Protein 3JVD (pdb70)

Radius of gyration: 24.0 Å; Cα contacts (8 Å, |Δi|>4): 1148; chains: 2; bounding box: 51×68×66 Å

CATH classification: 3.40.50.2300 (+1 more: 3.40.50.2300)

Nearest PDB structures (foldseek):
  3jvd-assembly1_A  TM=1.004E+00  e=1.623E-50  Corynebacterium glutamicum
  3jvd-assembly1_B  TM=9.689E-01  e=3.904E-44  Corynebacterium glutamicum
  2iks-assembly1_B  TM=8.699E-01  e=4.509E-18  Escherichia coli K-12
  3jy6-assembly2_D  TM=8.336E-01  e=7.232E-14  Levilactobacillus brevis ATCC 367
  3gyb-assembly1_B  TM=8.156E-01  e=2.955E-13  Corynebacterium glutamicum

B-factor: mean 60.05, std 21.15, range [22.01, 141.57]

Structure (mmCIF, N/CA/C/O backbone):
data_3JVD
#
_entry.id   3JVD
#
_cell.length_a   91.970
_cell.length_b   91.970
_cell.length_c   285.453
_cell.angle_alpha   90.00
_cell.angle_beta   90.00
_cell.angle_gamma   120.00
#
_symmetry.space_group_name_H-M   'P 65 2 2'
#
loop_
_entity.id
_entity.type
_entity.pdbx_description
1 polymer 'Transcriptional regulators'
2 non-polymer 'SULFATE ION'
3 non-polymer GLYCEROL
4 water water
#
loop_
_atom_site.group_PDB
_atom_site.id
_atom_site.type_symbol
_atom_site.label_atom_id
_atom_site.label_alt_id
_atom_site.label_comp_id
_atom_site.label_asym_id
_atom_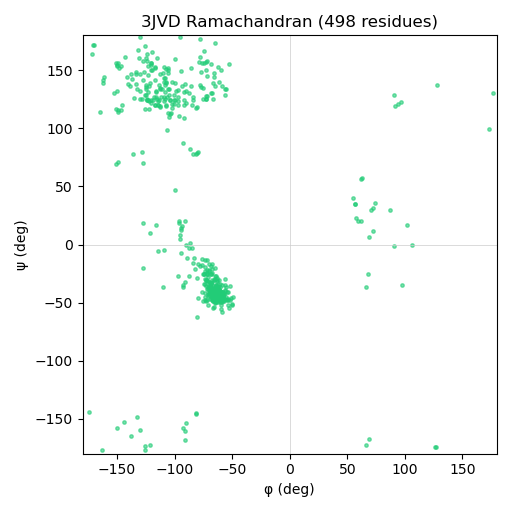site.label_entity_id
_atom_site.label_seq_id
_atom_site.pdbx_PDB_ins_code
_atom_site.Cartn_x
_atom_site.Cartn_y
_atom_site.Cartn_z
_atom_site.occupancy
_atom_site.B_iso_or_equiv
_atom_site.auth_seq_id
_atom_site.auth_comp_id
_atom_site.auth_asym_id
_atom_site.auth_atom_id
_atom_site.pdbx_PDB_model_num
ATOM 1 N N . SER A 1 64 ? 21.695 10.382 143.268 1.00 94.44 64 SER A N 1
ATOM 2 C CA . SER A 1 64 ? 21.221 11.799 143.258 1.00 93.34 64 SER A CA 1
ATOM 3 C C . SER A 1 64 ? 20.725 12.236 141.890 1.00 86.98 64 SER A C 1
ATOM 4 O O . SER A 1 64 ? 21.248 11.809 140.859 1.00 88.75 64 SER A O 1
ATOM 7 N N . ALA A 1 65 ? 19.711 13.096 141.898 1.00 80.57 65 ALA A N 1
ATOM 8 C CA . ALA A 1 65 ? 19.293 13.825 140.711 1.00 70.77 65 ALA A CA 1
ATOM 9 C C . ALA A 1 65 ? 19.900 15.227 140.806 1.00 64.76 65 ALA A C 1
ATOM 10 O O . ALA A 1 65 ? 19.230 16.238 140.594 1.00 66.09 65 ALA A O 1
ATOM 12 N N . LEU A 1 66 ? 21.189 15.266 141.126 1.00 61.44 66 LEU A N 1
ATOM 13 C CA . LEU A 1 66 ? 21.867 16.494 141.499 1.00 62.34 66 LEU A CA 1
ATOM 14 C C . LEU A 1 66 ? 23.140 16.688 140.679 1.00 56.33 66 LEU A C 1
ATOM 15 O O . LEU A 1 66 ? 24.006 15.811 140.635 1.00 42.53 66 LEU A O 1
ATOM 20 N N . VAL A 1 67 ? 23.233 17.842 140.024 1.00 52.47 67 VAL A N 1
ATOM 21 C CA . VAL A 1 67 ? 24.418 18.208 139.256 1.00 45.28 67 VAL A CA 1
ATOM 22 C C . VAL A 1 67 ? 24.987 19.527 139.769 1.00 45.10 67 VAL A C 1
ATOM 23 O O . VAL A 1 67 ? 24.283 20.541 139.817 1.00 44.92 67 VAL A O 1
ATOM 27 N N . GLY A 1 68 ? 26.262 19.500 140.154 1.00 38.58 68 GLY A N 1
ATOM 28 C CA . GLY A 1 68 ? 26.969 20.696 140.586 1.00 42.35 68 GLY A CA 1
ATOM 29 C C . GLY A 1 68 ? 27.573 21.456 139.419 1.00 49.67 68 GLY A C 1
ATOM 30 O O . GLY A 1 68 ? 28.149 20.860 138.511 1.00 51.23 68 GLY A O 1
ATOM 31 N N . VAL A 1 69 ? 27.426 22.776 139.434 1.00 49.06 69 VAL A N 1
ATOM 32 C CA . VAL A 1 69 ? 28.038 23.637 138.426 1.00 41.89 69 VAL A CA 1
ATOM 33 C C . VAL A 1 69 ? 29.035 24.571 139.115 1.00 46.53 69 VAL A C 1
ATOM 34 O O . VAL A 1 69 ? 28.668 25.327 140.006 1.00 45.36 69 VAL A O 1
ATOM 38 N N . ILE A 1 70 ? 30.302 24.487 138.723 1.00 46.84 70 ILE A N 1
ATOM 39 C CA . ILE A 1 70 ? 31.348 25.287 139.352 1.00 39.06 70 ILE A CA 1
ATOM 40 C C . ILE A 1 70 ? 31.821 26.397 138.412 1.00 44.29 70 ILE A C 1
ATOM 41 O O . ILE A 1 70 ? 32.297 26.135 137.302 1.00 43.42 70 ILE A O 1
ATOM 46 N N . VAL A 1 71 ? 31.660 27.635 138.873 1.00 37.31 71 VAL A N 1
ATOM 47 C CA . VAL A 1 71 ? 32.059 28.829 138.130 1.00 41.17 71 VAL A CA 1
ATOM 48 C C . VAL A 1 71 ? 33.094 29.629 138.936 1.00 39.26 71 VAL A C 1
ATOM 49 O O . VAL A 1 71 ? 33.095 29.569 140.162 1.00 40.82 71 VAL A O 1
ATOM 53 N N . PRO A 1 72 ? 34.004 30.354 138.255 1.00 49.65 72 PRO A N 1
ATOM 54 C CA . PRO A 1 72 ? 34.972 31.200 138.974 1.00 50.92 72 PRO A CA 1
ATOM 55 C C . PRO A 1 72 ? 34.351 32.368 139.756 1.00 54.29 72 PRO A C 1
ATOM 56 O O . PRO A 1 72 ? 34.930 32.809 140.751 1.00 53.49 72 PRO A O 1
ATOM 60 N N . ASP A 1 73 ? 33.186 32.844 139.309 1.00 53.39 73 ASP A N 1
ATOM 61 C CA . ASP A 1 73 ? 32.626 34.118 139.761 1.00 57.13 73 ASP A CA 1
ATOM 62 C C . ASP A 1 73 ? 31.142 34.231 139.395 1.00 61.79 73 ASP A C 1
ATOM 63 O O . ASP A 1 73 ? 30.785 34.296 138.217 1.00 63.50 73 ASP A O 1
ATOM 68 N N . LEU A 1 74 ? 30.287 34.264 140.415 1.00 66.90 74 LEU A N 1
ATOM 69 C CA . LEU A 1 74 ? 28.838 34.370 140.222 1.00 69.09 74 LEU A CA 1
ATOM 70 C C . LEU A 1 74 ? 28.385 35.767 139.809 1.00 72.33 74 LEU A C 1
ATOM 71 O O . LEU A 1 74 ? 27.427 35.910 139.045 1.00 72.44 74 LEU A O 1
ATOM 76 N N . SER A 1 75 ? 29.082 36.786 140.314 1.00 76.79 75 SER A N 1
ATOM 77 C CA . SER A 1 75 ? 28.774 38.187 140.012 1.00 78.91 75 SER A CA 1
ATOM 78 C C . SER A 1 75 ? 29.136 38.600 138.580 1.00 78.43 75 SER A C 1
ATOM 79 O O . SER A 1 75 ? 28.596 39.580 138.063 1.00 79.05 75 SER A O 1
ATOM 82 N N . ASN A 1 76 ? 30.045 37.854 137.951 1.00 81.05 76 ASN A N 1
ATOM 83 C CA . ASN A 1 76 ? 30.423 38.090 136.558 1.00 84.79 76 ASN A CA 1
ATOM 84 C C . ASN A 1 76 ? 29.321 37.646 135.602 1.00 89.92 76 ASN A C 1
ATOM 85 O O . ASN A 1 76 ? 28.884 36.491 135.633 1.00 93.40 76 ASN A O 1
ATOM 90 N N . GLU A 1 77 ? 28.899 38.583 134.751 1.00 91.82 77 GLU A N 1
ATOM 91 C CA . GLU A 1 77 ? 27.787 38.409 133.810 1.00 92.27 77 GLU A CA 1
ATOM 92 C C . GLU A 1 77 ? 28.047 37.312 132.769 1.00 87.82 77 GLU A C 1
ATOM 93 O O . GLU A 1 77 ? 27.113 36.637 132.329 1.00 83.57 77 GLU A O 1
ATOM 99 N N . TYR A 1 78 ? 29.321 37.138 132.411 1.00 82.94 78 TYR A N 1
ATOM 100 C CA . TYR A 1 78 ? 29.784 36.098 131.484 1.00 77.18 78 TYR A CA 1
ATOM 101 C C . TYR A 1 78 ? 29.368 34.679 131.895 1.00 73.41 78 TYR A C 1
ATOM 102 O O . TYR A 1 78 ? 28.976 33.873 131.048 1.00 67.97 78 TYR A O 1
ATOM 111 N N . TYR A 1 79 ? 29.454 34.383 133.190 1.00 72.28 79 TYR A N 1
ATOM 112 C CA . TYR A 1 79 ? 29.164 33.042 133.693 1.00 74.86 79 TYR A CA 1
ATOM 113 C C . TYR A 1 79 ? 27.687 32.811 134.012 1.00 74.10 79 TYR A C 1
ATOM 114 O O . TYR A 1 79 ? 27.211 31.678 133.924 1.00 78.46 79 TYR A O 1
ATOM 123 N N . SER A 1 80 ? 26.973 33.886 134.348 1.00 72.47 80 SER A N 1
ATOM 124 C CA A SER A 1 80 ? 25.565 33.802 134.743 0.50 74.55 80 SER A CA 1
ATOM 125 C CA B SER A 1 80 ? 25.564 33.805 134.743 0.50 73.46 80 SER A CA 1
ATOM 126 C C . SER A 1 80 ? 24.611 33.570 133.567 1.00 73.87 80 SER A C 1
ATOM 127 O O . SER A 1 80 ? 23.526 33.005 133.748 1.00 75.26 80 SER A O 1
ATOM 132 N N . GLU A 1 81 ? 25.017 34.008 132.373 1.00 76.01 81 GLU A N 1
ATOM 133 C CA . GLU A 1 81 ? 24.214 33.877 131.139 1.00 78.99 81 GLU A CA 1
ATOM 134 C C . GLU A 1 81 ? 23.896 32.426 130.772 1.00 75.07 81 GLU A C 1
ATOM 135 O O . GLU A 1 81 ? 22.760 32.099 130.418 1.00 75.85 81 GLU A O 1
ATOM 141 N N . SER A 1 82 ? 24.909 31.568 130.862 1.00 67.34 82 SER A N 1
ATOM 142 C CA . SER A 1 82 ? 24.766 30.151 130.544 1.00 66.43 82 SER A CA 1
ATOM 143 C C . SER A 1 82 ? 24.010 29.356 131.615 1.00 66.06 82 SER A C 1
ATOM 144 O O . SER A 1 82 ? 23.406 28.334 131.297 1.00 70.07 82 SER A O 1
ATOM 147 N N . LEU A 1 83 ? 24.031 29.836 132.863 1.00 62.73 83 LEU A N 1
ATOM 148 C CA . LEU A 1 83 ? 23.442 29.121 134.013 1.00 55.47 83 LEU A CA 1
ATOM 149 C C . LEU A 1 83 ? 21.940 28.906 133.917 1.00 60.11 83 LEU A C 1
ATOM 150 O O . LEU A 1 83 ? 21.421 27.888 134.388 1.00 62.86 83 LEU A O 1
ATOM 155 N N . GLN A 1 84 ? 21.255 29.874 133.313 1.00 65.83 84 GLN A N 1
ATOM 156 C CA . GLN A 1 84 ? 19.810 29.825 133.123 1.00 71.65 84 GLN A CA 1
ATOM 157 C C . GLN A 1 84 ? 19.449 28.714 132.144 1.00 71.90 84 GLN A C 1
ATOM 158 O O . GLN A 1 84 ? 18.554 27.910 132.409 1.00 73.74 84 GLN A O 1
ATOM 164 N N . THR A 1 85 ? 20.164 28.672 131.022 1.00 68.13 85 THR A N 1
ATOM 165 C CA . THR A 1 85 ? 19.960 27.638 130.011 1.00 65.09 85 THR A CA 1
ATOM 166 C C . THR A 1 85 ? 20.479 26.266 130.463 1.00 58.79 85 THR A C 1
ATOM 167 O O . THR A 1 85 ? 19.907 25.239 130.092 1.00 66.46 85 THR A O 1
ATOM 171 N N . ILE A 1 86 ? 21.539 26.256 131.275 1.00 55.92 86 ILE A N 1
ATOM 172 C CA . ILE A 1 86 ? 22.046 25.017 131.872 1.00 49.76 86 ILE A CA 1
ATOM 173 C C . ILE A 1 86 ? 20.989 24.393 132.787 1.00 53.07 86 ILE A C 1
ATOM 174 O O . ILE A 1 86 ? 20.699 23.199 132.664 1.00 53.00 86 ILE A O 1
ATOM 179 N N . GLN A 1 87 ? 20.385 25.211 133.655 1.00 54.55 87 GLN A N 1
ATOM 180 C CA . GLN A 1 87 ? 19.374 24.726 134.605 1.00 59.43 87 GLN A CA 1
ATOM 181 C C . GLN A 1 87 ? 18.113 24.174 133.944 1.00 57.51 87 GLN A C 1
ATOM 182 O O . GLN A 1 87 ? 17.629 23.114 134.340 1.00 61.71 87 GLN A O 1
ATOM 188 N N . GLN A 1 88 ? 17.597 24.892 132.947 1.00 62.34 88 GLN A N 1
ATOM 189 C CA . GLN A 1 88 ? 16.438 24.449 132.164 1.00 65.49 88 GLN A CA 1
ATOM 190 C C . GLN A 1 88 ? 16.666 23.074 131.538 1.00 63.69 88 GLN A C 1
ATOM 191 O O . GLN A 1 88 ? 15.812 22.187 131.636 1.00 63.39 88 GLN A O 1
ATOM 197 N N . ASP A 1 89 ? 17.834 22.904 130.918 1.00 63.78 89 ASP A N 1
ATOM 198 C CA . ASP A 1 89 ? 18.193 21.657 130.251 1.00 61.14 89 ASP A CA 1
ATOM 199 C C . ASP A 1 89 ? 18.523 20.537 131.229 1.00 55.83 89 ASP A C 1
ATOM 200 O O . ASP A 1 89 ? 18.315 19.363 130.919 1.00 59.53 89 ASP A O 1
ATOM 205 N N . LEU A 1 90 ? 19.038 20.895 132.402 1.00 57.62 90 LEU A N 1
ATOM 206 C CA . LEU A 1 90 ? 19.238 19.913 133.469 1.00 58.22 90 LEU A CA 1
ATOM 207 C C . LEU A 1 90 ? 17.904 19.444 134.054 1.00 56.57 90 LEU A C 1
ATOM 208 O O . LEU A 1 90 ? 17.744 18.260 134.346 1.00 50.73 90 LEU A O 1
ATOM 213 N N . LYS A 1 91 ? 16.959 20.373 134.208 1.00 61.27 91 LYS A N 1
ATOM 214 C CA . LYS A 1 91 ? 15.619 20.057 134.722 1.00 73.69 91 LYS A CA 1
ATOM 215 C C . LYS A 1 91 ? 14.872 19.092 133.798 1.00 72.41 91 LYS A C 1
ATOM 216 O O . LYS A 1 91 ? 14.281 18.115 134.266 1.00 75.90 91 LYS A O 1
ATOM 222 N N . ALA A 1 92 ? 14.939 19.361 132.493 1.00 70.82 92 ALA A N 1
ATOM 223 C CA . ALA A 1 92 ? 14.324 18.518 131.464 1.00 65.82 92 ALA A CA 1
ATOM 224 C C . ALA A 1 92 ? 14.926 17.109 131.410 1.00 67.92 92 ALA A C 1
ATOM 225 O O . ALA A 1 92 ? 14.246 16.147 131.046 1.00 74.24 92 ALA A O 1
ATOM 227 N N . ALA A 1 93 ? 16.198 16.999 131.788 1.00 64.17 93 ALA A N 1
ATOM 228 C CA . ALA A 1 93 ? 16.895 15.718 131.850 1.00 59.64 93 ALA A CA 1
ATOM 229 C C . ALA A 1 93 ? 16.635 14.966 133.164 1.00 59.91 93 ALA A C 1
ATOM 230 O O . ALA A 1 93 ? 16.969 13.785 133.291 1.00 57.96 93 ALA A O 1
ATOM 232 N N . GLY A 1 94 ? 16.043 15.658 134.136 1.00 62.45 94 GLY A N 1
ATOM 233 C CA . GLY A 1 94 ? 15.690 15.056 135.419 1.00 57.98 94 GLY A CA 1
ATOM 234 C C . GLY A 1 94 ? 16.641 15.397 136.549 1.00 62.22 94 GLY A C 1
ATOM 235 O O . GLY A 1 94 ? 16.637 14.729 137.586 1.00 64.54 94 GLY A O 1
ATOM 236 N N . TYR A 1 95 ? 17.447 16.441 136.359 1.00 58.43 95 TYR A N 1
ATOM 237 C CA . TYR A 1 95 ? 18.477 16.814 137.329 1.00 56.12 95 TYR A CA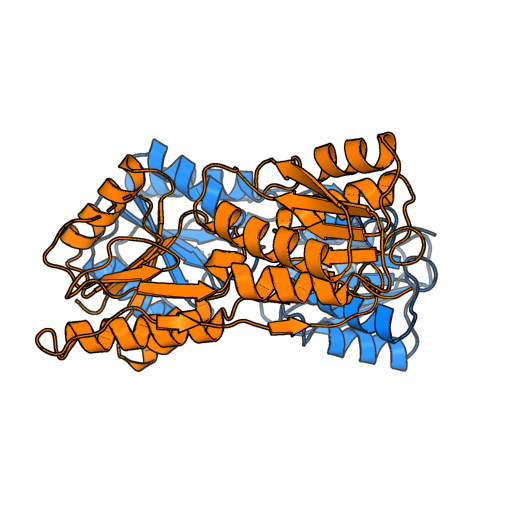 1
ATOM 238 C C . TYR A 1 95 ? 18.245 18.194 137.924 1.00 58.26 95 TYR A C 1
ATOM 239 O O . TYR A 1 95 ? 17.650 19.065 137.286 1.00 56.23 95 TYR A O 1
ATOM 248 N N . GLN A 1 96 ? 18.725 18.382 139.152 1.00 56.35 9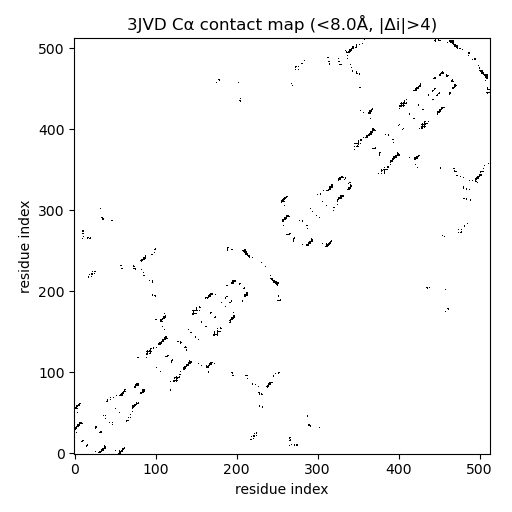6 GLN A N 1
ATOM 249 C CA . GLN A 1 96 ? 18.653 19.669 139.833 1.00 60.14 96 GLN A CA 1
ATOM 250 C C . GLN A 1 96 ? 20.042 20.314 139.902 1.00 56.54 96 GLN A C 1
ATOM 251 O O . GLN A 1 96 ? 21.044 19.633 140.152 1.00 47.92 96 GLN A O 1
ATOM 257 N N . MET A 1 97 ? 20.091 21.624 139.674 1.00 50.09 97 MET A N 1
ATOM 258 C CA . MET A 1 97 ? 21.358 22.348 139.604 1.00 45.99 97 MET A CA 1
ATOM 259 C C . MET A 1 97 ? 21.698 23.096 140.893 1.00 49.24 97 MET A C 1
ATOM 260 O O . MET A 1 97 ? 20.922 23.928 141.377 1.00 49.09 97 MET A O 1
ATOM 265 N N . LEU A 1 98 ? 22.877 22.793 141.427 1.00 45.38 98 LEU A N 1
ATOM 266 C CA . LEU A 1 98 ? 23.460 23.555 142.514 1.00 45.68 98 LEU A CA 1
ATOM 267 C C . LEU A 1 98 ? 24.751 24.199 142.021 1.00 48.14 98 LEU A C 1
ATOM 268 O O . LEU A 1 98 ? 25.591 23.537 141.415 1.00 45.67 98 LEU A O 1
ATOM 273 N N . VAL A 1 99 ? 24.902 25.489 142.287 1.00 41.22 99 VAL A N 1
ATOM 274 C CA . VAL A 1 99 ? 26.047 26.246 141.802 1.00 40.98 99 VAL A CA 1
ATOM 275 C C . VAL A 1 99 ? 27.025 26.519 142.933 1.00 39.21 99 VAL A C 1
ATOM 276 O O . VAL A 1 99 ? 26.636 26.916 144.032 1.00 44.43 99 VAL A O 1
ATOM 280 N N . ALA A 1 100 ? 28.300 26.289 142.666 1.00 36.55 100 ALA A N 1
ATOM 281 C CA . ALA A 1 100 ? 29.337 26.718 143.582 1.00 39.03 100 ALA A CA 1
ATOM 282 C C . ALA A 1 100 ? 30.272 27.676 142.873 1.00 41.58 100 ALA A C 1
ATOM 283 O O . ALA A 1 100 ? 30.374 27.678 141.648 1.00 44.67 100 ALA A O 1
ATOM 285 N N . GLU A 1 101 ? 30.935 28.506 143.662 1.00 43.23 101 GLU A N 1
ATOM 286 C CA . GLU A 1 101 ? 31.873 29.473 143.148 1.00 53.25 101 GLU A CA 1
ATOM 287 C C . GLU A 1 101 ? 33.257 29.109 143.668 1.00 50.99 101 GLU A C 1
ATOM 288 O O . GLU A 1 101 ? 33.452 28.958 144.868 1.00 57.66 101 GLU A O 1
ATOM 294 N N . ALA A 1 102 ? 34.206 28.943 142.752 1.00 56.19 102 ALA A N 1
ATOM 295 C CA . ALA A 1 102 ? 35.574 28.581 143.104 1.00 55.52 102 ALA A CA 1
ATOM 296 C C . ALA A 1 102 ? 36.566 29.216 142.136 1.00 59.19 102 ALA A C 1
ATOM 297 O O . ALA A 1 102 ? 36.566 28.904 140.941 1.00 58.09 102 ALA A O 1
ATOM 299 N N . ASN A 1 103 ? 37.400 30.109 142.664 1.00 62.77 103 ASN A N 1
ATOM 300 C CA A ASN A 1 103 ? 38.401 30.843 141.890 0.50 63.07 103 ASN A CA 1
ATOM 301 C CA B ASN A 1 103 ? 38.397 30.798 141.846 0.50 62.51 103 ASN A CA 1
ATOM 302 C C . ASN A 1 103 ? 39.823 30.383 142.208 1.00 62.72 103 ASN A C 1
ATOM 303 O O . ASN A 1 103 ? 40.784 30.773 141.543 1.00 63.03 103 ASN A O 1
ATOM 312 N N . SER A 1 104 ? 39.950 29.564 143.245 1.00 61.30 104 SER A N 1
ATOM 313 C CA . SER A 1 104 ? 41.256 29.113 143.702 1.00 58.80 104 SER A CA 1
ATOM 314 C C . SER A 1 104 ? 41.269 27.606 143.904 1.00 58.47 104 SER A C 1
ATOM 315 O O . SER A 1 104 ? 40.214 26.966 143.915 1.00 57.75 104 SER A O 1
ATOM 318 N N . VAL A 1 105 ? 42.473 27.057 144.065 1.00 61.11 105 VAL A N 1
ATOM 319 C CA . VAL A 1 105 ? 42.693 25.617 144.227 1.00 64.00 105 VAL A CA 1
ATOM 320 C C . VAL A 1 105 ? 42.036 25.039 145.476 1.00 60.83 105 VAL A C 1
ATOM 321 O O . VAL A 1 105 ? 41.327 24.038 145.378 1.00 61.87 105 VAL A O 1
ATOM 325 N N . GLN A 1 106 ? 42.250 25.680 146.627 1.00 65.03 106 GLN A N 1
ATOM 326 C CA . GLN A 1 106 ? 41.659 25.222 147.891 1.00 65.20 106 GLN A CA 1
ATOM 327 C C . GLN A 1 106 ? 40.134 25.302 147.877 1.00 58.06 106 GLN A C 1
ATOM 328 O O . GLN A 1 106 ? 39.465 24.360 148.305 1.00 58.87 106 GLN A O 1
ATOM 334 N N . ALA A 1 107 ? 39.600 26.409 147.357 1.00 56.67 107 ALA A N 1
ATOM 335 C CA . ALA A 1 107 ? 38.157 26.583 147.195 1.00 53.46 107 ALA A CA 1
ATOM 336 C C . ALA A 1 107 ? 37.567 25.517 146.273 1.00 55.11 107 ALA A C 1
ATOM 337 O O . ALA A 1 107 ? 36.522 24.949 146.584 1.00 58.46 107 ALA A O 1
ATOM 339 N N . GLN A 1 108 ? 38.252 25.219 145.168 1.00 57.92 108 GLN A N 1
ATOM 340 C CA . GLN A 1 108 ? 37.788 24.178 144.245 1.00 55.90 108 GLN A CA 1
ATOM 341 C C . GLN A 1 108 ? 37.898 22.782 144.831 1.00 52.67 108 GLN A C 1
ATOM 342 O O . GLN A 1 108 ? 37.033 21.944 144.578 1.00 52.29 108 GLN A O 1
ATOM 348 N N . ASP A 1 109 ? 38.952 22.541 145.614 1.00 55.65 109 ASP A N 1
ATOM 349 C CA . ASP A 1 109 ? 39.155 21.251 146.285 1.00 58.66 109 ASP A CA 1
ATOM 350 C C . ASP A 1 109 ? 38.058 20.968 147.308 1.00 57.88 109 ASP A C 1
ATOM 351 O O . ASP A 1 109 ? 37.535 19.855 147.361 1.00 59.65 109 ASP A O 1
ATOM 356 N N . VAL A 1 110 ? 37.715 21.984 148.100 1.00 54.43 110 VAL A N 1
ATOM 357 C CA . VAL A 1 110 ? 36.654 21.885 149.109 1.00 56.01 110 VAL A CA 1
ATOM 358 C C . VAL A 1 110 ? 35.281 21.673 148.452 1.00 51.90 110 VAL A C 1
ATOM 359 O O . VAL A 1 110 ? 34.506 20.821 148.890 1.00 56.07 110 VAL A O 1
ATOM 363 N N . VAL A 1 111 ? 35.005 22.422 147.385 1.00 53.08 111 VAL A N 1
ATOM 364 C CA . VAL A 1 111 ? 33.764 22.271 146.607 1.00 48.81 111 VAL A CA 1
ATOM 365 C C . VAL A 1 111 ? 33.631 20.864 146.002 1.00 53.29 111 VAL A C 1
ATOM 366 O O . VAL A 1 111 ? 32.556 20.255 146.053 1.00 57.13 111 VAL A O 1
ATOM 370 N N . MET A 1 112 ? 34.731 20.347 145.461 1.00 49.88 112 MET A N 1
ATOM 371 C CA . MET A 1 112 ? 34.730 19.046 144.794 1.00 58.16 112 MET A CA 1
ATOM 372 C C . MET A 1 112 ? 34.409 17.918 145.766 1.00 59.61 112 MET A C 1
ATOM 373 O O . MET A 1 112 ? 33.553 17.074 145.482 1.00 63.20 112 MET A O 1
ATOM 378 N N . GLU A 1 113 ? 35.073 17.929 146.920 1.00 61.07 113 GLU A N 1
ATOM 379 C CA . GLU A 1 113 ? 34.834 16.922 147.949 1.00 69.53 113 GLU A CA 1
ATOM 380 C C . GLU A 1 113 ? 33.467 17.071 148.628 1.00 65.19 113 GLU A C 1
ATOM 381 O O . GLU A 1 113 ? 32.944 16.097 149.169 1.00 68.11 113 GLU A O 1
ATOM 387 N N . SER A 1 114 ? 32.898 18.280 148.583 1.00 63.29 114 SER A N 1
ATOM 388 C CA . SER A 1 114 ? 31.510 18.512 149.000 1.00 58.55 114 SER A CA 1
ATOM 389 C C . SER A 1 114 ? 30.546 17.807 148.051 1.00 62.31 114 SER A C 1
ATOM 390 O O . SER A 1 114 ? 29.630 17.126 148.498 1.00 61.79 114 SER A O 1
ATOM 393 N N . LEU A 1 115 ? 30.771 17.961 146.745 1.00 63.05 115 LEU A N 1
ATOM 394 C CA . LEU A 1 115 ? 29.914 17.354 145.720 1.00 62.34 115 LEU A CA 1
ATOM 395 C C . LEU A 1 115 ? 30.072 15.831 145.624 1.00 63.53 115 LEU A C 1
ATOM 396 O O . LEU A 1 115 ? 29.136 15.125 145.235 1.00 62.15 115 LEU A O 1
ATOM 401 N N . ILE A 1 116 ? 31.258 15.341 145.978 1.00 67.39 116 ILE A N 1
ATOM 402 C CA . ILE A 1 116 ? 31.520 13.905 146.082 1.00 71.75 116 ILE A CA 1
ATOM 403 C C . ILE A 1 116 ? 30.811 13.302 147.308 1.00 73.96 116 ILE A C 1
ATOM 404 O O . ILE A 1 116 ? 30.279 12.190 147.234 1.00 77.61 116 ILE A O 1
ATOM 409 N N . SER A 1 117 ? 30.781 14.048 148.414 1.00 72.87 117 SER A N 1
ATOM 410 C CA . SER A 1 117 ? 30.120 13.595 149.645 1.00 74.66 117 SER A CA 1
ATOM 411 C C . SER A 1 117 ? 28.594 13.559 149.524 1.00 76.04 117 SER A C 1
ATOM 412 O O . SER A 1 117 ? 27.951 12.675 150.091 1.00 81.20 117 SER A O 1
ATOM 415 N N . ILE A 1 118 ? 28.030 14.512 148.777 1.00 76.45 118 ILE A N 1
ATOM 416 C CA . ILE A 1 118 ? 26.608 14.504 148.392 1.00 73.44 118 ILE A CA 1
ATOM 417 C C . ILE A 1 118 ? 26.335 13.350 147.421 1.00 71.28 118 ILE A C 1
ATOM 418 O O . ILE A 1 118 ? 25.203 12.861 147.325 1.00 73.12 118 ILE A O 1
ATOM 423 N N . GLN A 1 119 ? 27.389 12.918 146.725 1.00 73.76 119 GLN A N 1
ATOM 424 C CA . GLN A 1 119 ? 27.323 11.922 145.648 1.00 77.46 119 GLN A CA 1
ATOM 425 C C . GLN A 1 119 ? 26.469 12.436 144.493 1.00 75.11 119 GLN A C 1
ATOM 426 O O . GLN A 1 119 ? 25.481 11.807 144.106 1.00 71.89 119 GLN A O 1
ATOM 432 N N . ALA A 1 120 ? 26.871 13.594 143.962 1.00 71.25 120 ALA A N 1
ATOM 433 C CA . ALA A 1 120 ? 26.219 14.225 142.812 1.00 64.34 120 ALA A CA 1
ATOM 434 C C . ALA A 1 120 ? 26.314 13.341 141.569 1.00 56.57 120 ALA A C 1
ATOM 435 O O . ALA A 1 120 ? 27.227 12.526 141.444 1.00 60.87 120 ALA A O 1
ATOM 437 N N . ALA A 1 121 ? 25.350 13.487 140.670 1.00 49.86 121 ALA A N 1
ATOM 438 C CA . ALA A 1 121 ? 25.283 12.678 139.457 1.00 48.55 121 ALA A CA 1
ATOM 439 C C . ALA A 1 121 ? 26.356 13.091 138.450 1.00 52.30 121 ALA A C 1
ATOM 440 O O . ALA A 1 121 ? 26.844 12.269 137.673 1.00 54.30 121 ALA A O 1
ATOM 442 N N . GLY A 1 122 ? 26.720 14.369 138.479 1.00 52.55 122 GLY A N 1
ATOM 443 C CA . GLY A 1 122 ? 27.725 14.911 137.580 1.00 52.93 122 GLY A CA 1
ATOM 444 C C . GLY A 1 122 ? 28.140 16.315 137.964 1.00 50.06 122 GLY A C 1
ATOM 445 O O . GLY A 1 122 ? 27.545 16.927 138.853 1.00 51.04 122 GLY A O 1
ATOM 446 N N . ILE A 1 123 ? 29.182 16.810 137.300 1.00 52.65 123 ILE A N 1
ATOM 447 C CA . ILE A 1 123 ? 29.719 18.150 137.528 1.00 43.25 123 ILE A CA 1
ATOM 448 C C . ILE A 1 123 ? 29.996 18.832 136.189 1.00 42.13 123 ILE A C 1
ATOM 449 O O . ILE A 1 123 ? 30.657 18.261 135.339 1.00 48.78 123 ILE A O 1
ATOM 454 N N . ILE A 1 124 ? 29.452 20.031 135.982 1.00 44.18 124 ILE A N 1
ATOM 455 C CA . ILE A 1 124 ? 29.893 20.894 134.884 1.00 37.83 124 ILE A CA 1
ATOM 456 C C . ILE A 1 124 ? 30.755 21.985 135.511 1.00 49.36 124 ILE A C 1
ATOM 457 O O . ILE A 1 124 ? 30.305 22.669 136.423 1.00 50.83 124 ILE A O 1
ATOM 462 N N . HIS A 1 125 ? 31.993 22.147 135.055 1.00 49.53 125 HIS A N 1
ATOM 463 C CA . HIS A 1 125 ? 32.849 23.144 135.688 1.00 54.35 125 HIS A CA 1
ATOM 464 C C . HIS A 1 125 ? 33.786 23.923 134.776 1.00 51.68 125 HIS A C 1
ATOM 465 O O . HIS A 1 125 ? 34.038 23.536 133.638 1.00 46.93 125 HIS A O 1
ATOM 472 N N . VAL A 1 126 ? 34.251 25.058 135.295 1.00 56.93 126 VAL A N 1
ATOM 473 C CA . VAL A 1 126 ? 35.347 25.817 134.711 1.00 49.18 126 VAL A CA 1
ATOM 474 C C . VAL A 1 126 ? 36.567 25.542 135.596 1.00 56.00 126 VAL A C 1
ATOM 475 O O . VAL A 1 126 ? 36.589 25.945 136.764 1.00 61.02 126 VAL A O 1
ATOM 479 N N . PRO A 1 127 ? 37.572 24.828 135.052 1.00 56.47 127 PRO A N 1
ATOM 480 C CA . PRO A 1 127 ? 38.708 24.354 135.845 1.00 59.54 127 PRO A CA 1
ATOM 481 C C . PRO A 1 127 ? 39.666 25.475 136.244 1.00 58.32 127 PRO A C 1
ATOM 482 O O . PRO A 1 127 ? 39.785 26.474 135.530 1.00 58.41 127 PRO A O 1
ATOM 486 N N . VAL A 1 128 ? 40.320 25.313 137.389 1.00 55.69 128 VAL A N 1
ATOM 487 C CA . VAL A 1 128 ? 41.395 26.220 137.796 1.00 63.69 128 VAL A CA 1
ATOM 488 C C . VAL A 1 128 ? 42.721 25.480 137.797 1.00 61.08 128 VAL A C 1
ATOM 489 O O . VAL A 1 128 ? 42.768 24.278 138.081 1.00 49.67 128 VAL A O 1
ATOM 493 N N . VAL A 1 129 ? 43.784 26.213 137.471 1.00 66.79 129 VAL A N 1
ATOM 494 C CA . VAL A 1 129 ? 45.137 25.668 137.356 1.00 80.85 129 VAL A CA 1
ATOM 495 C C . VAL A 1 129 ? 45.654 25.201 138.714 1.00 81.89 129 VAL A C 1
ATOM 496 O O . VAL A 1 129 ? 45.640 25.963 139.680 1.00 85.10 129 VAL A O 1
ATOM 500 N N . GLY A 1 130 ? 46.080 23.939 138.772 1.00 83.12 130 GLY A N 1
ATOM 501 C CA . GLY A 1 130 ? 46.607 23.334 139.991 1.00 85.64 130 GLY A CA 1
ATOM 502 C C . GLY A 1 130 ? 45.653 22.349 140.646 1.00 89.13 130 GLY A C 1
ATOM 503 O O . GLY A 1 130 ? 45.976 21.753 141.678 1.00 89.08 130 GLY A O 1
ATOM 504 N N . SER A 1 131 ? 44.476 22.177 140.046 1.00 91.47 131 SER A N 1
ATOM 505 C CA . SER A 1 131 ? 43.433 21.332 140.619 1.00 95.00 131 SER A CA 1
ATOM 506 C C . SER A 1 131 ? 43.243 20.029 139.851 1.00 98.23 131 SER A C 1
ATOM 507 O O . SER A 1 131 ? 43.245 20.014 138.617 1.00 100.41 131 SER A O 1
ATOM 510 N N . ILE A 1 132 ? 43.086 18.938 140.596 1.00 99.91 132 ILE A N 1
ATOM 511 C CA . ILE A 1 132 ? 42.775 17.625 140.029 1.00 102.54 132 ILE A CA 1
ATOM 512 C C . ILE A 1 132 ? 41.578 17.044 140.792 1.00 102.47 132 ILE A C 1
ATOM 513 O O . ILE A 1 132 ? 41.602 16.958 142.024 1.00 102.85 132 ILE A O 1
ATOM 518 N N . ALA A 1 133 ? 40.528 16.677 140.055 1.00 102.91 133 ALA A N 1
ATOM 519 C CA . ALA A 1 133 ? 39.296 16.145 140.647 1.00 101.13 133 ALA A CA 1
ATOM 520 C C . ALA A 1 133 ? 39.406 14.660 140.981 1.00 98.45 133 ALA A C 1
ATOM 521 O O . ALA A 1 133 ? 39.644 13.828 140.104 1.00 96.62 133 ALA A O 1
ATOM 523 N N . GLU A 1 135 ? 37.278 12.120 140.910 1.00 105.43 135 GLU A N 1
ATOM 524 C CA . GLU A 1 135 ? 37.510 10.759 140.437 1.00 105.81 135 GLU A CA 1
ATOM 525 C C . GLU A 1 135 ? 36.276 9.881 140.653 1.00 104.80 135 GLU A C 1
ATOM 526 O O . GLU A 1 135 ? 35.709 9.849 141.749 1.00 106.81 135 GLU A O 1
ATOM 532 N N . GLY A 1 136 ? 35.872 9.171 139.600 1.00 99.97 136 GLY A N 1
ATOM 533 C CA . GLY A 1 136 ? 34.687 8.316 139.639 1.00 95.29 136 GLY A CA 1
ATOM 534 C C . GLY A 1 136 ? 33.411 9.136 139.605 1.00 91.48 136 GLY A C 1
ATOM 535 O O . GLY A 1 136 ? 32.414 8.786 140.245 1.00 93.69 136 GLY A O 1
ATOM 536 N N . ILE A 1 137 ? 33.455 10.231 138.850 1.00 82.42 137 ILE A N 1
ATOM 537 C CA . ILE A 1 137 ? 32.361 11.197 138.777 1.00 72.20 137 ILE A CA 1
ATOM 538 C C . ILE A 1 137 ? 32.345 11.884 137.402 1.00 64.30 137 ILE A C 1
ATOM 539 O O . ILE A 1 137 ? 33.316 12.560 137.033 1.00 63.04 137 ILE A O 1
ATOM 544 N N . PRO A 1 138 ? 31.254 11.683 136.628 1.00 52.58 138 PRO A N 1
ATOM 545 C CA . PRO A 1 138 ? 31.102 12.273 135.297 1.00 51.11 138 PRO A CA 1
ATOM 546 C C . PRO A 1 138 ? 31.258 13.787 135.348 1.00 53.10 138 PRO A C 1
ATOM 547 O O . PRO A 1 138 ? 30.699 14.442 136.230 1.00 51.90 138 PRO A O 1
ATOM 551 N N . MET A 1 139 ? 32.039 14.329 134.423 1.00 51.81 139 MET A N 1
ATOM 552 C CA . MET A 1 139 ? 32.430 15.725 134.498 1.00 53.69 139 MET A CA 1
ATOM 553 C C . MET A 1 139 ? 32.662 16.314 133.120 1.00 49.19 139 MET A C 1
ATOM 554 O O . MET A 1 139 ? 33.339 15.718 132.285 1.00 51.02 139 MET A O 1
ATOM 559 N N . VAL A 1 140 ? 32.080 17.484 132.888 1.00 43.88 140 VAL A N 1
ATOM 560 C CA . VAL A 1 140 ? 32.281 18.211 131.647 1.00 40.95 140 VAL A CA 1
ATOM 561 C C . VAL A 1 140 ? 32.979 19.534 131.969 1.00 50.06 140 VAL A C 1
ATOM 562 O O . VAL A 1 140 ? 32.587 20.237 132.902 1.00 49.17 140 VAL A O 1
ATOM 566 N N . GLN A 1 141 ? 34.037 19.837 131.218 1.00 45.06 141 GLN A N 1
ATOM 567 C CA . GLN A 1 141 ? 34.790 21.072 131.390 1.00 49.08 141 GLN A CA 1
ATOM 568 C C . GLN A 1 141 ? 34.279 22.150 130.447 1.00 47.34 141 GLN A C 1
ATOM 569 O O . GLN A 1 141 ? 33.984 21.887 129.283 1.00 46.10 141 GLN A O 1
ATOM 575 N N . LEU A 1 142 ? 34.143 23.360 130.976 1.00 58.75 142 LEU A N 1
ATOM 576 C CA . LEU A 1 142 ? 33.699 24.507 130.195 1.00 61.43 142 LEU A CA 1
ATOM 577 C C . LEU A 1 142 ? 34.857 25.461 129.983 1.00 68.78 142 LEU A C 1
ATOM 578 O O . LEU A 1 142 ? 35.694 25.640 130.875 1.00 75.48 142 LEU A O 1
ATOM 583 N N . THR A 1 143 ? 34.895 26.058 128.791 1.00 65.84 143 THR A N 1
ATOM 584 C CA . THR A 1 143 ? 35.880 27.077 128.381 1.00 69.69 143 THR A CA 1
ATOM 585 C C . THR A 1 143 ? 37.344 26.596 128.261 1.00 70.82 143 THR A C 1
ATOM 586 O O . THR A 1 143 ? 38.071 27.051 127.373 1.00 69.60 143 THR A O 1
ATOM 590 N N . ARG A 1 144 ? 37.762 25.693 129.148 1.00 71.70 144 ARG A N 1
ATOM 591 C CA . ARG A 1 144 ? 39.067 25.024 129.069 1.00 76.23 144 ARG A CA 1
ATOM 592 C C . ARG A 1 144 ? 39.086 23.758 129.925 1.00 74.42 144 ARG A C 1
ATOM 593 O O . ARG A 1 144 ? 40.083 23.037 129.964 1.00 74.91 144 ARG A O 1
ATOM 601 N N . PRO A 1 149 ? 42.353 15.895 129.195 1.00 106.39 149 PRO A N 1
ATOM 602 C CA . PRO A 1 149 ? 42.141 14.806 128.239 1.00 104.69 149 PRO A CA 1
ATOM 603 C C . PRO A 1 149 ? 41.143 13.756 128.737 1.00 102.42 149 PRO A C 1
ATOM 604 O O . PRO A 1 149 ? 40.486 13.097 127.927 1.00 102.35 149 PRO A O 1
ATOM 608 N N . GLY A 1 150 ? 41.026 13.614 130.056 1.00 98.46 150 GLY A N 1
ATOM 609 C CA . GLY A 1 150 ? 40.159 12.603 130.657 1.00 93.76 150 GLY A CA 1
ATOM 610 C C . GLY A 1 150 ? 38.671 12.912 130.629 1.00 88.41 150 GLY A C 1
ATOM 611 O O . GLY A 1 150 ? 37.850 12.032 130.905 1.00 89.96 150 GLY A O 1
ATOM 612 N N . PHE A 1 151 ? 38.321 14.157 130.300 1.00 77.42 151 PHE A N 1
ATOM 613 C CA . PHE A 1 151 ? 36.928 14.616 130.325 1.00 66.54 151 PHE A CA 1
ATOM 614 C C . PHE A 1 151 ? 36.567 15.468 129.103 1.00 55.65 151 PHE A C 1
ATOM 615 O O . PHE A 1 151 ? 37.403 16.247 128.630 1.00 56.13 151 PHE A O 1
ATOM 623 N N . PRO A 1 152 ? 35.330 15.310 128.578 1.00 38.64 152 PRO A N 1
ATOM 624 C CA . PRO A 1 152 ? 34.893 16.105 127.426 1.00 38.48 152 PRO A CA 1
ATOM 625 C C . PRO A 1 152 ? 34.789 17.587 127.763 1.00 45.71 152 PRO A C 1
ATOM 626 O O . PRO A 1 152 ? 34.491 17.942 128.905 1.00 40.60 152 PRO A O 1
ATOM 630 N N . ARG A 1 153 ? 35.060 18.431 126.770 1.00 45.31 153 ARG A N 1
ATOM 631 C CA . ARG A 1 153 ? 35.051 19.876 126.948 1.00 44.80 153 ARG A CA 1
ATOM 632 C C . ARG A 1 153 ? 34.089 20.530 125.971 1.00 42.25 153 ARG A C 1
ATOM 633 O O . ARG A 1 153 ? 33.815 19.989 124.904 1.00 44.45 153 ARG A O 1
ATOM 641 N N . VAL A 1 154 ? 33.575 21.699 126.345 1.00 41.68 154 VAL A N 1
ATOM 642 C CA . VAL A 1 154 ? 32.834 22.549 125.417 1.00 39.83 154 VAL A CA 1
ATOM 643 C C . VAL A 1 154 ? 33.571 23.882 125.355 1.00 44.95 154 VAL A C 1
ATOM 644 O O . VAL A 1 154 ? 33.768 24.542 126.376 1.00 49.26 154 VAL A O 1
ATOM 648 N N . LEU A 1 155 ? 33.998 24.261 124.156 1.00 45.89 155 LEU A N 1
ATOM 649 C CA . LEU A 1 155 ? 34.880 25.407 123.992 1.00 43.84 155 LEU A CA 1
ATOM 650 C C . LEU A 1 155 ? 34.286 26.412 123.035 1.00 42.98 155 LEU A C 1
ATOM 651 O O . LEU A 1 155 ? 33.343 26.110 122.297 1.00 44.12 155 LEU A O 1
ATOM 656 N N . CYS A 1 156 ? 34.835 27.619 123.065 1.00 49.30 156 CYS A N 1
ATOM 657 C CA . CYS A 1 156 ? 34.504 28.628 122.076 1.00 50.60 156 CYS A CA 1
ATOM 658 C C . CYS A 1 156 ? 35.684 28.765 121.116 1.00 49.02 156 CYS A C 1
ATOM 659 O O . CYS A 1 156 ? 36.841 28.592 121.510 1.00 43.02 156 CYS A O 1
ATOM 662 N N . ASP A 1 157 ? 35.394 29.067 119.856 1.00 48.98 157 ASP A N 1
ATOM 663 C CA . ASP A 1 157 ? 36.454 29.379 118.903 1.00 51.14 157 ASP A CA 1
ATOM 664 C C . ASP A 1 157 ? 36.891 30.843 119.062 1.00 41.15 157 ASP A C 1
ATOM 665 O O . ASP A 1 157 ? 36.507 31.705 118.268 1.00 43.37 157 ASP A O 1
ATOM 670 N N . ASP A 1 158 ? 37.698 31.094 120.093 1.00 40.28 158 ASP A N 1
ATOM 671 C CA . ASP A 1 158 ? 38.193 32.435 120.437 1.00 44.39 158 ASP A CA 1
ATOM 672 C C . ASP A 1 158 ? 39.173 32.985 119.408 1.00 44.77 158 ASP A C 1
ATOM 673 O O . ASP A 1 158 ? 39.177 34.191 119.138 1.00 45.08 158 ASP A O 1
ATOM 678 N N . GLU A 1 159 ? 40.007 32.103 118.853 1.00 37.23 159 GLU A N 1
ATOM 679 C CA . GLU A 1 159 ? 40.979 32.498 117.845 1.00 44.63 159 GLU A CA 1
ATOM 680 C C . GLU A 1 159 ? 40.275 33.091 116.637 1.00 37.56 159 GLU A C 1
ATOM 681 O O . GLU A 1 159 ? 40.555 34.227 116.267 1.00 34.84 159 GLU A O 1
ATOM 687 N N . ALA A 1 160 ? 39.344 32.334 116.053 1.00 28.77 160 ALA A N 1
ATOM 688 C CA . ALA A 1 160 ? 38.607 32.790 114.878 1.00 29.87 160 ALA A CA 1
ATOM 689 C C . ALA A 1 160 ? 37.805 34.043 115.189 1.00 32.37 160 ALA A C 1
ATOM 690 O O . ALA A 1 160 ? 37.762 34.962 114.373 1.00 40.03 160 ALA A O 1
ATOM 692 N N . GLY A 1 161 ? 37.203 34.089 116.383 1.00 35.73 161 GLY A N 1
ATOM 693 C CA . GLY A 1 161 ? 36.376 35.233 116.790 1.00 34.27 161 GLY A CA 1
ATOM 694 C C . GLY A 1 161 ? 37.136 36.530 116.994 1.00 30.44 161 GLY A C 1
ATOM 695 O O . GLY A 1 161 ? 36.702 37.587 116.538 1.00 31.17 161 GLY A O 1
ATOM 696 N N . PHE A 1 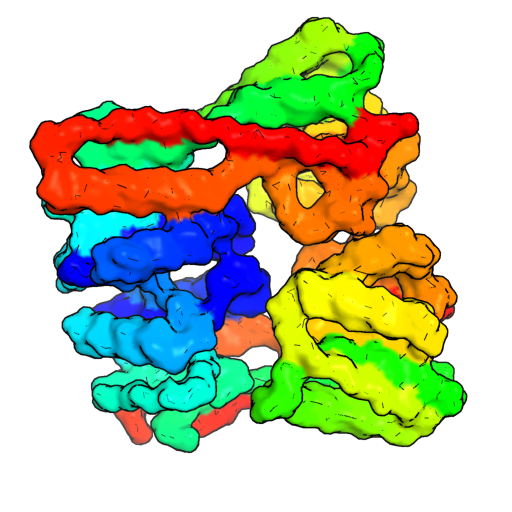162 ? 38.281 36.446 117.665 1.00 31.54 162 PHE A N 1
ATOM 697 C CA . PHE A 1 162 ? 39.153 37.612 117.855 1.00 38.22 162 PHE A CA 1
ATOM 698 C C . PHE A 1 162 ? 39.928 38.006 116.591 1.00 39.67 162 PHE A C 1
ATOM 699 O O . PHE A 1 162 ? 40.303 39.176 116.432 1.00 37.30 162 PHE A O 1
ATOM 707 N N . PHE A 1 163 ? 40.149 37.038 115.698 1.00 32.70 163 PHE A N 1
ATOM 708 C CA . PHE A 1 163 ? 40.630 37.322 114.347 1.00 29.03 163 PHE A CA 1
ATOM 709 C C . PHE A 1 163 ? 39.660 38.253 113.619 1.00 31.66 163 PHE A C 1
ATOM 710 O O . PHE A 1 163 ? 40.045 39.354 113.204 1.00 38.57 163 PHE A O 1
ATOM 718 N N . GLN A 1 164 ? 38.404 37.830 113.487 1.00 30.27 164 GLN A N 1
ATOM 719 C CA . GLN A 1 164 ? 37.377 38.645 112.815 1.00 35.96 164 GLN A CA 1
ATOM 720 C C . GLN A 1 164 ? 37.133 39.988 113.500 1.00 28.88 164 GLN A C 1
ATOM 721 O O . GLN A 1 164 ? 36.960 41.006 112.829 1.00 40.01 164 GLN A O 1
ATOM 727 N N . LEU A 1 165 ? 37.110 39.978 114.832 1.00 31.93 165 LEU A N 1
ATOM 728 C CA . LEU A 1 165 ? 36.907 41.202 115.611 1.00 36.73 165 LEU A CA 1
ATOM 729 C C . LEU A 1 165 ? 37.990 42.243 115.311 1.00 37.22 165 LEU A C 1
ATOM 730 O O . LEU A 1 165 ? 37.679 43.415 115.105 1.00 43.67 165 LEU A O 1
ATOM 735 N N . THR A 1 166 ? 39.248 41.798 115.291 1.00 32.59 166 THR A N 1
ATOM 736 C CA . THR A 1 166 ? 40.409 42.656 115.007 1.00 39.06 166 THR A CA 1
ATOM 737 C C . THR A 1 166 ? 40.383 43.172 113.566 1.00 35.90 166 THR A C 1
ATOM 738 O O . THR A 1 166 ? 40.712 44.329 113.318 1.00 34.03 166 THR A O 1
ATOM 742 N N . GLU A 1 167 ? 39.946 42.326 112.636 1.00 35.22 167 GLU A N 1
ATOM 743 C CA . GLU A 1 167 ? 39.769 42.730 111.236 1.00 41.31 167 GLU A CA 1
ATOM 744 C C . GLU A 1 167 ? 38.753 43.851 111.071 1.00 42.77 167 GLU A C 1
ATOM 745 O O . GLU A 1 167 ? 38.898 44.700 110.188 1.00 49.57 167 GLU A O 1
ATOM 751 N N . SER A 1 168 ? 37.731 43.838 111.925 1.00 42.36 168 SER A N 1
ATOM 752 C CA A SER A 1 168 ? 36.626 44.796 111.853 0.50 41.12 168 SER A CA 1
ATOM 753 C CA B SER A 1 168 ? 36.631 44.794 111.843 0.50 41.62 168 SER A CA 1
ATOM 754 C C . SER A 1 168 ? 37.029 46.195 112.306 1.00 42.97 168 SER A C 1
ATOM 755 O O . SER A 1 168 ? 36.419 47.181 111.898 1.00 47.55 168 SER A O 1
ATOM 760 N N . VAL A 1 169 ? 38.051 46.278 113.159 1.00 45.81 169 VAL A N 1
ATOM 761 C CA . VAL A 1 169 ? 38.537 47.575 113.630 1.00 48.21 169 VAL A CA 1
ATOM 762 C C . VAL A 1 169 ? 39.702 48.085 112.777 1.00 52.70 169 VAL A C 1
ATOM 763 O O . VAL A 1 169 ? 40.143 49.223 112.940 1.00 55.41 169 VAL A O 1
ATOM 767 N N . LEU A 1 170 ? 40.193 47.243 111.870 1.00 60.67 170 LEU A N 1
ATOM 768 C CA . LEU A 1 170 ? 41.314 47.615 111.006 1.00 63.96 170 LEU A CA 1
ATOM 769 C C . LEU A 1 170 ? 40.889 47.959 109.579 1.00 70.88 170 LEU A C 1
ATOM 770 O O . LEU A 1 170 ? 40.241 47.161 108.902 1.00 70.55 170 LEU A O 1
ATOM 775 N N . GLY A 1 171 ? 41.267 49.155 109.140 1.00 81.29 171 GLY A N 1
ATOM 776 C CA . GLY A 1 171 ? 41.034 49.606 107.771 1.00 91.06 171 GLY A CA 1
ATOM 777 C C . GLY A 1 171 ? 42.268 50.295 107.218 1.00 95.84 171 GLY A C 1
ATOM 778 O O . GLY A 1 171 ? 42.328 51.527 107.161 1.00 95.25 171 GLY A O 1
ATOM 779 N N . GLY A 1 172 ? 43.258 49.496 106.824 1.00 99.16 172 GLY A N 1
ATOM 780 C CA . GLY A 1 172 ? 44.515 50.017 106.290 1.00 105.62 172 GLY A CA 1
ATOM 781 C C . GLY A 1 172 ? 45.757 49.489 106.989 1.00 109.49 172 GLY A C 1
ATOM 782 O O . GLY A 1 172 ? 45.673 48.615 107.859 1.00 110.65 172 GLY A O 1
ATOM 783 N N . SER A 1 173 ? 46.913 50.031 106.604 1.00 109.90 173 SER A N 1
ATOM 784 C CA . SER A 1 173 ? 48.206 49.603 107.144 1.00 109.02 173 SER A CA 1
ATOM 785 C C . SER A 1 173 ? 48.953 50.741 107.841 1.00 108.04 173 SER A C 1
ATOM 786 O O . SER A 1 173 ? 48.607 51.916 107.682 1.00 105.97 173 SER A O 1
ATOM 789 N N . GLY A 1 174 ? 49.977 50.378 108.613 1.00 107.66 174 GLY A N 1
ATOM 790 C CA . GLY A 1 174 ? 50.729 51.332 109.428 1.00 105.39 174 GLY A CA 1
ATOM 791 C C . GLY A 1 174 ? 49.923 51.811 110.623 1.00 103.63 174 GLY A C 1
ATOM 792 O O . GLY A 1 174 ? 50.081 52.949 111.074 1.00 104.07 174 GLY A O 1
ATOM 793 N N . MET A 1 175 ? 49.054 50.935 111.128 1.00 97.93 175 MET A N 1
ATOM 794 C CA . MET A 1 175 ? 48.158 51.264 112.233 1.00 92.97 175 MET A CA 1
ATOM 795 C C . MET A 1 175 ? 48.570 50.596 113.539 1.00 81.31 175 MET A C 1
ATOM 796 O O . MET A 1 175 ? 49.169 49.524 113.538 1.00 79.33 175 MET A O 1
ATOM 801 N N . ASN A 1 176 ? 48.246 51.250 114.649 1.00 76.92 176 ASN A N 1
ATOM 802 C CA . ASN A 1 176 ? 48.549 50.730 115.976 1.00 70.55 176 ASN A CA 1
ATOM 803 C C . ASN A 1 176 ? 47.315 50.172 116.667 1.00 63.19 176 ASN A C 1
ATOM 804 O O . ASN A 1 176 ? 46.251 50.800 116.657 1.00 57.91 176 ASN A O 1
ATOM 809 N N . ILE A 1 177 ? 47.463 48.981 117.247 1.00 55.15 177 ILE A N 1
ATOM 810 C CA . ILE A 1 177 ? 46.430 48.399 118.101 1.00 51.21 177 ILE A CA 1
ATOM 811 C C . ILE A 1 177 ? 47.010 48.123 119.474 1.00 43.83 177 ILE A C 1
ATOM 812 O O . ILE A 1 177 ? 48.132 47.640 119.591 1.00 42.40 177 ILE A O 1
ATOM 817 N N . ALA A 1 178 ? 46.248 48.458 120.510 1.00 37.48 178 ALA A N 1
ATOM 818 C CA . ALA A 1 178 ? 46.515 47.972 121.856 1.00 29.71 178 ALA A CA 1
ATOM 819 C C . ALA A 1 178 ? 45.433 46.949 122.185 1.00 38.02 178 ALA A C 1
ATOM 820 O O . ALA A 1 178 ? 44.244 47.195 121.966 1.00 36.37 178 ALA A O 1
ATOM 822 N N . ALA A 1 179 ? 45.853 45.792 122.677 1.00 36.08 179 ALA A N 1
ATOM 823 C CA . ALA A 1 179 ? 44.924 44.745 123.066 1.00 40.11 179 ALA A CA 1
ATOM 824 C C . ALA A 1 179 ? 45.007 44.525 124.572 1.00 40.54 179 ALA A C 1
ATOM 825 O O . ALA A 1 179 ? 46.069 44.194 125.108 1.00 33.63 179 ALA A O 1
ATOM 827 N N . LEU A 1 180 ? 43.879 44.722 125.243 1.00 33.14 180 LEU A N 1
ATOM 828 C CA . LEU A 1 180 ? 43.767 44.477 126.679 1.00 33.81 180 LEU A CA 1
ATOM 829 C C . LEU A 1 180 ? 43.186 43.077 126.917 1.00 33.61 180 LEU A C 1
ATOM 830 O O . LEU A 1 180 ? 42.026 42.809 126.603 1.00 35.90 180 LEU A O 1
ATOM 835 N N . VAL A 1 181 ? 44.023 42.181 127.438 1.00 37.13 181 VAL A N 1
ATOM 836 C CA . VAL A 1 181 ? 43.680 40.770 127.591 1.00 27.41 181 VAL A CA 1
ATOM 837 C C . VAL A 1 181 ? 43.889 40.317 129.047 1.00 35.30 181 VAL A C 1
ATOM 838 O O . VAL A 1 181 ? 44.222 41.130 129.906 1.00 34.02 181 VAL A O 1
ATOM 842 N N . GLY A 1 182 ? 43.672 39.032 129.324 1.00 37.10 182 GLY A N 1
ATOM 843 C CA . GLY A 1 182 ? 43.826 38.498 130.683 1.00 36.68 182 GLY A CA 1
ATOM 844 C C . GLY A 1 182 ? 45.213 37.943 130.946 1.00 45.58 182 GLY A C 1
ATOM 845 O O . GLY A 1 182 ? 46.177 38.316 130.265 1.00 41.38 182 GLY A O 1
ATOM 846 N N . GLU A 1 183 ? 45.305 37.052 131.935 1.00 43.68 183 GLU A N 1
ATOM 847 C CA . GLU A 1 183 ? 46.558 36.390 132.294 1.00 43.29 183 GLU A CA 1
ATOM 848 C C . GLU A 1 183 ? 47.138 35.674 131.091 1.00 43.02 183 GLU A C 1
ATOM 849 O O . GLU A 1 183 ? 46.436 34.899 130.440 1.00 42.65 183 GLU A O 1
ATOM 855 N N . GLU A 1 184 ? 48.414 35.945 130.811 1.00 38.63 184 GLU A N 1
ATOM 856 C CA . GLU A 1 184 ? 49.119 35.418 129.636 1.00 41.97 184 GLU A CA 1
ATOM 857 C C . GLU A 1 184 ? 49.151 33.888 129.571 1.00 45.52 184 GLU A C 1
ATOM 858 O O . GLU A 1 184 ? 49.060 33.311 128.483 1.00 45.39 184 GLU A O 1
ATOM 864 N N . SER A 1 185 ? 49.243 33.241 130.733 1.00 45.72 185 SER A N 1
ATOM 865 C CA . SER A 1 185 ? 49.452 31.785 130.803 1.00 57.32 185 SER A CA 1
ATOM 866 C C . SER A 1 185 ? 48.227 30.932 130.452 1.00 55.09 185 SER A C 1
ATOM 867 O O . SER A 1 185 ? 48.367 29.748 130.137 1.00 56.15 185 SER A O 1
ATOM 870 N N . LEU A 1 186 ? 47.041 31.535 130.506 1.00 52.52 186 LEU A N 1
ATOM 871 C CA . LEU A 1 186 ? 45.797 30.844 130.166 1.00 50.10 186 LEU A CA 1
ATOM 872 C C . LEU A 1 186 ? 45.750 30.487 128.686 1.00 50.97 186 LEU A C 1
ATOM 873 O O . LEU A 1 186 ? 46.148 31.289 127.837 1.00 48.84 186 LEU A O 1
ATOM 878 N N . SER A 1 187 ? 45.263 29.283 128.384 1.00 47.45 187 SER A N 1
ATOM 879 C CA . SER A 1 187 ? 45.151 28.817 127.000 1.00 50.60 187 SER A CA 1
ATOM 880 C C . SER A 1 187 ? 44.163 29.671 126.202 1.00 45.54 187 SER A C 1
ATOM 881 O O . SER A 1 187 ? 44.364 29.913 125.013 1.00 51.49 187 SER A O 1
ATOM 884 N N . THR A 1 188 ? 43.111 30.128 126.879 1.00 42.19 188 THR A N 1
ATOM 885 C CA . THR A 1 188 ? 42.134 31.057 126.316 1.00 46.77 188 THR A CA 1
ATOM 886 C C . THR A 1 188 ? 42.807 32.357 125.847 1.00 40.63 188 THR A C 1
ATOM 887 O O . THR A 1 188 ? 42.525 32.838 124.755 1.00 39.51 188 THR A O 1
ATOM 891 N N . THR A 1 189 ? 43.713 32.895 126.666 1.00 40.38 189 THR A N 1
ATOM 892 C CA . THR A 1 189 ? 44.456 34.107 126.318 1.00 40.67 189 THR A CA 1
ATOM 893 C C . THR A 1 189 ? 45.354 33.867 125.103 1.00 41.63 189 THR A C 1
ATOM 894 O O . THR A 1 189 ? 45.374 34.693 124.191 1.00 40.73 189 THR A O 1
ATOM 898 N N . GLN A 1 190 ? 46.050 32.725 125.085 1.00 35.69 190 GLN A N 1
ATOM 899 C CA . GLN A 1 190 ? 46.906 32.323 123.952 1.00 43.52 190 GLN A CA 1
ATOM 900 C C . GLN A 1 190 ? 46.147 32.220 122.626 1.00 44.71 190 GLN A C 1
ATOM 901 O O . GLN A 1 190 ? 46.646 32.682 121.597 1.00 46.97 190 GLN A O 1
ATOM 907 N N . GLU A 1 191 ? 44.948 31.626 122.671 1.00 46.75 191 GLU A N 1
ATOM 908 C CA . GLU A 1 191 ? 44.040 31.546 121.515 1.00 48.88 191 GLU A CA 1
ATOM 909 C C . GLU A 1 191 ? 43.656 32.932 120.995 1.00 42.42 191 GLU A C 1
ATOM 910 O O . GLU A 1 191 ? 43.723 33.191 119.791 1.00 43.81 191 GLU A O 1
ATOM 916 N N . ARG A 1 192 ? 43.250 33.808 121.913 1.00 40.28 192 ARG A N 1
ATOM 917 C CA . ARG A 1 192 ? 42.807 35.163 121.571 1.00 41.40 192 ARG A CA 1
ATOM 918 C C . ARG A 1 192 ? 43.929 35.967 120.952 1.00 40.22 192 ARG A C 1
ATOM 919 O O . ARG A 1 192 ? 43.739 36.582 119.907 1.00 48.79 192 ARG A O 1
ATOM 927 N N . MET A 1 193 ? 45.097 35.914 121.592 1.00 46.65 193 MET A N 1
ATOM 928 C CA . MET A 1 193 ? 46.326 36.532 121.100 1.00 43.71 193 MET A CA 1
ATOM 929 C C . MET A 1 193 ? 46.682 36.100 119.685 1.00 42.55 193 MET A C 1
ATOM 930 O O . MET A 1 193 ? 46.994 36.946 118.847 1.00 39.90 193 MET A O 1
ATOM 935 N N . ARG A 1 194 ? 46.629 34.791 119.430 1.00 37.95 194 ARG A N 1
ATOM 936 C CA . ARG A 1 194 ? 46.890 34.241 118.097 1.00 43.81 194 ARG A CA 1
ATOM 937 C C . ARG A 1 194 ? 45.965 34.826 117.031 1.00 43.20 194 ARG A C 1
ATOM 938 O O . ARG A 1 194 ? 46.420 35.157 115.940 1.00 47.59 194 ARG A O 1
ATOM 946 N N . GLY A 1 195 ? 44.681 34.971 117.363 1.00 36.83 195 GLY A N 1
ATOM 947 C CA . GLY A 1 195 ? 43.709 35.604 116.470 1.00 34.87 195 GLY A CA 1
ATOM 948 C C . GLY A 1 195 ? 44.000 37.074 116.229 1.00 35.08 195 GLY A C 1
ATOM 949 O O . GLY A 1 195 ? 44.027 37.528 115.081 1.00 36.38 195 GLY A O 1
ATOM 950 N N . ILE A 1 196 ? 44.221 37.812 117.315 1.00 33.92 196 ILE A N 1
ATOM 951 C CA . ILE A 1 196 ? 44.541 39.242 117.254 1.00 35.48 196 ILE A CA 1
ATOM 952 C C . ILE A 1 196 ? 45.828 39.514 116.450 1.00 38.46 196 ILE A C 1
ATOM 953 O O . ILE A 1 196 ? 45.841 40.413 115.599 1.00 36.26 196 ILE A O 1
ATOM 958 N N . SER A 1 197 ? 46.874 38.724 116.718 1.00 29.30 197 SER A N 1
ATOM 959 C CA . SER A 1 197 ? 48.192 38.845 116.061 1.00 39.11 197 SER A CA 1
ATOM 960 C C . SER A 1 197 ? 48.126 38.560 114.573 1.00 35.68 197 SER A C 1
ATOM 961 O O . SER A 1 197 ? 48.717 39.291 113.780 1.00 45.27 197 SER A O 1
ATOM 964 N N . HIS A 1 198 ? 47.408 37.499 114.207 1.00 34.26 198 HIS A N 1
ATOM 965 C CA . HIS A 1 198 ? 47.212 37.123 112.804 1.00 36.68 198 HIS A CA 1
ATOM 966 C C . HIS A 1 198 ? 46.477 38.198 112.001 1.00 36.52 198 HIS A C 1
ATOM 967 O O . HIS A 1 198 ? 46.925 38.568 110.909 1.00 45.14 198 HIS A O 1
ATOM 974 N N . ALA A 1 199 ? 45.377 38.717 112.540 1.00 35.27 199 ALA A N 1
ATOM 975 C CA . ALA A 1 199 ? 44.648 39.796 111.862 1.00 32.41 199 ALA A CA 1
ATOM 976 C C . ALA A 1 199 ? 45.493 41.059 111.746 1.00 38.90 199 ALA A C 1
ATOM 977 O O . ALA A 1 199 ? 45.442 41.746 110.727 1.00 41.22 199 ALA A O 1
ATOM 979 N N . ALA A 1 200 ? 46.264 41.357 112.791 1.00 39.40 200 ALA A N 1
ATOM 980 C CA . ALA A 1 200 ? 47.140 42.529 112.788 1.00 42.01 200 ALA A CA 1
ATOM 981 C C . ALA A 1 200 ? 48.292 42.416 111.789 1.00 41.10 200 ALA A C 1
ATOM 982 O O . ALA A 1 200 ? 48.648 43.407 111.157 1.00 40.82 200 ALA A O 1
ATOM 984 N N A SER A 1 201 ? 48.865 41.217 111.671 0.50 41.10 201 SER A N 1
ATOM 985 N N B SER A 1 201 ? 48.866 41.219 111.661 0.50 42.14 201 SER A N 1
ATOM 986 C CA A SER A 1 201 ? 49.950 40.950 110.725 0.50 42.11 201 SER A CA 1
ATOM 987 C CA B SER A 1 201 ? 49.962 40.987 110.722 0.50 44.14 201 SER A CA 1
ATOM 988 C C A SER A 1 201 ? 49.495 41.142 109.280 0.50 43.70 201 SER A C 1
ATOM 989 C C B SER A 1 201 ? 49.502 41.142 109.269 0.50 44.94 201 SER A C 1
ATOM 990 O O A SER A 1 201 ? 50.056 41.972 108.564 0.50 44.49 201 SER A O 1
ATOM 991 O O B SER A 1 201 ? 50.068 41.953 108.535 0.50 46.09 201 SER A O 1
ATOM 996 N N . ILE A 1 202 ? 48.459 40.403 108.878 1.00 45.12 202 ILE A N 1
ATOM 997 C CA . ILE A 1 202 ? 47.909 40.476 107.504 1.00 43.35 202 ILE A CA 1
ATOM 998 C C . ILE A 1 202 ? 47.449 41.871 107.055 1.00 46.62 202 ILE A C 1
ATOM 999 O O . ILE A 1 202 ? 47.570 42.205 105.881 1.00 56.06 202 ILE A O 1
ATOM 1004 N N . TYR A 1 203 ? 46.982 42.693 107.992 1.00 44.55 203 TYR A N 1
ATOM 1005 C CA . TYR A 1 203 ? 46.613 44.074 107.691 1.00 47.27 203 TYR A CA 1
ATOM 1006 C C . TYR A 1 203 ? 47.785 45.057 107.802 1.00 53.44 203 TYR A C 1
ATOM 1007 O O . TYR A 1 203 ? 47.628 46.251 107.525 1.00 59.81 203 TYR A O 1
ATOM 1016 N N . GLY A 1 204 ? 48.950 44.554 108.209 1.00 51.75 204 GLY A N 1
ATOM 1017 C CA . GLY A 1 204 ? 50.147 45.380 108.379 1.00 53.66 204 GLY A CA 1
ATOM 1018 C C . GLY A 1 204 ? 50.074 46.319 109.567 1.00 54.01 204 GLY A C 1
ATOM 1019 O O . GLY A 1 204 ? 50.654 47.404 109.550 1.00 55.84 204 GLY A O 1
ATOM 1020 N N . ALA A 1 205 ? 49.340 45.906 110.595 1.00 56.58 205 ALA A N 1
ATOM 1021 C CA . ALA A 1 205 ? 49.230 46.673 111.826 1.00 48.43 205 ALA A CA 1
ATOM 1022 C C . ALA A 1 205 ? 50.162 46.087 112.872 1.00 45.80 205 ALA A C 1
ATOM 1023 O O . ALA A 1 205 ? 50.570 44.935 112.774 1.00 44.06 205 ALA A O 1
ATOM 1025 N N . GLU A 1 206 ? 50.504 46.880 113.876 1.00 47.16 206 GLU A N 1
ATOM 1026 C CA . GLU A 1 206 ? 51.265 46.340 114.996 1.00 57.19 206 GLU A CA 1
ATOM 1027 C C . GLU A 1 206 ? 50.451 46.333 116.292 1.00 45.00 206 GLU A C 1
ATOM 1028 O O . GLU A 1 206 ? 49.794 47.319 116.611 1.00 46.92 206 GLU A O 1
ATOM 1034 N N . VAL A 1 207 ? 50.485 45.210 117.011 1.00 46.46 207 VAL A N 1
ATOM 1035 C CA . VAL A 1 207 ? 49.760 45.062 118.282 1.00 42.06 207 VAL A CA 1
ATOM 1036 C C . VAL A 1 207 ? 50.656 45.064 119.489 1.00 39.60 207 VAL A C 1
ATOM 1037 O O . VAL A 1 207 ? 51.709 44.418 119.498 1.00 40.06 207 VAL A O 1
ATOM 1041 N N . THR A 1 208 ? 50.183 45.732 120.534 1.00 32.21 208 THR A N 1
ATOM 1042 C CA . THR A 1 208 ? 50.798 45.652 121.841 1.00 34.05 208 THR A CA 1
ATOM 1043 C C . THR A 1 208 ? 49.769 45.033 122.775 1.00 36.22 208 THR A C 1
ATOM 1044 O O . THR A 1 208 ? 48.671 45.568 122.946 1.00 30.53 208 THR A O 1
ATOM 1048 N N . PHE A 1 209 ? 50.131 43.896 123.359 1.00 34.12 209 PHE A N 1
ATOM 1049 C CA . PHE A 1 209 ? 49.296 43.205 124.316 1.00 26.22 209 PHE A CA 1
ATOM 1050 C C . PHE A 1 209 ? 49.596 43.673 125.732 1.00 37.41 209 PHE A C 1
ATOM 1051 O O . PHE A 1 209 ? 50.760 43.757 126.145 1.00 37.67 209 PHE A O 1
ATOM 1059 N N . HIS A 1 210 ? 48.531 43.976 126.464 1.00 29.87 210 HIS A N 1
ATOM 1060 C CA . HIS A 1 210 ? 48.602 44.289 127.890 1.00 33.35 210 HIS A CA 1
ATOM 1061 C C . HIS A 1 210 ? 47.825 43.225 128.646 1.00 34.34 210 HIS A C 1
ATOM 1062 O O . HIS A 1 210 ? 46.654 42.956 128.332 1.00 36.95 210 HIS A O 1
ATOM 1069 N N . PHE A 1 211 ? 48.486 42.626 129.635 1.00 32.70 211 PHE A N 1
ATOM 1070 C CA . PHE A 1 211 ? 47.951 41.491 130.379 1.00 42.49 211 PHE A CA 1
ATOM 1071 C C . PHE A 1 211 ? 47.503 41.970 131.739 1.00 44.91 211 PHE A C 1
ATOM 1072 O O . PHE A 1 211 ? 48.257 42.637 132.449 1.00 38.45 211 PHE A O 1
ATOM 1080 N N . GLY A 1 212 ? 46.264 41.642 132.085 1.00 47.00 212 GLY A N 1
ATOM 1081 C CA . GLY A 1 212 ? 45.687 42.060 133.354 1.00 49.15 212 GLY A CA 1
ATOM 1082 C C . GLY A 1 212 ? 44.795 40.984 133.914 1.00 50.90 212 GLY A C 1
ATOM 1083 O O . GLY A 1 212 ? 44.993 39.801 133.645 1.00 52.55 212 GLY A O 1
ATOM 1084 N N . HIS A 1 213 ? 43.810 41.404 134.698 1.00 56.51 213 HIS A N 1
ATOM 1085 C CA . HIS A 1 213 ? 42.786 40.505 135.206 1.00 54.20 213 HIS A CA 1
ATOM 1086 C C . HIS A 1 213 ? 41.469 40.952 134.609 1.00 50.00 213 HIS A C 1
ATOM 1087 O O . HIS A 1 213 ? 41.355 42.083 134.159 1.00 53.84 213 HIS A O 1
ATOM 1094 N N . TYR A 1 214 ? 40.475 40.072 134.604 1.00 53.24 214 TYR A N 1
ATOM 1095 C CA . TYR A 1 214 ? 39.148 40.434 134.119 1.00 53.03 214 TYR A CA 1
ATOM 1096 C C . TYR A 1 214 ? 38.401 41.205 135.205 1.00 54.32 214 TYR A C 1
ATOM 1097 O O . TYR A 1 214 ? 37.572 40.642 135.927 1.00 55.91 214 TYR A O 1
ATOM 1106 N N . SER A 1 215 ? 38.724 42.492 135.323 1.00 46.34 215 SER A N 1
ATOM 1107 C CA . SER A 1 215 ? 38.142 43.352 136.345 1.00 50.77 215 SER A CA 1
ATOM 1108 C C . SER A 1 215 ? 38.087 44.807 135.887 1.00 49.07 215 SER A C 1
ATOM 1109 O O . SER A 1 215 ? 38.861 45.230 135.023 1.00 48.88 215 SER A O 1
ATOM 1112 N N . VAL A 1 216 ? 37.169 45.565 136.484 1.00 48.21 216 VAL A N 1
ATOM 1113 C CA . VAL A 1 216 ? 36.960 46.972 136.151 1.00 42.42 216 VAL A CA 1
ATOM 1114 C C . VAL A 1 216 ? 38.184 47.819 136.512 1.00 45.67 216 VAL A C 1
ATOM 1115 O O . VAL A 1 216 ? 38.568 48.713 135.753 1.00 47.98 216 VAL A O 1
ATOM 1119 N N . GLU A 1 217 ? 38.792 47.514 137.661 1.00 47.15 217 GLU A N 1
ATOM 1120 C CA . GLU A 1 217 ? 40.012 48.180 138.140 1.00 52.10 217 GLU A CA 1
ATOM 1121 C C . GLU A 1 217 ? 41.195 48.039 137.164 1.00 47.64 217 GLU A C 1
ATOM 1122 O O . GLU A 1 217 ? 41.807 49.041 136.795 1.00 46.75 217 GLU A O 1
ATOM 1128 N N . SER A 1 218 ? 41.490 46.801 136.755 1.00 47.78 218 SER A N 1
ATOM 1129 C CA A SER A 1 218 ? 42.504 46.527 135.732 0.50 52.81 218 SER A CA 1
ATOM 1130 C CA B SER A 1 218 ? 42.504 46.523 135.735 0.50 50.51 218 SER A CA 1
ATOM 1131 C C . SER A 1 218 ? 42.222 47.295 134.445 1.00 52.93 218 SER A C 1
ATOM 1132 O O . SER A 1 218 ? 43.139 47.850 133.838 1.00 59.39 218 SER A O 1
ATOM 1137 N N . GLY A 1 219 ? 40.945 47.327 134.045 1.00 51.95 219 GLY A N 1
ATOM 1138 C CA . GLY A 1 219 ? 40.496 48.028 132.842 1.00 43.03 219 GLY A CA 1
ATOM 1139 C C . GLY A 1 219 ? 40.798 49.508 132.866 1.00 44.24 219 GLY A C 1
ATOM 1140 O O . GLY A 1 219 ? 41.339 50.046 131.900 1.00 40.75 219 GLY A O 1
ATOM 1141 N N . GLU A 1 220 ? 40.446 50.156 133.976 1.00 54.86 220 GLU A N 1
ATOM 1142 C CA . GLU A 1 220 ? 40.730 51.573 134.210 1.00 59.32 220 GLU A CA 1
ATOM 1143 C C . GLU A 1 220 ? 42.218 51.894 134.222 1.00 58.94 220 GLU A C 1
ATOM 1144 O O . GLU A 1 220 ? 42.626 52.934 133.703 1.00 64.14 220 GLU A O 1
ATOM 1150 N N . GLU A 1 221 ? 43.012 51.004 134.819 1.00 61.23 221 GLU A N 1
ATOM 1151 C CA . GLU A 1 221 ? 44.462 51.178 134.924 1.00 67.22 221 GLU A CA 1
ATOM 1152 C C . GLU A 1 221 ? 45.114 51.138 133.552 1.00 60.66 221 GLU A C 1
ATOM 1153 O O . GLU A 1 221 ? 45.843 52.061 133.175 1.00 57.69 221 GLU A O 1
ATOM 1159 N N . MET A 1 222 ? 44.826 50.070 132.811 1.00 51.13 222 MET A N 1
ATOM 1160 C CA . MET A 1 222 ? 45.411 49.845 131.496 1.00 50.96 222 MET A CA 1
ATOM 1161 C C . MET A 1 222 ? 45.000 50.910 130.475 1.00 57.82 222 MET A C 1
ATOM 1162 O O . MET A 1 222 ? 45.812 51.297 129.637 1.00 61.01 222 MET A O 1
ATOM 1167 N N . ALA A 1 223 ? 43.762 51.399 130.574 1.00 58.29 223 ALA A N 1
ATOM 1168 C CA . ALA A 1 223 ? 43.265 52.472 129.703 1.00 57.10 223 ALA A CA 1
ATOM 1169 C C . ALA A 1 223 ? 43.947 53.817 129.964 1.00 55.84 223 ALA A C 1
ATOM 1170 O O . ALA A 1 223 ? 44.125 54.610 129.041 1.00 58.99 223 ALA A O 1
ATOM 1172 N N . GLN A 1 224 ? 44.309 54.064 131.222 1.00 61.30 224 GLN A N 1
ATOM 1173 C CA . GLN A 1 224 ? 45.038 55.271 131.624 1.00 65.31 224 GLN A CA 1
ATOM 1174 C C . GLN A 1 224 ? 46.476 55.234 131.100 1.00 63.32 224 GLN A C 1
ATOM 1175 O O . GLN A 1 224 ? 46.985 56.245 130.622 1.00 67.21 224 GLN A O 1
ATOM 1181 N N . VAL A 1 225 ? 47.108 54.062 131.190 1.00 64.92 225 VAL A N 1
ATOM 1182 C CA . VAL A 1 225 ? 48.449 53.812 130.643 1.00 67.52 225 VAL A CA 1
ATOM 1183 C C . VAL A 1 225 ? 48.463 54.077 129.137 1.00 66.36 225 VAL A C 1
ATOM 1184 O O . VAL A 1 225 ? 49.311 54.821 128.629 1.00 63.23 225 VAL A O 1
ATOM 1188 N N . VAL A 1 226 ? 47.483 53.486 128.453 1.00 64.44 226 VAL A N 1
ATOM 1189 C CA . VAL A 1 226 ? 47.294 53.604 127.010 1.00 62.72 226 VAL A CA 1
ATOM 1190 C C . VAL A 1 226 ? 47.111 55.064 126.560 1.00 63.90 226 VAL A C 1
ATOM 1191 O O . VAL A 1 226 ? 47.685 55.479 125.545 1.00 64.31 226 VAL A O 1
ATOM 1195 N N . PHE A 1 227 ? 46.351 55.836 127.339 1.00 64.14 227 PHE A N 1
ATOM 1196 C CA . PHE A 1 227 ? 46.151 57.268 127.082 1.00 61.80 227 PHE A CA 1
ATOM 1197 C C . PHE A 1 227 ? 47.429 58.087 127.256 1.00 65.16 227 PHE A C 1
ATOM 1198 O O . PHE A 1 227 ? 47.771 58.895 126.388 1.00 64.45 227 PHE A O 1
ATOM 1206 N N . ASN A 1 228 ? 48.115 57.877 128.381 1.00 68.08 228 ASN A N 1
ATOM 1207 C CA . ASN A 1 228 ? 49.336 58.618 128.722 1.00 70.00 228 ASN A CA 1
ATOM 1208 C C . ASN A 1 228 ? 50.475 58.423 127.720 1.00 73.11 228 ASN A C 1
ATOM 1209 O O . ASN A 1 228 ? 51.281 59.332 127.498 1.00 72.95 228 ASN A O 1
ATOM 1214 N N . ASN A 1 229 ? 50.515 57.244 127.102 1.00 70.38 229 ASN A N 1
ATOM 1215 C CA . ASN A 1 229 ? 51.547 56.904 126.130 1.00 70.82 229 ASN A CA 1
ATOM 1216 C C . ASN A 1 229 ? 51.205 57.350 124.707 1.00 69.33 229 ASN A C 1
ATOM 1217 O O . ASN A 1 229 ? 51.977 57.117 123.776 1.00 72.73 229 ASN A O 1
ATOM 1222 N N . GLY A 1 230 ? 50.057 58.001 124.547 1.00 66.44 230 GLY A N 1
ATOM 1223 C CA . GLY A 1 230 ? 49.531 58.324 123.226 1.00 64.23 230 GLY A CA 1
ATOM 1224 C C . GLY A 1 230 ? 48.619 57.206 122.761 1.00 62.34 230 GLY A C 1
ATOM 1225 O O . GLY A 1 230 ? 49.053 56.056 122.629 1.00 59.49 230 GLY A O 1
ATOM 1226 N N . LEU A 1 231 ? 47.351 57.546 122.530 1.00 58.75 231 LEU A N 1
ATOM 1227 C CA . LEU A 1 231 ? 46.331 56.572 122.134 1.00 57.90 231 LEU A CA 1
ATOM 1228 C C . LEU A 1 231 ? 46.667 55.897 120.805 1.00 55.47 231 LEU A C 1
ATOM 1229 O O . LEU A 1 231 ? 47.147 56.555 119.879 1.00 62.47 231 LEU A O 1
ATOM 1234 N N . PRO A 1 232 ? 46.417 54.577 120.708 1.00 52.60 232 PRO A N 1
ATOM 1235 C CA . PRO A 1 232 ? 46.584 53.881 119.437 1.00 48.72 232 PRO A CA 1
ATOM 1236 C C . PRO A 1 232 ? 45.388 54.178 118.549 1.00 48.34 232 PRO A C 1
ATOM 1237 O O . PRO A 1 232 ? 44.458 54.867 118.974 1.00 48.61 232 PRO A O 1
ATOM 1241 N N . ASP A 1 233 ? 45.408 53.670 117.326 1.00 48.12 233 ASP A N 1
ATOM 1242 C CA . ASP A 1 233 ? 44.281 53.857 116.427 1.00 52.64 233 ASP A CA 1
ATOM 1243 C C . ASP A 1 233 ? 43.114 52.991 116.885 1.00 54.89 233 ASP A C 1
ATOM 1244 O O . ASP A 1 233 ? 41.956 53.408 116.810 1.00 57.40 233 ASP A O 1
ATOM 1249 N N . ALA A 1 234 ? 43.443 51.803 117.396 1.00 49.19 234 ALA A N 1
ATOM 1250 C CA . ALA A 1 234 ? 42.455 50.795 117.749 1.00 45.14 234 ALA A CA 1
ATOM 1251 C C . ALA A 1 234 ? 42.707 50.172 119.121 1.00 43.79 234 ALA A C 1
ATOM 1252 O O . ALA A 1 234 ? 43.850 50.034 119.553 1.00 46.41 234 ALA A O 1
ATOM 1254 N N . LEU A 1 235 ? 41.625 49.793 119.795 1.00 43.18 235 LEU A N 1
ATOM 1255 C CA . LEU A 1 235 ? 41.703 49.063 121.054 1.00 35.03 235 LEU A CA 1
ATOM 1256 C C . LEU A 1 235 ? 40.905 47.760 120.955 1.00 37.32 235 LEU A C 1
ATOM 1257 O O . LEU A 1 235 ? 39.753 47.768 120.523 1.00 40.03 235 LEU A O 1
ATOM 1262 N N . ILE A 1 236 ? 41.530 46.637 121.306 1.00 31.40 236 ILE A N 1
ATOM 1263 C CA . ILE A 1 236 ? 40.800 45.371 121.450 1.00 31.92 236 ILE A CA 1
ATOM 1264 C C . ILE A 1 236 ? 40.738 45.033 122.943 1.00 38.44 236 ILE A C 1
ATOM 1265 O O . ILE A 1 236 ? 41.760 45.059 123.632 1.00 35.54 236 ILE A O 1
ATOM 1270 N N . VAL A 1 237 ? 39.529 44.777 123.446 1.00 33.70 237 VAL A N 1
ATOM 1271 C CA . VAL A 1 237 ? 39.310 44.557 124.882 1.00 35.60 237 VAL A CA 1
ATOM 1272 C C . VAL A 1 237 ? 38.595 43.214 125.085 1.00 36.86 237 VAL A C 1
ATOM 1273 O O . VAL A 1 237 ? 37.465 43.024 124.633 1.00 34.77 237 VAL A O 1
ATOM 1277 N N . ALA A 1 238 ? 39.262 42.286 125.762 1.00 34.95 238 ALA A N 1
ATOM 1278 C CA . ALA A 1 238 ? 38.823 40.881 125.781 1.00 41.93 238 ALA A CA 1
ATOM 1279 C C . ALA A 1 238 ? 37.858 40.483 126.912 1.00 40.83 238 ALA A C 1
ATOM 1280 O O . ALA A 1 238 ? 37.702 39.293 127.204 1.00 44.52 238 ALA A O 1
ATOM 1282 N N . SER A 1 239 ? 37.185 41.470 127.505 1.00 36.74 239 SER A N 1
ATOM 1283 C CA . SER A 1 239 ? 36.306 41.253 128.656 1.00 35.59 239 SER A CA 1
ATOM 1284 C C . SER A 1 239 ? 35.359 42.428 128.836 1.00 31.92 239 SER A C 1
ATOM 1285 O O . SER A 1 239 ? 35.779 43.575 128.702 1.00 36.27 239 SER A O 1
ATOM 1288 N N . PRO A 1 240 ? 34.079 42.148 129.162 1.00 34.70 240 PRO A N 1
ATOM 1289 C CA . PRO A 1 240 ? 33.110 43.214 129.474 1.00 36.02 240 PRO A CA 1
ATOM 1290 C C . PRO A 1 240 ? 33.450 44.017 130.734 1.00 38.29 240 PRO A C 1
ATOM 1291 O O . PRO A 1 240 ? 33.101 45.197 130.824 1.00 43.60 240 PRO A O 1
ATOM 1295 N N . ARG A 1 241 ? 34.119 43.382 131.693 1.00 35.51 241 ARG A N 1
ATOM 1296 C CA . ARG A 1 241 ? 34.541 44.063 132.915 1.00 36.04 241 ARG A CA 1
ATOM 1297 C C . ARG A 1 241 ? 35.712 45.001 132.644 1.00 35.73 241 ARG A C 1
ATOM 1298 O O . ARG A 1 241 ? 35.723 46.128 133.130 1.00 43.69 241 ARG A O 1
ATOM 1306 N N . LEU A 1 242 ? 36.671 44.546 131.837 1.00 37.16 242 LEU A N 1
ATOM 1307 C CA . LEU A 1 242 ? 37.743 45.409 131.333 1.00 36.84 242 LEU A CA 1
ATOM 1308 C C . LEU A 1 242 ? 37.190 46.563 130.501 1.00 32.78 242 LEU A C 1
ATOM 1309 O O . LEU A 1 242 ? 37.679 47.693 130.592 1.00 39.05 242 LEU A O 1
ATOM 1314 N N . MET A 1 243 ? 36.171 46.270 129.695 1.00 35.28 243 MET A N 1
ATOM 1315 C CA . MET A 1 243 ? 35.532 47.278 128.844 1.00 38.69 243 MET A CA 1
ATOM 1316 C C . MET A 1 243 ? 34.870 48.389 129.672 1.00 35.62 243 MET A C 1
ATOM 1317 O O . MET A 1 243 ? 35.020 49.567 129.348 1.00 41.14 243 MET A O 1
ATOM 1322 N N . ALA A 1 244 ? 34.193 48.011 130.757 1.00 36.58 244 ALA A N 1
ATOM 1323 C CA . ALA A 1 244 ? 33.587 48.968 131.689 1.00 36.86 244 ALA A CA 1
ATOM 1324 C C . ALA A 1 244 ? 34.644 49.884 132.303 1.00 43.39 244 ALA A C 1
ATOM 1325 O O . ALA A 1 244 ? 34.440 51.099 132.408 1.00 42.52 244 ALA A O 1
ATOM 1327 N N . GLY A 1 245 ? 35.779 49.297 132.685 1.00 44.17 245 GLY A N 1
ATOM 1328 C CA . GLY A 1 245 ? 36.932 50.062 133.161 1.00 37.85 245 GLY A CA 1
ATOM 1329 C C . GLY A 1 245 ? 37.474 51.027 132.129 1.00 42.41 245 GLY A C 1
ATOM 1330 O O . GLY A 1 245 ? 37.747 52.183 132.449 1.00 47.93 245 GLY A O 1
ATOM 1331 N N . VAL A 1 246 ? 37.611 50.560 130.886 1.00 37.48 246 VAL A N 1
ATOM 1332 C CA . VAL A 1 246 ? 38.060 51.419 129.781 1.00 34.48 246 VAL A CA 1
ATOM 1333 C C . VAL A 1 246 ? 37.148 52.630 129.590 1.00 38.38 246 VAL A C 1
ATOM 1334 O O . VAL A 1 246 ? 37.633 53.756 129.451 1.00 42.29 246 VAL A O 1
ATOM 1338 N N . MET A 1 247 ? 35.835 52.393 129.617 1.00 34.30 247 MET A N 1
ATOM 1339 C CA . MET A 1 247 ? 34.849 53.439 129.373 1.00 40.52 247 MET A CA 1
ATOM 1340 C C . MET A 1 247 ? 34.780 54.439 130.530 1.00 43.81 247 MET A C 1
ATOM 1341 O O . MET A 1 247 ? 34.522 55.622 130.315 1.00 48.65 247 MET A O 1
ATOM 1346 N N . ARG A 1 248 ? 35.040 53.952 131.741 1.00 48.88 248 ARG A N 1
ATOM 1347 C CA . ARG A 1 248 ? 35.121 54.782 132.942 1.00 53.73 248 ARG A CA 1
ATOM 1348 C C . ARG A 1 248 ? 36.293 55.761 132.866 1.00 53.28 248 ARG A C 1
ATOM 1349 O O . ARG A 1 248 ? 36.139 56.945 133.173 1.00 61.33 248 ARG A O 1
ATOM 1357 N N . ALA A 1 249 ? 37.453 55.253 132.449 1.00 53.79 249 ALA A N 1
ATOM 1358 C CA . ALA A 1 249 ? 38.670 56.052 132.286 1.00 55.50 249 ALA A CA 1
ATOM 1359 C C . ALA A 1 249 ? 38.568 57.031 131.118 1.00 54.40 249 ALA A C 1
ATOM 1360 O O . ALA A 1 249 ? 38.995 58.179 131.226 1.00 55.98 249 ALA A O 1
ATOM 1362 N N . PHE A 1 250 ? 37.991 56.566 130.012 1.00 51.72 250 PHE A N 1
ATOM 1363 C CA . PHE A 1 250 ? 37.826 57.372 128.806 1.00 49.90 250 PHE A CA 1
ATOM 1364 C C . PHE A 1 250 ? 36.836 58.522 128.988 1.00 54.87 250 PHE A C 1
ATOM 1365 O O . PHE A 1 250 ? 37.016 59.587 128.398 1.00 59.76 250 PHE A O 1
ATOM 1373 N N . THR A 1 251 ? 35.794 58.307 129.792 1.00 55.78 251 THR A N 1
ATOM 1374 C CA . THR A 1 251 ? 34.843 59.380 130.119 1.00 67.89 251 THR A CA 1
ATOM 1375 C C . THR A 1 251 ? 35.519 60.465 130.971 1.00 69.19 251 THR A C 1
ATOM 1376 O O . THR A 1 251 ? 35.378 61.660 130.694 1.00 69.60 251 THR A O 1
ATOM 1380 N N . ARG A 1 252 ? 36.272 60.022 131.977 1.00 70.27 252 ARG A N 1
ATOM 1381 C CA . ARG A 1 252 ? 37.060 60.891 132.855 1.00 74.41 252 ARG A CA 1
ATOM 1382 C C . ARG A 1 252 ? 38.130 61.697 132.095 1.00 73.77 252 ARG A C 1
ATOM 1383 O O . ARG A 1 252 ? 38.385 62.859 132.420 1.00 71.54 252 ARG A O 1
ATOM 1391 N N . LEU A 1 253 ? 38.732 61.081 131.076 1.00 74.60 253 LEU A N 1
ATOM 1392 C CA . LEU A 1 253 ? 39.789 61.720 130.285 1.00 68.06 253 LEU A CA 1
ATOM 1393 C C . LEU A 1 253 ? 39.274 62.393 129.012 1.00 66.85 253 LEU A C 1
ATOM 1394 O O . LEU A 1 253 ? 40.072 62.840 128.185 1.00 77.14 253 LEU A O 1
ATOM 1399 N N . ASN A 1 254 ? 37.947 62.460 128.870 1.00 67.82 254 ASN A N 1
ATOM 1400 C CA . ASN A 1 254 ? 37.261 63.041 127.698 1.00 67.70 254 ASN A CA 1
ATOM 1401 C C . ASN A 1 254 ? 37.651 62.416 126.356 1.00 67.81 254 ASN A C 1
ATOM 1402 O O . ASN A 1 254 ? 37.721 63.100 125.330 1.00 65.69 254 ASN A O 1
ATOM 1407 N N . VAL A 1 255 ? 37.902 61.110 126.382 1.00 65.15 255 VAL A N 1
ATOM 1408 C CA . VAL A 1 255 ? 38.282 60.364 125.192 1.00 58.89 255 VAL A CA 1
ATOM 1409 C C . VAL A 1 255 ? 37.017 59.959 124.451 1.00 55.45 255 VAL A C 1
ATOM 1410 O O . VAL A 1 255 ? 36.157 59.255 124.988 1.00 60.48 255 VAL A O 1
ATOM 1414 N N . ARG A 1 256 ? 36.901 60.422 123.216 1.00 56.77 256 ARG A N 1
ATOM 1415 C CA . ARG A 1 256 ? 35.704 60.167 122.430 1.00 62.31 256 ARG A CA 1
ATOM 1416 C C . ARG A 1 256 ? 35.830 58.906 121.580 1.00 55.43 256 ARG A C 1
ATOM 1417 O O . ARG A 1 256 ? 36.827 58.695 120.897 1.00 63.57 256 ARG A O 1
ATOM 1425 N N . VAL A 1 257 ? 34.812 58.060 121.662 1.00 55.11 257 VAL A N 1
ATOM 1426 C CA . VAL A 1 257 ? 34.765 56.804 120.928 1.00 51.18 257 VAL A CA 1
ATOM 1427 C C . VAL A 1 257 ? 33.532 56.832 120.029 1.00 52.75 257 VAL A C 1
ATOM 1428 O O . VAL A 1 257 ? 32.420 56.999 120.527 1.00 53.55 257 VAL A O 1
ATOM 1432 N N . PRO A 1 258 ? 33.712 56.629 118.706 1.00 56.84 258 PRO A N 1
ATOM 1433 C CA . PRO A 1 258 ? 34.937 56.225 118.017 1.00 58.93 258 PRO A CA 1
ATOM 1434 C C . PRO A 1 258 ? 35.834 57.338 117.443 1.00 58.61 258 PRO A C 1
ATOM 1435 O O . PRO A 1 258 ? 36.713 57.038 116.636 1.00 58.03 258 PRO A O 1
ATOM 1439 N N . HIS A 1 259 ? 35.636 58.588 117.864 1.00 68.28 259 HIS A N 1
ATOM 1440 C CA . HIS A 1 259 ? 36.369 59.728 117.285 1.00 71.47 259 HIS A CA 1
ATOM 1441 C C . HIS A 1 259 ? 37.885 59.694 117.525 1.00 69.68 259 HIS A C 1
ATOM 1442 O O . HIS A 1 259 ? 38.663 59.945 116.601 1.00 70.00 259 HIS A O 1
ATOM 1449 N N . ASP A 1 260 ? 38.295 59.397 118.757 1.00 61.80 260 ASP A N 1
ATOM 1450 C CA . ASP A 1 260 ? 39.717 59.357 119.107 1.00 62.00 260 ASP A CA 1
ATOM 1451 C C . ASP A 1 260 ? 40.325 57.959 118.965 1.00 59.92 260 ASP A C 1
ATOM 1452 O O . ASP A 1 260 ? 41.484 57.820 118.576 1.00 59.77 260 ASP A O 1
ATOM 1457 N N . VAL A 1 261 ? 39.539 56.935 119.305 1.00 58.51 261 VAL A N 1
ATOM 1458 C CA . VAL A 1 261 ? 39.952 55.533 119.188 1.00 52.89 261 VAL A CA 1
ATOM 1459 C C . VAL A 1 261 ? 38.788 54.690 118.685 1.00 46.47 261 VAL A C 1
ATOM 1460 O O . VAL A 1 261 ? 37.663 54.862 119.148 1.00 46.56 261 VAL A O 1
ATOM 1464 N N . VAL A 1 262 ? 39.054 53.764 117.768 1.00 41.67 262 VAL A N 1
ATOM 1465 C CA . VAL A 1 262 ? 38.082 52.699 117.501 1.00 49.23 262 VAL A CA 1
ATOM 1466 C C . VAL A 1 262 ? 38.276 51.538 118.490 1.00 45.52 262 VAL A C 1
ATOM 1467 O O . VAL A 1 262 ? 39.375 51.324 118.999 1.00 50.39 262 VAL A O 1
ATOM 1471 N N . ILE A 1 263 ? 37.196 50.816 118.775 1.00 41.69 263 ILE A N 1
ATOM 1472 C CA . ILE A 1 263 ? 37.179 49.816 119.839 1.00 39.75 263 ILE A CA 1
ATOM 1473 C C . ILE A 1 263 ? 36.433 48.550 119.404 1.00 41.38 263 ILE A C 1
ATOM 1474 O O . ILE A 1 263 ? 35.368 48.622 118.779 1.00 42.88 263 ILE A O 1
ATOM 1479 N N . GLY A 1 264 ? 37.010 47.397 119.730 1.00 38.02 264 GLY A N 1
ATOM 1480 C CA . GLY A 1 264 ? 36.323 46.114 119.632 1.00 31.72 264 GLY A CA 1
ATOM 1481 C C . GLY A 1 264 ? 36.320 45.469 121.008 1.00 32.71 264 GLY A C 1
ATOM 1482 O O . GLY A 1 264 ? 37.322 45.517 121.712 1.00 38.18 264 GLY A O 1
ATOM 1483 N N . GLY A 1 265 ? 35.193 44.865 121.387 1.00 36.77 265 GLY A N 1
ATOM 1484 C CA . GLY A 1 265 ? 35.026 44.271 122.717 1.00 27.98 265 GLY A CA 1
ATOM 1485 C C . GLY A 1 265 ? 34.608 42.817 122.681 1.00 34.26 265 GLY A C 1
ATOM 1486 O O . GLY A 1 265 ? 34.572 42.198 121.621 1.00 33.85 265 GLY A O 1
ATOM 1487 N N . TYR A 1 266 ? 34.301 42.267 123.850 1.00 33.15 266 TYR A N 1
ATOM 1488 C CA . TYR A 1 266 ? 33.942 40.856 123.981 1.00 32.97 266 TYR A CA 1
ATOM 1489 C C . TYR A 1 266 ? 32.659 40.731 124.779 1.00 38.08 266 TYR A C 1
ATOM 1490 O O . TYR A 1 266 ? 32.410 41.538 125.684 1.00 33.14 266 TYR A O 1
ATOM 1499 N N . ASP A 1 267 ? 31.858 39.718 124.429 1.00 36.01 267 ASP A N 1
ATOM 1500 C CA . ASP A 1 267 ? 30.540 39.458 125.025 1.00 37.38 267 ASP A CA 1
ATOM 1501 C C . ASP A 1 267 ? 29.550 40.577 124.682 1.00 36.83 267 ASP A C 1
ATOM 1502 O O . ASP A 1 267 ? 29.854 41.437 123.867 1.00 35.75 267 ASP A O 1
ATOM 1507 N N . ASP A 1 268 ? 28.358 40.564 125.267 1.00 41.92 268 ASP A N 1
ATOM 1508 C CA . ASP A 1 268 ? 27.360 41.570 124.897 1.00 36.72 268 ASP A CA 1
ATOM 1509 C C . ASP A 1 268 ? 26.424 41.933 126.052 1.00 39.36 268 ASP A C 1
ATOM 1510 O O . ASP A 1 268 ? 25.236 41.592 126.012 1.00 38.88 268 ASP A O 1
ATOM 1515 N N . PRO A 1 269 ? 26.941 42.651 127.074 1.00 42.38 269 PRO A N 1
ATOM 1516 C CA . PRO A 1 269 ? 25.991 43.158 128.068 1.00 41.30 269 PRO A CA 1
ATOM 1517 C C . PRO A 1 269 ? 25.190 44.288 127.439 1.00 40.51 269 PRO A C 1
ATOM 1518 O O . PRO A 1 269 ? 25.643 44.889 126.466 1.00 44.75 269 PRO A O 1
ATOM 1522 N N . GLU A 1 270 ? 24.015 44.567 127.989 1.00 45.91 270 GLU A N 1
ATOM 1523 C CA . GLU A 1 270 ? 23.098 45.561 127.427 1.00 43.15 270 GLU A CA 1
ATOM 1524 C C . GLU A 1 270 ? 23.723 46.924 127.150 1.00 43.26 270 GLU A C 1
ATOM 1525 O O . GLU A 1 270 ? 23.383 47.574 126.160 1.00 46.63 270 GLU A O 1
ATOM 1531 N N . TRP A 1 271 ? 24.651 47.347 128.004 1.00 38.66 271 TRP A N 1
ATOM 1532 C CA . TRP A 1 271 ? 25.232 48.681 127.861 1.00 35.78 271 TRP A CA 1
ATOM 1533 C C . TRP A 1 271 ? 26.121 48.909 126.647 1.00 33.76 271 TRP A C 1
ATOM 1534 O O . TRP A 1 271 ? 26.349 50.057 126.272 1.00 37.57 271 TRP A O 1
ATOM 1545 N N . TYR A 1 272 ? 26.603 47.823 126.041 1.00 36.10 272 TYR A N 1
ATOM 1546 C CA . TYR A 1 272 ? 27.370 47.888 124.791 1.00 39.80 272 TYR A CA 1
ATOM 1547 C C . TYR A 1 272 ? 26.564 48.602 123.713 1.00 36.71 272 TYR A C 1
ATOM 1548 O O . TYR A 1 272 ? 27.111 49.410 122.974 1.00 37.41 272 TYR A O 1
ATOM 1557 N N . SER A 1 273 ? 25.257 48.328 123.675 1.00 32.08 273 SER A N 1
ATOM 1558 C CA . SER A 1 273 ? 24.326 48.924 122.709 1.00 33.75 273 SER A CA 1
ATOM 1559 C C . SER A 1 273 ? 24.132 50.433 122.831 1.00 32.95 273 SER A C 1
ATOM 1560 O O . SER A 1 273 ? 23.695 51.066 121.876 1.00 42.45 273 SER A O 1
ATOM 1563 N N . PHE A 1 274 ? 24.452 51.013 123.987 1.00 41.06 274 PHE A N 1
ATOM 1564 C CA . PHE A 1 274 ? 24.208 52.444 124.187 1.00 37.09 274 PHE A CA 1
ATOM 1565 C C . PHE A 1 274 ? 25.391 53.300 124.660 1.00 48.09 274 PHE A C 1
ATOM 1566 O O . PHE A 1 274 ? 25.191 54.411 125.157 1.00 50.05 274 PHE A O 1
ATOM 1574 N N . VAL A 1 275 ? 26.614 52.790 124.486 1.00 43.56 275 VAL A N 1
ATOM 1575 C CA . VAL A 1 275 ? 27.836 53.611 124.605 1.00 46.54 275 VAL A CA 1
ATOM 1576 C C . VAL A 1 275 ? 28.725 53.460 123.375 1.00 49.86 275 VAL A C 1
ATOM 1577 O O . VAL A 1 275 ? 28.627 52.464 122.658 1.00 51.38 275 VAL A O 1
ATOM 1581 N N . GLY A 1 276 ? 29.593 54.449 123.152 1.00 51.14 276 GLY A N 1
ATOM 1582 C CA . GLY A 1 276 ? 30.603 54.418 122.087 1.00 48.58 276 GLY A CA 1
ATOM 1583 C C . GLY A 1 276 ? 30.044 54.220 120.691 1.00 55.07 276 GLY A C 1
ATOM 1584 O O . GLY A 1 276 ? 30.677 53.569 119.867 1.00 61.96 276 GLY A O 1
ATOM 1585 N N . ALA A 1 277 ? 28.857 54.783 120.443 1.00 50.94 277 ALA A N 1
ATOM 1586 C CA . ALA A 1 277 ? 28.025 54.509 119.252 1.00 43.39 277 ALA A CA 1
ATOM 1587 C C . ALA A 1 277 ? 27.611 53.033 119.091 1.00 34.13 277 ALA A C 1
ATOM 1588 O O . ALA A 1 277 ? 27.226 52.609 118.008 1.00 39.05 277 ALA A O 1
ATOM 1590 N N . GLY A 1 278 ? 27.666 52.265 120.177 1.00 33.05 278 GLY A N 1
ATOM 1591 C CA . GLY A 1 278 ? 27.441 50.823 120.107 1.00 33.14 278 GLY A CA 1
ATOM 1592 C C . GLY A 1 278 ? 28.782 50.116 120.025 1.00 42.99 278 GLY A C 1
ATOM 1593 O O . GLY A 1 278 ? 29.575 50.377 119.118 1.00 44.98 278 GLY A O 1
ATOM 1594 N N . ILE A 1 279 ? 29.044 49.226 120.975 1.00 38.95 279 ILE A N 1
ATOM 1595 C CA . ILE A 1 279 ? 30.304 48.508 121.009 1.00 37.91 279 ILE A CA 1
ATOM 1596 C C . ILE A 1 279 ? 30.277 47.332 120.042 1.00 39.13 279 ILE A C 1
ATOM 1597 O O . ILE A 1 279 ? 29.456 46.416 120.181 1.00 37.38 279 ILE A O 1
ATOM 1602 N N . THR A 1 280 ? 31.167 47.385 119.050 1.00 39.68 280 THR A N 1
ATOM 1603 C CA . THR A 1 280 ? 31.408 46.253 118.155 1.00 34.73 280 THR A CA 1
ATOM 1604 C C . THR A 1 280 ? 32.062 45.168 118.988 1.00 29.42 280 THR A C 1
ATOM 1605 O O . THR A 1 280 ? 33.016 45.432 119.716 1.00 37.48 280 THR A O 1
ATOM 1609 N N . THR A 1 281 ? 31.542 43.951 118.896 1.00 32.22 281 THR A N 1
ATOM 1610 C CA . THR A 1 281 ? 31.939 42.925 119.834 1.00 35.60 281 THR A CA 1
ATOM 1611 C C . THR A 1 281 ? 31.913 41.535 119.232 1.00 34.91 281 THR A C 1
ATOM 1612 O O . THR A 1 281 ? 31.162 41.280 118.300 1.00 34.76 281 THR A O 1
ATOM 1616 N N . PHE A 1 282 ? 32.755 40.652 119.761 1.00 32.80 282 PHE A N 1
ATOM 1617 C CA . PHE A 1 282 ? 32.645 39.230 119.486 1.00 31.09 282 PHE A CA 1
ATOM 1618 C C . PHE A 1 282 ? 31.881 38.581 120.641 1.00 35.06 282 PHE A C 1
ATOM 1619 O O . PHE A 1 282 ? 32.267 38.706 121.806 1.00 38.55 282 PHE A O 1
ATOM 1627 N N . VAL A 1 283 ? 30.788 37.905 120.307 1.00 34.30 283 VAL A N 1
ATOM 1628 C CA . VAL A 1 283 ? 29.898 37.318 121.304 1.00 25.72 283 VAL A CA 1
ATOM 1629 C C . VAL A 1 283 ? 29.976 35.796 121.209 1.00 28.42 283 VAL A C 1
ATOM 1630 O O . VAL A 1 283 ? 29.660 35.233 120.167 1.00 33.75 283 VAL A O 1
ATOM 1634 N N . PRO A 1 284 ? 30.396 35.127 122.294 1.00 29.47 284 PRO A N 1
ATOM 1635 C CA . PRO A 1 284 ? 30.444 33.669 122.278 1.00 35.97 284 PRO A CA 1
ATOM 1636 C C . PRO A 1 284 ? 29.014 33.103 122.340 1.00 42.07 284 PRO A C 1
ATOM 1637 O O . PRO A 1 284 ? 28.097 33.809 122.776 1.00 39.83 284 PRO A O 1
ATOM 1641 N N . PRO A 1 285 ? 28.809 31.853 121.881 1.00 44.19 285 PRO A N 1
ATOM 1642 C CA . PRO A 1 285 ? 27.423 31.375 121.849 1.00 44.28 285 PRO A CA 1
ATOM 1643 C C . PRO A 1 285 ? 26.996 30.759 123.191 1.00 44.04 285 PRO A C 1
ATOM 1644 O O . PRO A 1 285 ? 27.010 29.537 123.354 1.00 43.39 285 PRO A O 1
ATOM 1648 N N . HIS A 1 286 ? 26.608 31.618 124.134 1.00 40.89 286 HIS A N 1
ATOM 1649 C CA . HIS A 1 286 ? 26.381 31.209 125.523 1.00 45.48 286 HIS A CA 1
ATOM 1650 C C . HIS A 1 286 ? 25.333 30.110 125.681 1.00 44.60 286 HIS A C 1
ATOM 1651 O O . HIS A 1 286 ? 25.566 29.133 126.397 1.00 42.31 286 HIS A O 1
ATOM 1658 N N . GLU A 1 287 ? 24.199 30.281 125.004 1.00 46.54 287 GLU A N 1
ATOM 1659 C CA . GLU A 1 287 ? 23.072 29.356 125.095 1.00 49.14 287 GLU A CA 1
ATOM 1660 C C . GLU A 1 287 ? 23.440 27.975 124.562 1.00 47.20 287 GLU A C 1
ATOM 1661 O O . GLU A 1 287 ? 23.213 26.969 125.237 1.00 48.61 287 GLU A O 1
ATOM 1667 N N . GLU A 1 288 ? 24.025 27.947 123.362 1.00 46.44 288 GLU A N 1
ATOM 1668 C CA . GLU A 1 288 ? 24.481 26.716 122.725 1.00 46.22 288 GLU A CA 1
ATOM 1669 C C . GLU A 1 288 ? 25.515 25.957 123.539 1.00 43.11 288 GLU A C 1
ATOM 1670 O O . GLU A 1 288 ? 25.446 24.733 123.624 1.00 47.25 288 GLU A O 1
ATOM 1676 N N . MET A 1 289 ? 26.453 26.685 124.147 1.00 36.28 289 MET A N 1
ATOM 1677 C CA . MET A 1 289 ? 27.479 26.081 124.996 1.00 45.81 289 MET A CA 1
ATOM 1678 C C . MET A 1 289 ? 26.876 25.383 126.211 1.00 45.42 289 MET A C 1
ATOM 1679 O O . MET A 1 289 ? 27.308 24.288 126.569 1.00 42.93 289 MET A O 1
ATOM 1684 N N . GLY A 1 290 ? 25.864 26.005 126.816 1.00 42.74 290 GLY A N 1
ATOM 1685 C CA . GLY A 1 290 ? 25.166 25.419 127.960 1.00 39.89 290 GLY A CA 1
ATOM 1686 C C . GLY A 1 290 ? 24.380 24.169 127.603 1.00 38.81 290 GLY A C 1
ATOM 1687 O O . GLY A 1 290 ? 24.437 23.168 128.320 1.00 42.69 290 GLY A O 1
ATOM 1688 N N . LYS A 1 291 ? 23.664 24.232 126.482 1.00 43.79 291 LYS A N 1
ATOM 1689 C CA . LYS A 1 291 ? 22.911 23.101 125.946 1.00 48.26 291 LYS A CA 1
ATOM 1690 C C . LYS A 1 291 ? 23.835 21.931 125.654 1.00 45.51 291 LYS A C 1
ATOM 1691 O O . LYS A 1 291 ? 23.546 20.799 126.032 1.00 47.15 291 LYS A O 1
ATOM 1697 N N . GLU A 1 292 ? 24.958 22.227 125.001 1.00 46.01 292 GLU A N 1
ATOM 1698 C CA . GLU A 1 292 ? 25.942 21.218 124.642 1.00 41.36 292 GLU A CA 1
ATOM 1699 C C . GLU A 1 292 ? 26.631 20.612 125.866 1.00 40.09 292 GLU A C 1
ATOM 1700 O O . GLU A 1 292 ? 26.887 19.408 125.896 1.00 45.87 292 GLU A O 1
ATOM 1706 N N . ALA A 1 293 ? 26.924 21.439 126.870 1.00 38.93 293 ALA A N 1
ATOM 1707 C CA . ALA A 1 293 ? 27.489 20.943 128.133 1.00 42.65 293 ALA A CA 1
ATOM 1708 C C . ALA A 1 293 ? 26.551 19.960 128.847 1.00 37.80 293 ALA A C 1
ATOM 1709 O O . ALA A 1 293 ? 27.002 18.958 129.405 1.00 44.06 293 ALA A O 1
ATOM 1711 N N . VAL A 1 294 ? 25.251 20.254 128.824 1.00 44.43 294 VAL A N 1
ATOM 1712 C CA . VAL A 1 294 ? 24.254 19.385 129.452 1.00 48.50 294 VAL A CA 1
ATOM 1713 C C . VAL A 1 294 ? 24.091 18.099 128.639 1.00 47.45 294 VAL A C 1
ATOM 1714 O O . VAL A 1 294 ? 24.139 17.002 129.198 1.00 51.13 294 VAL A O 1
ATOM 1718 N N . ARG A 1 295 ? 23.938 18.253 127.324 1.00 48.72 295 ARG A N 1
ATOM 1719 C CA . ARG A 1 295 ? 23.860 17.136 126.382 1.00 51.71 295 ARG A CA 1
ATOM 1720 C C . ARG A 1 295 ? 25.025 16.158 126.562 1.00 52.39 295 ARG A C 1
ATOM 1721 O O . ARG A 1 295 ? 24.811 14.955 126.638 1.00 56.48 295 ARG A O 1
ATOM 1729 N N . LEU A 1 296 ? 26.246 16.680 126.671 1.00 50.28 296 LEU A N 1
ATOM 1730 C CA . LEU A 1 296 ? 27.426 15.836 126.852 1.00 45.95 296 LEU A CA 1
ATOM 1731 C C . LEU A 1 296 ? 27.502 15.153 128.208 1.00 48.90 296 LEU A C 1
ATOM 1732 O O . LEU A 1 296 ? 27.974 14.020 128.297 1.00 44.47 296 LEU A O 1
ATOM 1737 N N . LEU A 1 297 ? 27.051 15.844 129.256 1.00 54.95 297 LEU A N 1
ATOM 1738 C CA . LEU A 1 297 ? 27.096 15.296 130.612 1.00 53.61 297 LEU A CA 1
ATOM 1739 C C . LEU A 1 297 ? 26.086 14.173 130.781 1.00 58.85 297 LEU A C 1
ATOM 1740 O O . LEU A 1 297 ? 26.412 13.130 131.349 1.00 59.17 297 LEU A O 1
ATOM 1745 N N . VAL A 1 298 ? 24.874 14.391 130.270 1.00 60.81 298 VAL A N 1
ATOM 1746 C CA . VAL A 1 298 ? 23.821 13.370 130.257 1.00 63.58 298 VAL A CA 1
ATOM 1747 C C . VAL A 1 298 ? 24.285 12.114 129.505 1.00 63.36 298 VAL A C 1
ATOM 1748 O O . VAL A 1 298 ? 24.067 10.993 129.973 1.00 67.41 298 VAL A O 1
ATOM 1752 N N . ASP A 1 299 ? 24.966 12.313 128.375 1.00 64.99 299 ASP A N 1
ATOM 1753 C CA . ASP A 1 299 ? 25.576 11.210 127.623 1.00 63.78 299 ASP A CA 1
ATOM 1754 C C . ASP A 1 299 ? 26.677 10.493 128.409 1.00 65.18 299 ASP A C 1
ATOM 1755 O O . ASP A 1 299 ? 26.820 9.281 128.291 1.00 69.20 299 ASP A O 1
ATOM 1760 N N . LEU A 1 300 ? 27.443 11.240 129.207 1.00 67.24 300 LEU A N 1
ATOM 1761 C CA . LEU A 1 300 ? 28.478 10.654 130.070 1.00 67.44 300 LEU A CA 1
ATOM 1762 C C . LEU A 1 300 ? 27.909 9.836 131.229 1.00 70.07 300 LEU A C 1
ATOM 1763 O O . LEU A 1 300 ? 28.523 8.857 131.657 1.00 73.51 300 LEU A O 1
ATOM 1768 N N . ILE A 1 301 ? 26.753 10.255 131.741 1.00 73.93 301 ILE A N 1
ATOM 1769 C CA . ILE A 1 301 ? 26.098 9.574 132.861 1.00 80.64 301 ILE A CA 1
ATOM 1770 C C . ILE A 1 301 ? 25.465 8.255 132.403 1.00 87.87 301 ILE A C 1
ATOM 1771 O O . ILE A 1 301 ? 25.628 7.221 133.059 1.00 84.51 301 ILE A O 1
ATOM 1776 N N . GLU A 1 302 ? 24.773 8.293 131.264 1.00 96.31 302 GLU A N 1
ATOM 1777 C CA . GLU A 1 302 ? 24.080 7.118 130.736 1.00 104.63 302 GLU A CA 1
ATOM 1778 C C . GLU A 1 302 ? 25.017 6.144 130.010 1.00 107.88 302 GLU A C 1
ATOM 1779 O O . GLU A 1 302 ? 24.953 4.936 130.240 1.00 108.66 302 GLU A O 1
ATOM 1785 N N . ASN A 1 303 ? 25.878 6.673 129.142 1.00 112.93 303 ASN A N 1
ATOM 1786 C CA . ASN A 1 303 ? 26.902 5.874 128.462 1.00 118.99 303 ASN A CA 1
ATOM 1787 C C . ASN A 1 303 ? 28.282 6.185 129.048 1.00 121.89 303 ASN A C 1
ATOM 1788 O O . ASN A 1 303 ? 28.908 7.174 128.656 1.00 123.87 303 ASN A O 1
ATOM 1793 N N . PRO A 1 304 ? 28.764 5.331 129.977 1.00 124.79 304 PRO A N 1
ATOM 1794 C CA . PRO A 1 304 ? 29.908 5.599 130.868 1.00 126.64 304 PRO A CA 1
ATOM 1795 C C . PRO A 1 304 ? 31.211 6.030 130.184 1.00 126.69 304 PRO A C 1
ATOM 1796 O O . PRO A 1 304 ? 31.888 6.931 130.684 1.00 126.76 304 PRO A O 1
ATOM 1800 N N . GLU A 1 305 ? 31.547 5.402 129.057 1.00 126.94 305 GLU A N 1
ATOM 1801 C CA . GLU A 1 305 ? 32.778 5.720 128.323 1.00 126.98 305 GLU A CA 1
ATOM 1802 C C . GLU A 1 305 ? 32.671 5.428 126.828 1.00 124.97 305 GLU A C 1
ATOM 1803 O O . GLU A 1 305 ? 32.134 4.398 126.422 1.00 124.91 305 GLU A O 1
ATOM 1809 N N . THR A 1 308 ? 34.443 9.960 123.300 1.00 105.36 308 THR A N 1
ATOM 1810 C CA . THR A 1 308 ? 33.948 11.303 123.603 1.00 105.86 308 THR A CA 1
ATOM 1811 C C . THR A 1 308 ? 35.079 12.343 123.713 1.00 100.79 308 THR A C 1
ATOM 1812 O O . THR A 1 308 ? 36.134 12.074 124.301 1.00 98.09 308 THR A O 1
ATOM 1816 N N . GLY A 1 309 ? 34.847 13.520 123.130 1.00 94.89 309 GLY A N 1
ATOM 1817 C CA . GLY A 1 309 ? 35.839 14.602 123.110 1.00 87.00 309 GLY A CA 1
ATOM 1818 C C . GLY A 1 309 ? 35.238 15.999 123.084 1.00 78.52 309 GLY A C 1
ATOM 1819 O O . GLY A 1 309 ? 34.084 16.192 123.468 1.00 83.23 309 GLY A O 1
ATOM 1820 N N . ASP A 1 310 ? 36.022 16.967 122.611 1.00 68.71 310 ASP A N 1
ATOM 1821 C CA . ASP A 1 310 ? 35.645 18.385 122.648 1.00 53.99 310 ASP A CA 1
ATOM 1822 C C . ASP A 1 310 ? 34.641 18.801 121.582 1.00 51.15 310 ASP A C 1
ATOM 1823 O O . ASP A 1 310 ? 34.626 18.258 120.479 1.00 53.01 310 ASP A O 1
ATOM 1828 N N . VAL A 1 311 ? 33.806 19.779 121.925 1.00 47.64 311 VAL A N 1
ATOM 1829 C CA . VAL A 1 311 ? 32.938 20.451 120.958 1.00 44.13 311 VAL A CA 1
ATOM 1830 C C . VAL A 1 311 ? 33.318 21.934 120.942 1.00 48.92 311 VAL A C 1
ATOM 1831 O O . VAL A 1 311 ? 33.342 22.587 121.987 1.00 52.87 311 VAL A O 1
ATOM 1835 N N . VAL A 1 312 ? 33.645 22.452 119.762 1.00 48.80 312 VAL A N 1
ATOM 1836 C CA . VAL A 1 312 ? 34.075 23.837 119.625 1.00 42.87 312 VAL A CA 1
ATOM 1837 C C . VAL A 1 312 ? 33.029 24.607 118.843 1.00 50.96 312 VAL A C 1
ATOM 1838 O O . VAL A 1 312 ? 32.753 24.285 117.685 1.00 49.31 312 VAL A O 1
ATOM 1842 N N . LEU A 1 313 ? 32.448 25.621 119.481 1.00 46.54 313 LEU A N 1
ATOM 1843 C CA . LEU A 1 313 ? 31.356 26.368 118.872 1.00 41.85 313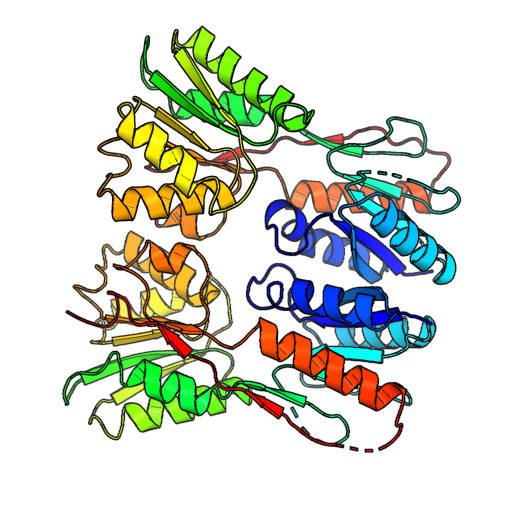 LEU A CA 1
ATOM 1844 C C . LEU A 1 313 ? 31.795 27.742 118.396 1.00 43.60 313 LEU A C 1
ATOM 1845 O O . LEU A 1 313 ? 32.735 28.328 118.935 1.00 44.67 313 LEU A O 1
ATOM 1850 N N . GLN A 1 314 ? 31.120 28.240 117.365 1.00 47.72 314 GLN A N 1
ATOM 1851 C CA . GLN A 1 314 ? 31.469 29.521 116.761 1.00 52.94 314 GLN A CA 1
ATOM 1852 C C . GLN A 1 314 ? 30.568 30.594 117.333 1.00 53.69 314 GLN A C 1
ATOM 1853 O O . GLN A 1 314 ? 29.347 30.420 117.406 1.00 53.29 314 GLN A O 1
ATOM 1859 N N . GLY A 1 315 ? 31.168 31.707 117.736 1.00 49.41 315 GLY A N 1
ATOM 1860 C CA . GLY A 1 315 ? 30.393 32.864 118.141 1.00 47.45 315 GLY A CA 1
ATOM 1861 C C . GLY A 1 315 ? 30.147 33.770 116.951 1.00 49.40 315 GLY A C 1
ATOM 1862 O O . GLY A 1 315 ? 30.393 33.382 115.808 1.00 53.10 315 GLY A O 1
ATOM 1863 N N . GLN A 1 316 ? 29.658 34.978 117.209 1.00 46.96 316 GLN A N 1
ATOM 1864 C CA . GLN A 1 316 ? 29.442 35.940 116.136 1.00 51.37 316 GLN A CA 1
ATOM 1865 C C . GLN A 1 316 ? 29.967 37.325 116.485 1.00 40.31 316 GLN A C 1
ATOM 1866 O O . GLN A 1 316 ? 29.959 37.735 117.643 1.00 41.14 316 GLN A O 1
ATOM 1872 N N . VAL A 1 317 ? 30.440 38.034 115.467 1.00 38.11 317 VAL A N 1
ATOM 1873 C CA . VAL A 1 317 ? 30.840 39.420 115.623 1.00 40.42 317 VAL A CA 1
ATOM 1874 C C . VAL A 1 317 ? 29.639 40.302 115.292 1.00 40.31 317 VAL A C 1
ATOM 1875 O O . VAL A 1 317 ? 29.048 40.176 114.227 1.00 43.80 317 VAL A O 1
ATOM 1879 N N . ILE A 1 318 ? 29.261 41.171 116.222 1.00 40.27 318 ILE A N 1
ATOM 1880 C CA . ILE A 1 318 ? 28.188 42.113 115.969 1.00 41.65 318 ILE A CA 1
ATOM 1881 C C . ILE A 1 318 ? 28.801 43.468 115.678 1.00 35.27 318 ILE A C 1
ATOM 1882 O O . ILE A 1 318 ? 29.465 44.056 116.531 1.00 41.73 318 ILE A O 1
ATOM 1887 N N . LEU A 1 319 ? 28.569 43.951 114.465 1.00 40.28 319 LEU A N 1
ATOM 1888 C CA . LEU A 1 319 ? 29.121 45.218 114.018 1.00 43.95 319 LEU A CA 1
ATOM 1889 C C . LEU A 1 319 ? 28.248 46.372 114.460 1.00 44.60 319 LEU A C 1
ATOM 1890 O O . LEU A 1 319 ? 27.038 46.384 114.222 1.00 49.07 319 LEU A O 1
ATOM 1895 N N . ARG A 1 320 ? 28.876 47.333 115.124 1.00 42.38 320 ARG A N 1
ATOM 1896 C CA . ARG A 1 320 ? 28.201 48.527 115.611 1.00 45.66 320 ARG A CA 1
ATOM 1897 C C . ARG A 1 320 ? 29.107 49.725 115.329 1.00 42.40 320 ARG A C 1
ATOM 1898 O O . ARG A 1 320 ? 30.061 49.609 114.567 1.00 48.57 320 ARG A O 1
ATOM 1906 N N . GLY A 1 321 ? 28.832 50.862 115.953 1.00 42.13 321 GLY A N 1
ATOM 1907 C CA . GLY A 1 321 ? 29.543 52.096 115.619 1.00 38.32 321 GLY A CA 1
ATOM 1908 C C . GLY A 1 321 ? 30.951 52.305 116.153 1.00 44.84 321 GLY A C 1
ATOM 1909 O O . GLY A 1 321 ? 31.680 53.143 115.620 1.00 48.47 321 GLY A O 1
ATOM 1910 N N . SER A 1 322 ? 31.344 51.560 117.190 1.00 41.84 322 SER A N 1
ATOM 1911 C CA . SER A 1 322 ? 32.629 51.795 117.876 1.00 38.07 322 SER A CA 1
ATOM 1912 C C . SER A 1 322 ? 33.872 51.471 117.051 1.00 41.73 322 SER A C 1
ATOM 1913 O O . SER A 1 322 ? 34.931 52.044 117.301 1.00 41.67 322 SER A O 1
ATOM 1916 N N . SER A 1 323 ? 33.733 50.575 116.075 1.00 44.77 323 SER A N 1
ATOM 1917 C CA . SER A 1 323 ? 34.874 50.082 115.292 1.00 52.52 323 SER A CA 1
ATOM 1918 C C . SER A 1 323 ? 35.231 50.883 114.033 1.00 56.63 323 SER A C 1
ATOM 1919 O O . SER A 1 323 ? 36.292 50.663 113.453 1.00 57.60 323 SER A O 1
ATOM 1922 N N . THR A 1 324 ? 34.357 51.799 113.614 1.00 65.46 324 THR A N 1
ATOM 1923 C CA . THR A 1 324 ? 34.574 52.594 112.392 1.00 72.38 324 THR A CA 1
ATOM 1924 C C . THR A 1 324 ? 34.538 54.104 112.640 1.00 73.26 324 THR A C 1
ATOM 1925 O O . THR A 1 324 ? 33.958 54.560 113.621 1.00 69.70 324 THR A O 1
ATOM 1929 N N . HIS A 1 325 ? 35.152 54.870 111.738 1.00 83.66 325 HIS A N 1
ATOM 1930 C CA . HIS A 1 325 ? 35.069 56.336 111.770 1.00 89.97 325 HIS A CA 1
ATOM 1931 C C . HIS A 1 325 ? 33.901 56.863 110.933 1.00 92.03 325 HIS A C 1
ATOM 1932 O O . HIS A 1 325 ? 33.813 56.607 109.730 1.00 91.08 325 HIS A O 1
ATOM 1939 N N . SER B 1 64 ? 26.414 19.287 156.152 1.00 83.26 64 SER B N 1
ATOM 1940 C CA . SER B 1 64 ? 26.811 19.499 157.578 1.00 87.01 64 SER B CA 1
ATOM 1941 C C . SER B 1 64 ? 27.753 20.692 157.734 1.00 83.03 64 SER B C 1
ATOM 1942 O O . SER B 1 64 ? 27.769 21.346 158.780 1.00 86.16 64 SER B O 1
ATOM 1945 N N . ALA B 1 65 ? 28.546 20.951 156.696 1.00 75.59 65 ALA B N 1
ATOM 1946 C CA . ALA B 1 65 ? 29.341 22.174 156.590 1.00 67.72 65 ALA B CA 1
ATOM 1947 C C . ALA B 1 65 ? 28.841 22.970 155.385 1.00 61.51 65 ALA B C 1
ATOM 1948 O O . ALA B 1 65 ? 29.513 23.876 154.892 1.00 59.12 65 ALA B O 1
ATOM 1950 N N . LEU B 1 66 ? 27.647 22.619 154.923 1.00 50.28 66 LEU B N 1
ATOM 1951 C CA . LEU B 1 66 ? 27.097 23.167 153.692 1.00 53.47 66 LEU B CA 1
ATOM 1952 C C . LEU B 1 66 ? 25.896 24.068 153.960 1.00 52.57 66 LEU B C 1
ATOM 1953 O O . LEU B 1 66 ? 24.941 23.670 154.635 1.00 49.19 66 LEU B O 1
ATOM 1958 N N . VAL B 1 67 ? 25.970 25.284 153.427 1.00 48.78 67 VAL B N 1
ATOM 1959 C CA . VAL B 1 67 ? 24.893 26.255 153.523 1.00 45.97 67 VAL B CA 1
ATOM 1960 C C . VAL B 1 67 ? 24.314 26.532 152.142 1.00 40.92 67 VAL B C 1
ATOM 1961 O O . VAL B 1 67 ? 25.027 26.970 151.236 1.00 41.00 67 VAL B O 1
ATOM 1965 N N . GLY B 1 68 ? 23.020 26.261 151.991 1.00 46.25 68 GLY B N 1
ATOM 1966 C CA . GLY B 1 68 ? 22.289 26.580 150.764 1.00 44.21 68 GLY B CA 1
ATOM 1967 C C . GLY B 1 68 ? 21.923 28.051 150.669 1.00 49.28 68 GLY B C 1
ATOM 1968 O O . GLY B 1 68 ? 21.519 28.665 151.654 1.00 51.77 68 GLY B O 1
ATOM 1969 N N . VAL B 1 69 ? 22.095 28.629 149.485 1.00 45.96 69 VAL B N 1
ATOM 1970 C CA . VAL B 1 69 ? 21.627 29.981 149.217 1.00 37.89 69 VAL B CA 1
ATOM 1971 C C . VAL B 1 69 ? 20.667 29.964 148.023 1.00 46.12 69 VAL B C 1
ATOM 1972 O O . VAL B 1 69 ? 21.064 29.620 146.915 1.00 52.14 69 VAL B O 1
ATOM 1976 N N . ILE B 1 70 ? 19.407 30.324 148.257 1.00 45.01 70 ILE B N 1
ATOM 1977 C CA . ILE B 1 70 ? 18.391 30.296 147.206 1.00 35.89 70 ILE B CA 1
ATOM 1978 C C . ILE B 1 70 ? 17.999 31.712 146.796 1.00 46.32 70 ILE B C 1
ATOM 1979 O O . ILE B 1 70 ? 17.606 32.524 147.631 1.00 47.48 70 ILE B O 1
ATOM 1984 N N . VAL B 1 71 ? 18.133 32.002 145.505 1.00 45.83 71 VAL B N 1
ATOM 1985 C CA . VAL B 1 71 ? 17.763 33.299 144.947 1.00 51.02 71 VAL B CA 1
ATOM 1986 C C . VAL B 1 71 ? 16.682 33.065 143.883 1.00 55.32 71 VAL B C 1
ATOM 1987 O O . VAL B 1 71 ? 16.570 31.948 143.376 1.00 44.48 71 VAL B O 1
ATOM 1991 N N . PRO B 1 72 ? 15.851 34.092 143.582 1.00 57.37 72 PRO B N 1
ATOM 1992 C CA . PRO B 1 72 ? 14.867 33.927 142.508 1.00 60.10 72 PRO B CA 1
ATOM 1993 C C . PRO B 1 72 ? 15.483 33.899 141.110 1.00 60.09 72 PRO B C 1
ATOM 1994 O O . PRO B 1 72 ? 15.005 33.165 140.248 1.00 63.65 72 PRO B O 1
ATOM 1998 N N . ASP B 1 73 ? 16.529 34.694 140.897 1.00 63.12 73 ASP B N 1
ATOM 1999 C CA . ASP B 1 73 ? 17.143 34.845 139.581 1.00 67.83 73 ASP B CA 1
ATOM 2000 C C . ASP B 1 73 ? 18.638 35.131 139.716 1.00 68.86 73 ASP B C 1
ATOM 2001 O O . ASP B 1 73 ? 19.037 36.182 140.223 1.00 69.83 73 ASP B O 1
ATOM 2006 N N . LEU B 1 74 ? 19.450 34.184 139.246 1.00 71.35 74 LEU B N 1
ATOM 2007 C CA . LEU B 1 74 ? 20.910 34.259 139.336 1.00 75.59 74 LEU B CA 1
ATOM 2008 C C . LEU B 1 74 ? 21.534 35.360 138.481 1.00 81.24 74 LEU B C 1
ATOM 2009 O O . LEU B 1 74 ? 22.581 35.910 138.840 1.00 81.88 74 LEU B O 1
ATOM 2014 N N . SER B 1 75 ? 20.892 35.674 137.356 1.00 86.85 75 SER B N 1
ATOM 2015 C CA . SER B 1 75 ? 21.39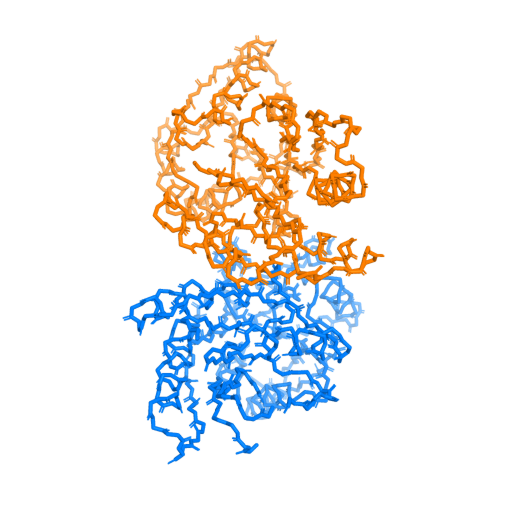5 36.691 136.428 1.00 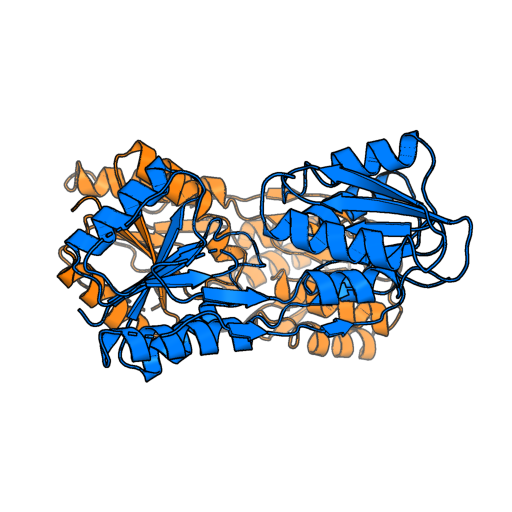89.58 75 SER B CA 1
ATOM 2016 C C . SER B 1 75 ? 20.970 38.110 136.810 1.00 88.65 75 SER B C 1
ATOM 2017 O O . SER B 1 75 ? 21.365 39.077 136.157 1.00 92.09 75 SER B O 1
ATOM 2020 N N . ASN B 1 76 ? 20.165 38.230 137.862 1.00 91.98 76 ASN B N 1
ATOM 2021 C CA . ASN B 1 76 ? 19.799 39.535 138.402 1.00 99.51 76 ASN B CA 1
ATOM 2022 C C . ASN B 1 76 ? 20.873 40.037 139.357 1.00 102.82 76 ASN B C 1
ATOM 2023 O O . ASN B 1 76 ? 21.214 39.355 140.328 1.00 104.09 76 ASN B O 1
ATOM 2028 N N . GLU B 1 77 ? 21.392 41.234 139.081 1.00 105.76 77 GLU B N 1
ATOM 2029 C CA . GLU B 1 77 ? 22.508 41.801 139.847 1.00 106.44 77 GLU B CA 1
ATOM 2030 C C . GLU B 1 77 ? 22.125 42.242 141.262 1.00 105.85 77 GLU B C 1
ATOM 2031 O O . GLU B 1 77 ? 22.996 42.500 142.090 1.00 106.75 77 GLU B O 1
ATOM 2037 N N . TYR B 1 78 ? 20.825 42.325 141.529 1.00 104.68 78 TYR B N 1
ATOM 2038 C CA . TYR B 1 78 ? 20.329 42.634 142.861 1.00 107.65 78 TYR B CA 1
ATOM 2039 C C . TYR B 1 78 ? 20.631 41.491 143.834 1.00 106.52 78 TYR B C 1
ATOM 2040 O O . TYR B 1 78 ? 21.026 41.730 144.978 1.00 106.93 78 TYR B O 1
ATOM 2049 N N . TYR B 1 79 ? 20.474 40.257 143.358 1.00 105.16 79 TYR B N 1
ATOM 2050 C CA . TYR B 1 79 ? 20.653 39.071 144.194 1.00 101.98 79 TYR B CA 1
ATOM 2051 C C . TYR B 1 79 ? 22.083 38.530 144.182 1.00 98.18 79 TYR B C 1
ATOM 2052 O O . TYR B 1 79 ? 22.555 37.998 145.187 1.00 101.43 79 TYR B O 1
ATOM 2061 N N . SER B 1 80 ? 22.768 38.677 143.051 1.00 91.32 80 SER B N 1
ATOM 2062 C CA . SER B 1 80 ? 24.116 38.131 142.882 1.00 84.58 80 SER B CA 1
ATOM 2063 C C . SER B 1 80 ? 25.224 38.983 143.510 1.00 78.75 80 SER B C 1
ATOM 2064 O O . SER B 1 80 ? 26.341 38.495 143.719 1.00 74.04 80 SER B O 1
ATOM 2067 N N . GLU B 1 81 ? 24.917 40.244 143.810 1.00 75.83 81 GLU B N 1
ATOM 2068 C CA . GLU B 1 81 ? 25.904 41.161 144.397 1.00 74.15 81 GLU B CA 1
ATOM 2069 C C . GLU B 1 81 ? 26.263 40.860 145.852 1.00 65.63 81 GLU B C 1
ATOM 2070 O O . GLU B 1 81 ? 27.348 41.220 146.299 1.00 68.47 81 GLU B O 1
ATOM 2076 N N . SER B 1 82 ? 25.348 40.221 146.580 1.00 61.05 82 SER B N 1
ATOM 2077 C CA A SER B 1 82 ? 25.580 39.871 147.979 0.50 59.59 82 SER B CA 1
ATOM 2078 C CA B SER B 1 82 ? 25.578 39.869 147.979 0.50 59.33 82 SER B CA 1
ATOM 2079 C C . SER B 1 82 ? 26.271 38.517 148.101 1.00 57.38 82 SER B C 1
ATOM 2080 O O . SER B 1 82 ? 26.873 38.216 149.136 1.00 59.86 82 SER B O 1
ATOM 2085 N N . LEU B 1 83 ? 26.187 37.721 147.032 1.00 53.12 83 LEU B N 1
ATOM 2086 C CA . LEU B 1 83 ? 26.723 36.351 146.989 1.00 42.02 83 LEU B CA 1
ATOM 2087 C C . LEU B 1 83 ? 28.203 36.194 147.305 1.00 39.22 83 LEU B C 1
ATOM 2088 O O . LEU B 1 83 ? 28.581 35.241 147.992 1.00 48.07 83 LEU B O 1
ATOM 2093 N N . GLN B 1 84 ? 29.030 37.118 146.822 1.00 44.47 84 GLN B N 1
ATOM 2094 C CA . GLN B 1 84 ? 30.479 37.057 147.066 1.00 55.73 84 GLN B CA 1
ATOM 2095 C C . GLN B 1 84 ? 30.778 37.223 148.555 1.00 52.83 84 GLN B C 1
ATOM 2096 O O . GLN B 1 84 ? 31.556 36.453 149.133 1.00 51.56 84 GLN B O 1
ATOM 2102 N N . THR B 1 85 ? 30.130 38.225 149.154 1.00 50.29 85 THR B N 1
ATOM 2103 C CA . THR B 1 85 ? 30.214 38.531 150.582 1.00 44.15 85 THR B CA 1
ATOM 2104 C C . THR B 1 85 ? 29.727 37.356 151.426 1.00 42.52 85 THR B C 1
ATOM 2105 O O . THR B 1 85 ? 30.384 36.962 152.395 1.00 47.22 85 THR B O 1
ATOM 2109 N N . ILE B 1 86 ? 28.584 36.797 151.037 1.00 36.28 86 ILE B N 1
ATOM 2110 C CA . ILE B 1 86 ? 28.010 35.652 151.718 1.00 36.43 86 ILE B CA 1
ATOM 2111 C C . ILE B 1 86 ? 28.998 34.478 151.714 1.00 39.64 86 ILE B C 1
ATOM 2112 O O . ILE B 1 86 ? 29.239 33.879 152.754 1.00 42.76 86 ILE B O 1
ATOM 2117 N N . GLN B 1 87 ? 29.598 34.198 150.556 1.00 47.44 87 GLN B N 1
ATOM 2118 C CA . GLN B 1 87 ? 30.577 33.120 150.427 1.00 46.95 87 GLN B CA 1
ATOM 2119 C C . GLN B 1 87 ? 31.796 33.312 151.325 1.00 46.27 87 GLN B C 1
ATOM 2120 O O . GLN B 1 87 ? 32.186 32.386 152.034 1.00 50.77 87 GLN B O 1
ATOM 2126 N N . GLN B 1 88 ? 32.376 34.510 151.288 1.00 48.10 88 GLN B N 1
ATOM 2127 C CA . GLN B 1 88 ? 33.548 34.846 152.099 1.00 56.28 88 GLN B CA 1
ATOM 2128 C C . GLN B 1 88 ? 33.287 34.697 153.598 1.00 55.51 88 GLN B C 1
ATOM 2129 O O . GLN B 1 88 ? 34.094 34.100 154.323 1.00 53.18 88 GLN B O 1
ATOM 2135 N N . ASP B 1 89 ? 32.145 35.215 154.044 1.00 52.16 89 ASP B N 1
ATOM 2136 C CA . ASP B 1 89 ? 31.775 35.175 155.454 1.00 49.49 89 ASP B CA 1
ATOM 2137 C C . ASP B 1 89 ? 31.363 33.783 155.922 1.00 46.35 89 ASP B C 1
ATOM 2138 O O . ASP B 1 89 ? 31.571 33.439 157.084 1.00 52.40 89 ASP B O 1
ATOM 2143 N N . LEU B 1 90 ? 30.788 32.985 155.024 1.00 46.02 90 LEU B N 1
ATOM 2144 C CA . LEU B 1 90 ? 30.490 31.588 155.342 1.00 50.76 90 LEU B CA 1
ATOM 2145 C C . LEU B 1 90 ? 31.780 30.785 155.469 1.00 56.62 90 LEU B C 1
ATOM 2146 O O . LEU B 1 90 ? 31.906 29.963 156.377 1.00 57.07 90 LEU B O 1
ATOM 2151 N N . LYS B 1 91 ? 32.729 31.050 154.568 1.00 56.15 91 LYS B N 1
ATOM 2152 C CA . LYS B 1 91 ? 34.040 30.394 154.557 1.00 65.54 91 LYS B CA 1
ATOM 2153 C C . LYS B 1 91 ? 34.804 30.658 155.854 1.00 64.35 91 LYS B C 1
ATOM 2154 O O . LYS B 1 91 ? 35.380 29.735 156.433 1.00 71.07 91 LYS B O 1
ATOM 2160 N N . ALA B 1 92 ? 34.776 31.915 156.306 1.00 58.07 92 ALA B N 1
ATOM 2161 C CA . ALA B 1 92 ? 35.387 32.332 157.572 1.00 56.98 92 ALA B CA 1
ATOM 2162 C C . ALA B 1 92 ? 34.729 31.681 158.791 1.00 57.42 92 ALA B C 1
ATOM 2163 O O . ALA B 1 92 ? 35.371 31.502 159.824 1.00 64.87 92 ALA B O 1
ATOM 2165 N N . ALA B 1 93 ? 33.454 31.322 158.665 1.00 55.12 93 ALA B N 1
ATOM 2166 C CA . ALA B 1 93 ? 32.758 30.579 159.715 1.00 56.18 93 ALA B CA 1
ATOM 2167 C C . ALA B 1 93 ? 32.882 29.059 159.537 1.00 56.71 93 ALA B C 1
ATOM 2168 O O . ALA B 1 93 ? 32.360 28.288 160.344 1.00 57.01 93 ALA B O 1
ATOM 2170 N N . GLY B 1 94 ? 33.573 28.636 158.480 1.00 58.96 94 GLY B N 1
ATOM 2171 C CA . GLY B 1 94 ? 33.804 27.216 158.214 1.00 58.20 94 GLY B CA 1
ATOM 2172 C C . GLY B 1 94 ? 32.709 26.534 157.415 1.00 61.52 94 GLY B C 1
ATOM 2173 O O . GLY B 1 94 ? 32.484 25.330 157.566 1.00 62.97 94 GLY B O 1
ATOM 2174 N N . TYR B 1 95 ? 32.036 27.297 156.553 1.00 59.54 95 TYR B N 1
ATOM 2175 C CA . TYR B 1 95 ? 30.897 26.784 155.785 1.00 55.11 95 TYR B CA 1
ATOM 2176 C C . TYR B 1 95 ? 31.071 26.934 154.279 1.00 54.18 95 TYR B C 1
ATOM 2177 O O . TYR B 1 95 ? 31.663 27.908 153.804 1.00 56.41 95 TYR B O 1
ATOM 2186 N N . GLN B 1 96 ? 30.533 25.962 153.544 1.00 48.20 96 GLN B N 1
ATOM 2187 C CA . GLN B 1 96 ? 30.583 25.925 152.088 1.00 53.77 96 GLN B CA 1
ATOM 2188 C C . GLN B 1 96 ? 29.249 26.400 151.516 1.00 48.53 96 GLN B C 1
ATOM 2189 O O . GLN B 1 96 ? 28.192 25.896 151.903 1.00 53.60 96 GLN B O 1
ATOM 2195 N N . MET B 1 97 ? 29.302 27.356 150.591 1.00 42.11 97 MET B N 1
ATOM 2196 C CA . MET B 1 97 ? 28.101 27.877 149.934 1.00 40.17 97 MET B CA 1
ATOM 2197 C C . MET B 1 97 ? 27.721 27.061 148.699 1.00 47.05 97 MET B C 1
ATOM 2198 O O . MET B 1 97 ? 28.563 26.789 147.841 1.00 54.41 97 MET B O 1
ATOM 2203 N N . LEU B 1 98 ? 26.451 26.676 148.616 1.00 45.14 98 LEU B N 1
ATOM 2204 C CA . LEU B 1 98 ? 25.882 26.154 147.375 1.00 43.98 98 LEU B CA 1
ATOM 2205 C C . LEU B 1 98 ? 24.663 26.980 146.981 1.00 42.59 98 LEU B C 1
ATOM 2206 O O . LEU B 1 98 ? 23.737 27.134 147.768 1.00 48.76 98 LEU B O 1
ATOM 2211 N N . VAL B 1 99 ? 24.672 27.506 145.761 1.00 39.21 99 VAL B N 1
ATOM 2212 C CA . VAL B 1 99 ? 23.601 28.370 145.286 1.00 41.25 99 VAL B CA 1
ATOM 2213 C C . VAL B 1 99 ? 22.606 27.619 144.405 1.00 41.74 99 VAL B C 1
ATOM 2214 O O . VAL B 1 99 ? 22.981 26.788 143.576 1.00 39.84 99 VAL B O 1
ATOM 2218 N N . ALA B 1 100 ? 21.329 27.919 144.610 1.00 39.36 100 ALA B N 1
ATOM 2219 C CA . ALA B 1 100 ? 20.260 27.412 143.769 1.00 39.75 100 ALA B CA 1
ATOM 2220 C C . ALA B 1 100 ? 19.366 28.571 143.353 1.00 48.31 100 ALA B C 1
ATOM 2221 O O . ALA B 1 100 ? 19.387 29.637 143.970 1.00 52.13 100 ALA B O 1
ATOM 2223 N N . GLU B 1 101 ? 18.600 28.358 142.290 1.00 51.90 101 GLU B N 1
ATOM 2224 C CA . GLU B 1 101 ? 17.662 29.347 141.793 1.00 57.66 101 GLU B CA 1
ATOM 2225 C C . GLU B 1 101 ? 16.250 28.781 141.879 1.00 54.31 101 GLU B C 1
ATOM 2226 O O . GLU B 1 101 ? 15.992 27.679 141.398 1.00 52.57 101 GLU B O 1
ATOM 2232 N N . ALA B 1 102 ? 15.348 29.527 142.513 1.00 55.77 102 ALA B N 1
ATOM 2233 C CA . ALA B 1 102 ? 13.940 29.138 142.590 1.00 58.23 102 ALA B CA 1
ATOM 2234 C C . ALA B 1 102 ? 13.043 30.362 142.560 1.00 61.79 102 ALA B C 1
ATOM 2235 O O . ALA B 1 102 ? 13.134 31.228 143.432 1.00 59.04 102 ALA B O 1
ATOM 2237 N N . ASN B 1 103 ? 12.181 30.421 141.548 1.00 64.51 103 ASN B N 1
ATOM 2238 C CA . ASN B 1 103 ? 11.307 31.568 141.325 1.00 70.57 103 ASN B CA 1
ATOM 2239 C C . ASN B 1 103 ? 9.823 31.228 141.498 1.00 71.42 103 ASN B C 1
ATOM 2240 O O . ASN B 1 103 ? 8.962 32.108 141.440 1.00 71.44 103 ASN B O 1
ATOM 2245 N N . SER B 1 104 ? 9.540 29.946 141.711 1.00 69.90 104 SER B N 1
ATOM 2246 C CA . SER B 1 104 ? 8.182 29.474 141.946 1.00 69.44 104 SER B CA 1
ATOM 2247 C C . SER B 1 104 ? 8.127 28.675 143.243 1.00 70.53 104 SER B C 1
ATOM 2248 O O . SER B 1 104 ? 9.164 28.372 143.830 1.00 66.86 104 SER B O 1
ATOM 2251 N N . VAL B 1 105 ? 6.913 28.341 143.676 1.00 74.45 105 VAL B N 1
ATOM 2252 C CA . VAL B 1 105 ? 6.685 27.528 144.873 1.00 78.13 105 VAL B CA 1
ATOM 2253 C C . VAL B 1 105 ? 7.154 26.087 144.643 1.00 76.18 105 VAL B C 1
ATOM 2254 O O . VAL B 1 105 ? 7.727 25.466 145.540 1.00 73.76 105 VAL B O 1
ATOM 2258 N N . GLN B 1 106 ? 6.918 25.577 143.433 1.00 78.16 106 GLN B N 1
ATOM 2259 C CA . GLN B 1 106 ? 7.324 24.221 143.051 1.00 82.39 106 GLN B CA 1
ATOM 2260 C C . GLN B 1 106 ? 8.847 24.074 142.982 1.00 79.70 106 GLN B C 1
ATOM 2261 O O . GLN B 1 106 ? 9.395 23.064 143.433 1.00 80.76 106 GLN B O 1
ATOM 2267 N N . ALA B 1 107 ? 9.516 25.083 142.422 1.00 75.10 107 ALA B N 1
ATOM 2268 C CA . ALA B 1 107 ? 10.979 25.108 142.354 1.00 73.81 107 ALA B CA 1
ATOM 2269 C C . ALA B 1 107 ? 11.605 25.245 143.738 1.00 70.12 107 ALA B C 1
ATOM 2270 O O . ALA B 1 107 ? 12.605 24.597 144.026 1.00 69.34 107 ALA B O 1
ATOM 2272 N N . GLN B 1 108 ? 10.999 26.075 144.587 1.00 71.10 108 GLN B N 1
ATOM 2273 C CA . GLN B 1 108 ? 11.468 26.285 145.960 1.00 76.28 108 GLN B CA 1
ATOM 2274 C C . GLN B 1 108 ? 11.362 25.022 146.810 1.00 75.85 108 GLN B C 1
ATOM 2275 O O . GLN B 1 108 ? 12.239 24.757 147.628 1.00 79.66 108 GLN B O 1
ATOM 2281 N N . ASP B 1 109 ? 10.301 24.246 146.597 1.00 77.24 109 ASP B N 1
ATOM 2282 C CA . ASP B 1 109 ? 10.082 22.997 147.327 1.00 79.90 109 ASP B CA 1
ATOM 2283 C C . ASP B 1 109 ? 11.097 21.912 146.974 1.00 78.64 109 ASP B C 1
ATOM 2284 O O . ASP B 1 109 ? 11.637 21.260 147.871 1.00 83.79 109 ASP B O 1
ATOM 2289 N N . VAL B 1 110 ? 11.351 21.731 145.677 1.00 77.45 110 VAL B N 1
ATOM 2290 C CA . VAL B 1 110 ? 12.335 20.753 145.189 1.00 78.15 110 VAL B CA 1
ATOM 2291 C C . VAL B 1 110 ? 13.745 21.102 145.681 1.00 74.29 110 VAL B C 1
ATOM 2292 O O . VAL B 1 110 ? 14.476 20.230 146.160 1.00 72.71 110 VAL B O 1
ATOM 2296 N N . VAL B 1 111 ? 14.094 22.384 145.587 1.00 66.83 111 VAL B N 1
ATOM 2297 C CA . VAL B 1 111 ? 15.376 22.901 146.071 1.00 68.37 111 VAL B CA 1
ATOM 2298 C C . VAL B 1 111 ? 15.551 22.691 147.587 1.00 74.09 111 VAL B C 1
ATOM 2299 O O . VAL B 1 111 ? 16.631 22.290 148.047 1.00 71.53 111 VAL B O 1
ATOM 2303 N N . MET B 1 112 ? 14.476 22.927 148.341 1.00 78.24 112 MET B N 1
ATOM 2304 C CA . MET B 1 112 ? 14.483 22.768 149.798 1.00 81.20 112 MET B CA 1
ATOM 2305 C C . MET B 1 112 ? 14.626 21.314 150.237 1.00 80.63 112 MET B C 1
ATOM 2306 O O . MET B 1 112 ? 15.385 21.021 151.161 1.00 83.57 112 MET B O 1
ATOM 2311 N N . GLU B 1 113 ? 13.905 20.410 149.575 1.00 82.94 113 GLU B N 1
ATOM 2312 C CA . GLU B 1 113 ? 13.983 18.981 149.899 1.00 88.60 113 GLU B CA 1
ATOM 2313 C C . GLU B 1 113 ? 15.291 18.344 149.421 1.00 83.56 113 GLU B C 1
ATOM 2314 O O . GLU B 1 113 ? 15.706 17.310 149.949 1.00 87.50 113 GLU B O 1
ATOM 2320 N N . SER B 1 114 ? 15.930 18.969 148.430 1.00 81.03 114 SER B N 1
ATOM 2321 C CA . SER B 1 114 ? 17.279 18.596 148.008 1.00 77.47 114 SER B CA 1
ATOM 2322 C C . SER B 1 114 ? 18.277 18.885 149.123 1.00 77.56 114 SER B C 1
ATOM 2323 O O . SER B 1 114 ? 19.166 18.079 149.381 1.00 80.81 114 SER B O 1
ATOM 2326 N N . LEU B 1 115 ? 18.102 20.024 149.794 1.00 76.80 115 LEU B N 1
ATOM 2327 C CA . LEU B 1 115 ? 18.982 20.438 150.892 1.00 77.25 115 LEU B CA 1
ATOM 2328 C C . LEU B 1 115 ? 18.731 19.690 152.209 1.00 79.33 115 LEU B C 1
ATOM 2329 O O . LEU B 1 115 ? 19.580 19.708 153.104 1.00 77.48 115 LEU B O 1
ATOM 2334 N N . ILE B 1 116 ? 17.568 19.045 152.326 1.00 83.07 116 ILE B N 1
ATOM 2335 C CA . ILE B 1 116 ? 17.278 18.142 153.449 1.00 91.11 116 ILE B CA 1
ATOM 2336 C C . ILE B 1 116 ? 18.017 16.816 153.228 1.00 92.33 116 ILE B C 1
ATOM 2337 O O . ILE B 1 116 ? 18.590 16.245 154.162 1.00 95.84 116 ILE B O 1
ATOM 2342 N N . SER B 1 117 ? 18.011 16.354 151.977 1.00 93.09 117 SER B N 1
ATOM 2343 C CA . SER B 1 117 ? 18.725 15.146 151.553 1.00 93.49 117 SER B CA 1
ATOM 2344 C C . SER B 1 117 ? 20.247 15.264 151.721 1.00 93.97 117 SER B C 1
ATOM 2345 O O . SER B 1 117 ? 20.929 14.267 151.965 1.00 96.82 117 SER B O 1
ATOM 2348 N N . ILE B 1 118 ? 20.759 16.487 151.585 1.00 90.37 118 ILE B N 1
ATOM 2349 C CA . ILE B 1 118 ? 22.173 16.800 151.800 1.00 82.30 118 ILE B CA 1
ATOM 2350 C C . ILE B 1 118 ? 22.456 16.984 153.296 1.00 75.81 118 ILE B C 1
ATOM 2351 O O . ILE B 1 118 ? 23.597 16.827 153.744 1.00 76.24 118 ILE B O 1
ATOM 2356 N N . GLN B 1 119 ? 21.399 17.277 154.057 1.00 74.75 119 GLN B N 1
ATOM 2357 C CA . GLN B 1 119 ? 21.470 17.621 155.489 1.00 76.96 119 GLN B CA 1
ATOM 2358 C C . GLN B 1 119 ? 22.294 18.892 155.691 1.00 71.27 119 GLN B C 1
ATOM 2359 O O . GLN B 1 119 ? 23.297 18.891 156.414 1.00 71.96 119 GLN B O 1
ATOM 2365 N N . ALA B 1 120 ? 21.867 19.963 155.025 1.00 64.04 120 ALA B N 1
ATOM 2366 C CA . ALA B 1 120 ? 22.553 21.251 155.075 1.00 58.97 120 ALA B CA 1
ATOM 2367 C C . ALA B 1 120 ? 22.482 21.866 156.474 1.00 52.64 120 ALA B C 1
ATOM 2368 O O . ALA B 1 120 ? 21.479 21.719 157.171 1.00 50.76 120 ALA B O 1
ATOM 2370 N N . ALA B 1 121 ? 23.556 22.547 156.873 1.00 46.45 121 ALA B N 1
ATOM 2371 C CA . ALA B 1 121 ? 23.633 23.189 158.183 1.00 46.29 121 ALA B CA 1
ATOM 2372 C C . ALA B 1 121 ? 22.738 24.433 158.288 1.00 48.37 121 ALA B C 1
ATOM 2373 O O . ALA B 1 121 ? 22.313 24.818 159.385 1.00 48.00 121 ALA B O 1
ATOM 2375 N N . GLY B 1 122 ? 22.443 25.045 157.145 1.00 47.00 122 GLY B N 1
ATOM 2376 C CA . GLY B 1 122 ? 21.634 26.252 157.111 1.00 44.05 122 GLY B CA 1
ATOM 2377 C C . GLY B 1 122 ? 21.238 26.692 155.720 1.00 42.03 122 GLY B C 1
ATOM 2378 O O . GLY B 1 122 ? 21.804 26.240 154.727 1.00 55.59 122 GLY B O 1
ATOM 2379 N N . ILE B 1 123 ? 20.249 27.575 155.659 1.00 42.28 123 ILE B N 1
ATOM 2380 C CA . ILE B 1 123 ? 19.754 28.130 154.406 1.00 40.94 123 ILE B CA 1
ATOM 2381 C C . ILE B 1 123 ? 19.683 29.653 154.510 1.00 41.34 123 ILE B C 1
ATOM 2382 O O . ILE B 1 123 ? 19.200 30.194 155.491 1.00 46.58 123 ILE B O 1
ATOM 2387 N N . ILE B 1 124 ? 20.201 30.341 153.503 1.00 42.77 124 ILE B N 1
ATOM 2388 C CA . ILE B 1 124 ? 19.929 31.758 153.333 1.00 39.98 124 ILE B CA 1
ATOM 2389 C C . ILE B 1 124 ? 19.120 31.885 152.047 1.00 42.83 124 ILE B C 1
ATOM 2390 O O . ILE B 1 124 ? 19.555 31.409 151.009 1.00 40.57 124 ILE B O 1
ATOM 2395 N N . HIS B 1 125 ? 17.941 32.502 152.110 1.00 45.43 125 HIS B N 1
ATOM 2396 C CA . HIS B 1 125 ? 17.085 32.577 150.924 1.00 47.52 125 HIS B CA 1
ATOM 2397 C C . HIS B 1 125 ? 16.182 33.800 150.811 1.00 51.21 125 HIS B C 1
ATOM 2398 O O . HIS B 1 125 ? 15.830 34.426 151.810 1.00 49.71 125 HIS B O 1
ATOM 2405 N N . VAL B 1 126 ? 15.839 34.133 149.568 1.00 50.73 126 VAL B N 1
ATOM 2406 C CA . VAL B 1 126 ? 14.740 35.040 149.273 1.00 52.20 126 VAL B CA 1
ATOM 2407 C C . VAL B 1 126 ? 13.512 34.159 149.092 1.00 53.11 126 VAL B C 1
ATOM 2408 O O . VAL B 1 126 ? 13.415 33.435 148.101 1.00 56.23 126 VAL B O 1
ATOM 2412 N N . PRO B 1 127 ? 12.574 34.205 150.055 1.00 56.39 127 PRO B N 1
ATOM 2413 C CA . PRO B 1 127 ? 11.414 33.309 149.995 1.00 57.35 127 PRO B CA 1
ATOM 2414 C C . PRO B 1 127 ? 10.371 33.786 148.990 1.00 63.26 127 PRO B C 1
ATOM 2415 O O . PRO B 1 127 ? 10.402 34.950 148.572 1.00 62.25 127 PRO B O 1
ATOM 2419 N N . VAL B 1 128 ? 9.482 32.880 148.586 1.00 72.01 128 VAL B N 1
ATOM 2420 C CA . VAL B 1 128 ? 8.334 33.227 147.734 1.00 80.69 128 VAL B CA 1
ATOM 2421 C C . VAL B 1 128 ? 7.015 32.741 148.341 1.00 83.76 128 VAL B C 1
ATOM 2422 O O . VAL B 1 128 ? 6.985 31.767 149.100 1.00 84.40 128 VAL B O 1
ATOM 2426 N N . ALA B 1 133 ? 8.146 26.941 153.760 1.00 130.92 133 ALA B N 1
ATOM 2427 C CA . ALA B 1 133 ? 9.526 26.755 154.189 1.00 130.35 133 ALA B CA 1
ATOM 2428 C C . ALA B 1 133 ? 9.622 25.756 155.351 1.00 131.16 133 ALA B C 1
ATOM 2429 O O . ALA B 1 133 ? 9.365 26.121 156.502 1.00 131.68 133 ALA B O 1
ATOM 2431 N N . PRO B 1 134 ? 9.979 24.489 155.043 1.00 131.35 134 PRO B N 1
ATOM 2432 C CA . PRO B 1 134 ? 10.137 23.360 155.980 1.00 131.01 134 PRO B CA 1
ATOM 2433 C C . PRO B 1 134 ? 11.057 23.610 157.182 1.00 128.79 134 PRO B C 1
ATOM 2434 O O . PRO B 1 134 ? 11.956 24.452 157.118 1.00 129.81 134 PRO B O 1
ATOM 2438 N N . GLU B 1 135 ? 10.823 22.861 158.260 1.00 127.14 135 GLU B N 1
ATOM 2439 C CA . GLU B 1 135 ? 11.523 23.047 159.537 1.00 123.73 135 GLU B CA 1
ATOM 2440 C C . GLU B 1 135 ? 12.738 22.125 159.694 1.00 117.42 135 GLU B C 1
ATOM 2441 O O . GLU B 1 135 ? 13.033 21.312 158.815 1.00 116.24 135 GLU B O 1
ATOM 2447 N N . GLY B 1 136 ? 13.437 22.266 160.821 1.00 110.39 136 GLY B N 1
ATOM 2448 C CA . GLY B 1 136 ? 14.595 21.432 161.142 1.00 101.26 136 GLY B CA 1
ATOM 2449 C C . GLY B 1 136 ? 15.927 22.082 160.811 1.00 94.80 136 GLY B C 1
ATOM 2450 O O . GLY B 1 136 ? 16.917 21.885 161.521 1.00 95.60 136 GLY B O 1
ATOM 2451 N N . ILE B 1 137 ? 15.944 22.857 159.727 1.00 86.20 137 ILE B N 1
ATOM 2452 C CA . ILE B 1 137 ? 17.152 23.519 159.237 1.00 70.98 137 ILE B CA 1
ATOM 2453 C C . ILE B 1 137 ? 17.057 25.027 159.494 1.00 60.36 137 ILE B C 1
ATOM 2454 O O . ILE B 1 137 ? 16.082 25.660 159.084 1.00 55.50 137 ILE B O 1
ATOM 2459 N N . PRO B 1 138 ? 18.062 25.600 160.190 1.00 53.84 138 PRO B N 1
ATOM 2460 C CA . PRO B 1 138 ? 18.167 27.043 160.454 1.00 55.38 138 PRO B CA 1
ATOM 2461 C C . PRO B 1 138 ? 18.146 27.881 159.174 1.00 57.67 138 PRO B C 1
ATOM 2462 O O . PRO B 1 138 ? 18.835 27.544 158.209 1.00 53.55 138 PRO B O 1
ATOM 2466 N N . MET B 1 139 ? 17.355 28.953 159.160 1.00 49.63 139 MET B N 1
ATOM 2467 C CA . MET B 1 139 ? 17.276 29.792 157.971 1.00 53.56 139 MET B CA 1
ATOM 2468 C C . MET B 1 139 ? 17.258 31.293 158.227 1.00 49.79 139 MET B C 1
ATOM 2469 O O . MET B 1 139 ? 16.746 31.759 159.247 1.00 43.25 139 MET B O 1
ATOM 2474 N N . VAL B 1 140 ? 17.858 32.034 157.299 1.00 42.88 140 VAL B N 1
ATOM 2475 C CA . VAL B 1 140 ? 17.747 33.487 157.263 1.00 35.92 140 VAL B CA 1
ATOM 2476 C C . VAL B 1 140 ? 16.974 33.852 156.004 1.00 44.26 140 VAL B C 1
ATOM 2477 O O . VAL B 1 140 ? 17.185 33.262 154.935 1.00 41.27 140 VAL B O 1
ATOM 2481 N N . GLN B 1 141 ? 16.048 34.794 156.150 1.00 44.39 141 GLN B N 1
ATOM 2482 C CA . GLN B 1 141 ? 15.266 35.292 155.033 1.00 37.80 141 GLN B CA 1
ATOM 2483 C C . GLN B 1 141 ? 15.804 36.635 154.577 1.00 43.72 141 GLN B C 1
ATOM 2484 O O . GLN B 1 141 ? 16.193 37.468 155.393 1.00 46.90 141 GLN B O 1
ATOM 2490 N N . LEU B 1 142 ? 15.838 36.828 153.264 1.00 46.72 142 LEU B N 1
ATOM 2491 C CA . LEU B 1 142 ? 16.298 38.076 152.678 1.00 46.80 142 LEU B CA 1
ATOM 2492 C C . LEU B 1 142 ? 15.144 38.796 152.009 1.00 45.54 142 LEU B C 1
ATOM 2493 O O . LEU B 1 142 ? 14.348 38.170 151.302 1.00 41.18 142 LEU B O 1
ATOM 2498 N N . THR B 1 143 ? 15.064 40.107 152.267 1.00 44.65 143 THR B N 1
ATOM 2499 C CA . THR B 1 143 ? 14.100 41.069 151.672 1.00 45.25 143 THR B CA 1
ATOM 2500 C C . THR B 1 143 ? 12.610 40.916 152.044 1.00 46.74 143 THR B C 1
ATOM 2501 O O . THR B 1 143 ? 11.864 41.895 151.998 1.00 50.75 143 THR B O 1
ATOM 2505 N N . ARG B 1 144 ? 12.188 39.713 152.423 1.00 44.62 144 ARG B N 1
ATOM 2506 C CA . ARG B 1 144 ? 10.808 39.462 152.849 1.00 48.39 144 ARG B CA 1
ATOM 2507 C C . ARG B 1 144 ? 10.698 38.141 153.601 1.00 43.16 144 ARG B C 1
ATOM 2508 O O . ARG B 1 144 ? 11.700 37.463 153.830 1.00 46.84 144 ARG B O 1
ATOM 2516 N N . GLY B 1 145 ? 9.473 37.779 153.973 1.00 45.99 145 GLY B N 1
ATOM 2517 C CA . GLY B 1 145 ? 9.193 36.483 154.577 1.00 41.25 145 GLY B CA 1
ATOM 2518 C C . GLY B 1 145 ? 8.467 36.539 155.907 1.00 43.93 145 GLY B C 1
ATOM 2519 O O . GLY B 1 145 ? 8.051 37.611 156.365 1.00 40.43 145 GLY B O 1
ATOM 2520 N N . GLU B 1 146 ? 8.313 35.370 156.522 1.00 36.19 146 GLU B N 1
ATOM 2521 C CA . GLU B 1 146 ? 7.662 35.261 157.822 1.00 40.46 146 GLU B CA 1
ATOM 2522 C C . GLU B 1 146 ? 8.456 35.959 158.927 1.00 43.72 146 GLU B C 1
ATOM 2523 O O . GLU B 1 146 ? 9.685 35.876 158.983 1.00 45.27 146 GLU B O 1
ATOM 2529 N N . LEU B 1 147 ? 7.732 36.690 159.767 1.00 39.37 147 LEU B N 1
ATOM 2530 C CA . LEU B 1 147 ? 8.299 37.376 160.910 1.00 36.94 147 LEU B CA 1
ATOM 2531 C C . LEU B 1 147 ? 7.902 36.575 162.139 1.00 43.48 147 LEU B C 1
ATOM 2532 O O . LEU B 1 147 ? 6.727 36.532 162.511 1.00 48.58 147 LEU B O 1
ATOM 2537 N N . GLY B 1 148 ? 8.889 35.926 162.748 1.00 40.45 148 GLY B N 1
ATOM 2538 C CA . GLY B 1 148 ? 8.672 35.098 163.929 1.00 45.62 148 GLY B CA 1
ATOM 2539 C C . GLY B 1 148 ? 9.977 34.644 164.554 1.00 48.82 148 GLY B C 1
ATOM 2540 O O . GLY B 1 148 ? 11.046 34.837 163.962 1.00 55.01 148 GLY B O 1
ATOM 2541 N N . PRO B 1 149 ? 9.903 34.026 165.749 1.00 54.22 149 PRO B N 1
ATOM 2542 C CA . PRO B 1 149 ? 11.098 33.619 166.491 1.00 56.62 149 PRO B CA 1
ATOM 2543 C C . PRO B 1 149 ? 11.776 32.421 165.837 1.00 57.04 149 PRO B C 1
ATOM 2544 O O . PRO B 1 149 ? 11.131 31.409 165.554 1.00 60.67 149 PRO B O 1
ATOM 2548 N N . GLY B 1 150 ? 13.072 32.554 165.583 1.00 60.03 150 GLY B N 1
ATOM 2549 C CA . GLY B 1 150 ? 13.819 31.535 164.863 1.00 61.52 150 GLY B CA 1
ATOM 2550 C C . GLY B 1 150 ? 13.824 31.773 163.367 1.00 60.33 150 GLY B C 1
ATOM 2551 O O . GLY B 1 150 ? 14.441 31.010 162.622 1.00 70.09 150 GLY B O 1
ATOM 2552 N N . PHE B 1 151 ? 13.145 32.835 162.926 1.00 57.55 151 PHE B N 1
ATOM 2553 C CA . PHE B 1 151 ? 13.076 33.187 161.502 1.00 50.51 151 PHE B CA 1
ATOM 2554 C C . PHE B 1 151 ? 13.481 34.640 161.221 1.00 45.68 151 PHE B C 1
ATOM 2555 O O . PHE B 1 151 ? 12.634 35.457 160.842 1.00 42.88 151 PHE B O 1
ATOM 2563 N N . PRO B 1 152 ? 14.784 34.961 161.368 1.00 44.76 152 PRO B N 1
ATOM 2564 C CA . PRO B 1 152 ? 15.201 36.359 161.237 1.00 38.60 152 PRO B CA 1
ATOM 2565 C C . PRO B 1 152 ? 15.246 36.805 159.778 1.00 39.02 152 PRO B C 1
ATOM 2566 O O . PRO B 1 152 ? 15.357 35.975 158.877 1.00 42.41 152 PRO B O 1
ATOM 2570 N N . ARG B 1 153 ? 15.118 38.109 159.564 1.00 40.97 153 ARG B N 1
ATOM 2571 C CA . ARG B 1 153 ? 14.971 38.673 158.232 1.00 41.07 153 ARG B CA 1
ATOM 2572 C C . ARG B 1 153 ? 15.917 39.840 158.062 1.00 40.84 153 ARG B C 1
ATOM 2573 O O . ARG B 1 153 ? 16.012 40.699 158.937 1.00 43.53 153 ARG B O 1
ATOM 2581 N N . VAL B 1 154 ? 16.622 39.865 156.937 1.00 37.66 154 VAL B N 1
ATOM 2582 C CA . VAL B 1 154 ? 17.438 41.018 156.594 1.00 38.62 154 VAL B CA 1
ATOM 2583 C C . VAL B 1 154 ? 16.669 41.805 155.546 1.00 43.28 154 VAL B C 1
ATOM 2584 O O . VAL B 1 154 ? 16.334 41.279 154.480 1.00 44.32 154 VAL B O 1
ATOM 2588 N N . LEU B 1 155 ? 16.383 43.062 155.873 1.00 43.01 155 LEU B N 1
ATOM 2589 C CA . LEU B 1 155 ? 15.490 43.897 155.080 1.00 50.22 155 LEU B CA 1
ATOM 2590 C C . LEU B 1 155 ? 16.167 45.206 154.705 1.00 48.93 155 LEU B C 1
ATOM 2591 O O . LEU B 1 155 ? 17.001 45.718 155.451 1.00 48.33 155 LEU B O 1
ATOM 2596 N N . CYS B 1 156 ? 15.804 45.735 153.542 1.00 50.52 156 CYS B N 1
ATOM 2597 C CA . CYS B 1 156 ? 16.276 47.036 153.092 1.00 54.72 156 CYS B CA 1
ATOM 2598 C C . CYS B 1 156 ? 15.144 48.044 153.231 1.00 49.65 156 CYS B C 1
ATOM 2599 O O . CYS B 1 156 ? 13.974 47.674 153.134 1.00 53.19 156 CYS B O 1
ATOM 2602 N N . ASP B 1 157 ? 15.483 49.311 153.458 1.00 50.77 157 ASP B N 1
ATOM 2603 C CA . ASP B 1 157 ? 14.467 50.364 153.515 1.00 52.22 157 ASP B CA 1
ATOM 2604 C C . ASP B 1 157 ? 14.263 51.040 152.152 1.00 44.42 157 ASP B C 1
ATOM 2605 O O . ASP B 1 157 ? 14.879 52.070 151.852 1.00 36.01 157 ASP B O 1
ATOM 2610 N N . ASP B 1 158 ? 13.376 50.452 151.354 1.00 41.60 158 ASP B N 1
ATOM 2611 C CA . ASP B 1 158 ? 13.068 50.934 150.002 1.00 48.89 158 ASP B CA 1
ATOM 2612 C C . ASP B 1 158 ? 12.364 52.289 149.970 1.00 39.54 158 ASP B C 1
ATOM 2613 O O . ASP B 1 158 ? 12.668 53.121 149.113 1.00 45.34 158 ASP B O 1
ATOM 2618 N N . GLU B 1 159 ? 11.429 52.493 150.895 1.00 39.55 159 GLU B N 1
ATOM 2619 C CA . GLU B 1 159 ? 10.738 53.773 151.044 1.00 38.97 159 GLU B CA 1
ATOM 2620 C C . GLU B 1 159 ? 11.726 54.923 151.206 1.00 35.92 159 GLU B C 1
ATOM 2621 O O . GLU B 1 159 ? 11.668 55.907 150.454 1.00 39.71 159 GLU B O 1
ATOM 2627 N N . ALA B 1 160 ? 12.643 54.770 152.161 1.00 32.47 160 ALA B N 1
ATOM 2628 C CA . ALA B 1 160 ? 13.667 55.773 152.439 1.00 38.34 160 ALA B CA 1
ATOM 2629 C C . ALA B 1 160 ? 14.517 56.058 151.216 1.00 32.64 160 ALA B C 1
ATOM 2630 O O . ALA B 1 160 ? 14.723 57.219 150.858 1.00 39.99 160 ALA B O 1
ATOM 2632 N N . GLY B 1 161 ? 14.983 54.990 150.572 1.00 36.99 161 GLY B N 1
ATOM 2633 C CA . GLY B 1 161 ? 15.838 55.099 149.399 1.00 29.60 161 GLY B CA 1
ATOM 2634 C C . GLY B 1 161 ? 15.201 55.868 148.265 1.00 30.65 161 GLY B C 1
ATOM 2635 O O . GLY B 1 161 ? 15.802 56.789 147.712 1.00 32.43 161 GLY B O 1
ATOM 2636 N N . PHE B 1 162 ? 13.962 55.517 147.948 1.00 35.90 162 PHE B N 1
ATOM 2637 C CA . PHE B 1 162 ? 13.258 56.166 146.850 1.00 32.32 162 PHE B CA 1
ATOM 2638 C C . PHE B 1 162 ? 12.766 57.567 147.171 1.00 36.49 162 PHE B C 1
ATOM 2639 O O . PHE B 1 162 ? 12.624 58.384 146.261 1.00 42.89 162 PHE B O 1
ATOM 2647 N N . PHE B 1 163 ? 12.547 57.851 148.456 1.00 40.45 163 PHE B N 1
ATOM 2648 C CA . PHE B 1 163 ? 12.260 59.208 148.914 1.00 39.12 163 PHE B CA 1
ATOM 2649 C C . PHE B 1 163 ? 13.471 60.099 148.675 1.00 38.36 163 PHE B C 1
ATOM 2650 O O . PHE B 1 163 ? 13.342 61.194 148.121 1.00 40.87 163 PHE B O 1
ATOM 2658 N N . GLN B 1 164 ? 14.636 59.632 149.123 1.00 34.22 164 GLN B N 1
ATOM 2659 C CA . GLN B 1 164 ? 15.887 60.377 148.968 1.00 36.83 164 GLN B CA 1
ATOM 2660 C C . GLN B 1 164 ? 16.292 60.536 147.504 1.00 43.03 164 GLN B C 1
ATOM 2661 O O . GLN B 1 164 ? 16.814 61.589 147.114 1.00 44.70 164 GLN B O 1
ATOM 2667 N N . LEU B 1 165 ? 16.038 59.495 146.704 1.00 35.83 165 LEU B N 1
ATOM 2668 C CA . LEU B 1 165 ? 16.363 59.506 145.277 1.00 37.83 165 LEU B CA 1
ATOM 2669 C C . LEU B 1 165 ? 15.547 60.572 144.542 1.00 39.29 165 LEU B C 1
ATOM 2670 O O . LEU B 1 165 ? 16.091 61.363 143.770 1.00 42.88 165 LEU B O 1
ATOM 2675 N N . THR B 1 166 ? 14.246 60.578 144.801 1.00 30.50 166 THR B N 1
ATOM 2676 C CA . THR B 1 166 ? 13.328 61.560 144.223 1.00 43.08 166 THR B CA 1
ATOM 2677 C C . THR B 1 166 ? 13.683 62.996 144.612 1.00 43.82 166 THR B C 1
ATOM 2678 O O . THR B 1 166 ? 13.691 63.879 143.754 1.00 46.91 166 THR B O 1
ATOM 2682 N N . GLU B 1 167 ? 14.000 63.206 145.891 1.00 43.98 167 GLU B N 1
ATOM 2683 C CA . GLU B 1 167 ? 14.443 64.508 146.402 1.00 53.39 167 GLU B CA 1
ATOM 2684 C C . GLU B 1 167 ? 15.646 65.073 145.654 1.00 53.90 167 GLU B C 1
ATOM 2685 O O . GLU B 1 167 ? 15.669 66.254 145.301 1.00 58.83 167 GLU B O 1
ATOM 2691 N N . SER B 1 168 ? 16.634 64.215 145.415 1.00 56.57 168 SER B N 1
ATOM 2692 C CA . SER B 1 168 ? 17.884 64.588 144.751 1.00 62.63 168 SER B CA 1
ATOM 2693 C C . SER B 1 168 ? 17.696 64.892 143.264 1.00 60.52 168 SER B C 1
ATOM 2694 O O . SER B 1 168 ? 18.553 65.509 142.629 1.00 65.28 168 SER B O 1
ATOM 2697 N N . VAL B 1 169 ? 16.565 64.457 142.722 1.00 56.94 169 VAL B N 1
ATOM 2698 C CA . VAL B 1 169 ? 16.243 64.636 141.315 1.00 63.45 169 VAL B CA 1
ATOM 2699 C C . VAL B 1 169 ? 15.426 65.923 141.105 1.00 68.13 169 VAL B C 1
ATOM 2700 O O . VAL B 1 169 ? 15.594 66.624 140.103 1.00 68.58 169 VAL B O 1
ATOM 2704 N N . LEU B 1 170 ? 14.575 66.242 142.076 1.00 68.62 170 LEU B N 1
ATOM 2705 C CA . LEU B 1 170 ? 13.807 67.482 142.066 1.00 67.98 170 LEU B CA 1
ATOM 2706 C C . LEU B 1 170 ? 14.665 68.695 142.423 1.00 72.81 170 LEU B C 1
ATOM 2707 O O . LEU B 1 170 ? 15.450 68.659 143.371 1.00 72.21 170 LEU B O 1
ATOM 2712 N N . GLY B 1 171 ? 14.511 69.764 141.646 1.00 81.82 171 GLY B N 1
ATOM 2713 C CA . GLY B 1 171 ? 15.238 71.012 141.874 1.00 92.43 171 GLY B CA 1
ATOM 2714 C C . GLY B 1 171 ? 14.339 72.136 142.357 1.00 99.57 171 GLY B C 1
ATOM 2715 O O . GLY B 1 171 ? 14.747 72.957 143.183 1.00 100.29 171 GLY B O 1
ATOM 2716 N N . GLY B 1 172 ? 13.112 72.170 141.837 1.00 103.85 172 GLY B N 1
ATOM 2717 C CA . GLY B 1 172 ? 12.139 73.202 142.188 1.00 107.87 172 GLY B CA 1
ATOM 2718 C C . GLY B 1 172 ? 10.768 72.648 142.530 1.00 110.54 172 GLY B C 1
ATOM 2719 O O . GLY B 1 172 ? 10.649 71.532 143.045 1.00 109.93 172 GLY B O 1
ATOM 2720 N N . SER B 1 173 ? 9.733 73.432 142.232 1.00 112.13 173 SER B N 1
ATOM 2721 C CA . SER B 1 173 ? 8.357 73.072 142.576 1.00 112.80 173 SER B CA 1
ATOM 2722 C C . SER B 1 173 ? 7.436 72.957 141.360 1.00 112.25 173 SER B C 1
ATOM 2723 O O . SER B 1 173 ? 7.686 73.567 140.318 1.00 112.69 173 SER B O 1
ATOM 2726 N N . GLY B 1 174 ? 6.380 72.155 141.507 1.00 111.17 174 GLY B N 1
ATOM 2727 C CA . GLY B 1 174 ? 5.366 71.967 140.465 1.00 109.01 174 GLY B CA 1
ATOM 2728 C C . GLY B 1 174 ? 5.803 71.150 139.258 1.00 107.59 174 GLY B C 1
ATOM 2729 O O . GLY B 1 174 ? 5.090 71.099 138.250 1.00 106.17 174 GLY B O 1
ATOM 2730 N N . MET B 1 175 ? 6.963 70.500 139.369 1.00 102.21 175 MET B N 1
ATOM 2731 C CA . MET B 1 175 ? 7.578 69.774 138.255 1.00 95.34 175 MET B CA 1
ATOM 2732 C C . MET B 1 175 ? 6.882 68.455 137.946 1.00 86.64 175 MET B C 1
ATOM 2733 O O . MET B 1 175 ? 6.055 67.976 138.724 1.00 85.91 175 MET B O 1
ATOM 2738 N N . ASN B 1 176 ? 7.209 67.888 136.790 1.00 80.89 176 ASN B N 1
ATOM 2739 C CA . ASN B 1 176 ? 6.691 66.588 136.384 1.00 79.49 176 ASN B CA 1
ATOM 2740 C C . ASN B 1 176 ? 7.697 65.474 136.651 1.00 75.77 176 ASN B C 1
ATOM 2741 O O . ASN B 1 176 ? 8.880 65.605 136.325 1.00 78.04 176 ASN B O 1
ATOM 2746 N N . ILE B 1 177 ? 7.223 64.392 137.265 1.00 66.33 177 ILE B N 1
ATOM 2747 C CA . ILE B 1 177 ? 8.022 63.187 137.462 1.00 62.70 177 ILE B CA 1
ATOM 2748 C C . ILE B 1 177 ? 7.272 62.003 136.878 1.00 60.55 177 ILE B C 1
ATOM 2749 O O . ILE B 1 177 ? 6.075 61.848 137.109 1.00 59.69 177 ILE B O 1
ATOM 2754 N N . ALA B 1 178 ? 7.973 61.171 136.114 1.00 59.71 178 ALA B N 1
ATOM 2755 C CA . ALA B 1 178 ? 7.462 59.848 135.794 1.00 57.73 178 ALA B CA 1
ATOM 2756 C C . ALA B 1 178 ? 8.295 58.812 136.545 1.00 55.75 178 ALA B C 1
ATOM 2757 O O . ALA B 1 178 ? 9.518 58.946 136.664 1.00 53.25 178 ALA B O 1
ATOM 2759 N N . ALA B 1 179 ? 7.624 57.793 137.068 1.00 52.62 179 ALA B N 1
ATOM 2760 C CA . ALA B 1 179 ? 8.298 56.748 137.813 1.00 51.83 179 ALA B CA 1
ATOM 2761 C C . ALA B 1 179 ? 8.018 55.378 137.214 1.00 54.24 179 ALA B C 1
ATOM 2762 O O . ALA B 1 179 ? 6.860 54.978 137.059 1.00 52.18 179 ALA B O 1
ATOM 2764 N N . LEU B 1 180 ? 9.097 54.670 136.884 1.00 56.27 180 LEU B N 1
ATOM 2765 C CA . LEU B 1 180 ? 9.025 53.337 136.299 1.00 51.55 180 LEU B CA 1
ATOM 2766 C C . LEU B 1 180 ? 9.343 52.298 137.354 1.00 54.72 180 LEU B C 1
ATOM 2767 O O . LEU B 1 180 ? 10.474 52.216 137.844 1.00 51.86 180 LEU B O 1
ATOM 2772 N N . VAL B 1 181 ? 8.336 51.501 137.690 1.00 51.20 181 VAL B N 1
ATOM 2773 C CA . VAL B 1 181 ? 8.426 50.550 138.786 1.00 54.08 181 VAL B CA 1
ATOM 2774 C C . VAL B 1 181 ? 7.974 49.164 138.326 1.00 54.36 181 VAL B C 1
ATOM 2775 O O . VAL B 1 181 ? 7.583 48.990 137.173 1.00 57.91 181 VAL B O 1
ATOM 2779 N N . GLY B 1 182 ? 8.033 48.183 139.226 1.00 61.98 182 GLY B N 1
ATOM 2780 C CA . GLY B 1 182 ? 7.608 46.815 138.916 1.00 68.58 182 GLY B CA 1
ATOM 2781 C C . GLY B 1 182 ? 6.111 46.582 139.006 1.00 72.29 182 GLY B C 1
ATOM 2782 O O . GLY B 1 182 ? 5.309 47.463 138.678 1.00 69.82 182 GLY B O 1
ATOM 2783 N N . GLU B 1 183 ? 5.741 45.376 139.430 1.00 77.05 183 GLU B N 1
ATOM 2784 C CA . GLU B 1 183 ? 4.344 45.003 139.633 1.00 85.50 183 GLU B CA 1
ATOM 2785 C C . GLU B 1 183 ? 3.806 45.691 140.885 1.00 82.42 183 GLU B C 1
ATOM 2786 O O . GLU B 1 183 ? 4.388 45.550 141.961 1.00 81.31 183 GLU B O 1
ATOM 2792 N N . GLU B 1 184 ? 2.697 46.418 140.725 1.00 81.96 184 GLU B N 1
ATOM 2793 C CA . GLU B 1 184 ? 2.055 47.205 141.794 1.00 80.91 184 GLU B CA 1
ATOM 2794 C C . GLU B 1 184 ? 1.708 46.393 143.045 1.00 80.20 184 GLU B C 1
ATOM 2795 O O . GLU B 1 184 ? 1.844 46.888 144.170 1.00 81.71 184 GLU B O 1
ATOM 2801 N N . SER B 1 185 ? 1.291 45.145 142.819 1.00 80.84 185 SER B N 1
ATOM 2802 C CA A SER B 1 185 ? 0.889 44.224 143.882 0.50 79.59 185 SER B CA 1
ATOM 2803 C CA B SER B 1 185 ? 0.892 44.222 143.884 0.50 79.63 185 SER B CA 1
ATOM 2804 C C . SER B 1 185 ? 1.998 43.962 144.904 1.00 80.37 185 SER B C 1
ATOM 2805 O O . SER B 1 185 ? 1.718 43.769 146.089 1.00 78.43 185 SER B O 1
ATOM 2810 N N . LEU B 1 186 ? 3.248 43.957 144.431 1.00 80.72 186 LEU B N 1
ATOM 2811 C CA . LEU B 1 186 ? 4.427 43.688 145.265 1.00 79.62 186 LEU B CA 1
ATOM 2812 C C . LEU B 1 186 ? 4.588 44.653 146.436 1.00 76.23 186 LEU B C 1
ATOM 2813 O O . LEU B 1 186 ? 4.412 45.868 146.285 1.00 74.00 186 LEU B O 1
ATOM 2818 N N . SER B 1 187 ? 4.921 44.090 147.598 1.00 73.78 187 SER B N 1
ATOM 2819 C CA . SER B 1 187 ? 5.053 44.847 148.840 1.00 76.70 187 SER B CA 1
ATOM 2820 C C . SER B 1 187 ? 6.223 45.826 148.780 1.00 80.24 187 SER B C 1
ATOM 2821 O O . SER B 1 187 ? 6.175 46.892 149.401 1.00 75.17 187 SER B O 1
ATOM 2824 N N . THR B 1 188 ? 7.258 45.461 148.021 1.00 80.00 188 THR B N 1
ATOM 2825 C CA . THR B 1 188 ? 8.406 46.339 147.788 1.00 77.69 188 THR B CA 1
ATOM 2826 C C . THR B 1 188 ? 8.056 47.521 146.880 1.00 67.45 188 THR B C 1
ATOM 2827 O O . THR B 1 188 ? 8.462 48.644 147.166 1.00 69.69 188 THR B O 1
ATOM 2831 N N . THR B 1 189 ? 7.302 47.264 145.808 1.00 58.02 189 THR B N 1
ATOM 2832 C CA . THR B 1 189 ? 6.812 48.319 144.906 1.00 57.95 189 THR B CA 1
ATOM 2833 C C . THR B 1 189 ? 5.936 49.329 145.654 1.00 58.58 189 THR B C 1
ATOM 2834 O O . THR B 1 189 ? 6.086 50.536 145.466 1.00 65.20 189 THR B O 1
ATOM 2838 N N . GLN B 1 190 ? 5.048 48.819 146.510 1.00 56.20 190 GLN B N 1
ATOM 2839 C CA . GLN B 1 190 ? 4.213 49.640 147.397 1.00 58.08 190 GLN B CA 1
ATOM 2840 C C . GLN B 1 190 ? 5.045 50.601 148.249 1.00 53.97 190 GLN B C 1
ATOM 2841 O O . GLN B 1 190 ? 4.746 51.792 148.313 1.00 54.24 190 GLN B O 1
ATOM 2847 N N . GLU B 1 191 ? 6.103 50.073 148.864 1.00 56.14 191 GLU B N 1
ATOM 2848 C CA . GLU B 1 191 ? 7.040 50.860 149.671 1.00 56.94 191 GLU B CA 1
ATOM 2849 C C . GLU B 1 191 ? 7.790 51.909 148.848 1.00 52.13 191 GLU B C 1
ATOM 2850 O O . GLU B 1 191 ? 8.045 53.014 149.329 1.00 53.12 191 GLU B O 1
ATOM 2856 N N . ARG B 1 192 ? 8.125 51.558 147.609 1.00 45.69 192 ARG B N 1
ATOM 2857 C CA . ARG B 1 192 ? 8.823 52.464 146.699 1.00 46.37 192 ARG B CA 1
ATOM 2858 C C . ARG B 1 192 ? 7.960 53.651 146.277 1.00 47.65 192 ARG B C 1
ATOM 2859 O O . ARG B 1 192 ? 8.437 54.793 146.266 1.00 47.94 192 ARG B O 1
ATOM 2867 N N . MET B 1 193 ? 6.694 53.367 145.961 1.00 48.94 193 MET B N 1
ATOM 2868 C CA . MET B 1 193 ? 5.706 54.385 145.581 1.00 47.06 193 MET B CA 1
ATOM 2869 C C . MET B 1 193 ? 5.492 55.396 146.701 1.00 40.44 193 MET B C 1
ATOM 2870 O O . MET B 1 193 ? 5.447 56.600 146.444 1.00 44.91 193 MET B O 1
ATOM 2875 N N . ARG B 1 194 ? 5.396 54.891 147.933 1.00 44.46 194 ARG B N 1
ATOM 2876 C CA . ARG B 1 194 ? 5.318 55.702 149.146 1.00 46.50 194 ARG B CA 1
ATOM 2877 C C . ARG B 1 194 ? 6.411 56.755 149.209 1.00 49.14 194 ARG B C 1
ATOM 2878 O O . ARG B 1 194 ? 6.121 57.938 149.397 1.00 53.30 194 ARG B O 1
ATOM 2886 N N . GLY B 1 195 ? 7.658 56.319 149.033 1.00 42.93 195 GLY B N 1
ATOM 2887 C CA . GLY B 1 195 ? 8.812 57.213 149.041 1.00 43.16 195 GLY B CA 1
ATOM 2888 C C . GLY B 1 195 ? 8.748 58.268 147.956 1.00 40.79 195 GLY B C 1
ATOM 2889 O O . GLY B 1 195 ? 8.994 59.447 148.214 1.00 44.14 195 GLY B O 1
ATOM 2890 N N . ILE B 1 196 ? 8.401 57.838 146.745 1.00 40.56 196 ILE B N 1
ATOM 2891 C CA . ILE B 1 196 ? 8.283 58.735 145.597 1.00 40.93 196 ILE B CA 1
ATOM 2892 C C . ILE B 1 196 ? 7.120 59.732 145.764 1.00 37.65 196 ILE B C 1
ATOM 2893 O O . ILE B 1 196 ? 7.310 60.940 145.578 1.00 32.37 196 ILE B O 1
ATOM 2898 N N . SER B 1 197 ? 5.939 59.229 146.133 1.00 37.75 197 SER B N 1
ATOM 2899 C CA . SER B 1 197 ? 4.758 60.088 146.299 1.00 42.10 197 SER B CA 1
ATOM 2900 C C . SER B 1 197 ? 4.941 61.120 147.402 1.00 41.65 197 SER B C 1
ATOM 2901 O O . SER B 1 197 ? 4.603 62.289 147.218 1.00 50.09 197 SER B O 1
ATOM 2904 N N . HIS B 1 198 ? 5.499 60.692 148.533 1.00 37.81 198 HIS B N 1
ATOM 2905 C CA . HIS B 1 198 ? 5.746 61.603 149.641 1.00 42.84 198 HIS B CA 1
ATOM 2906 C C . HIS B 1 198 ? 6.772 62.670 149.305 1.00 41.83 198 HIS B C 1
ATOM 2907 O O . HIS B 1 198 ? 6.583 63.834 149.655 1.00 52.90 198 HIS B O 1
ATOM 2914 N N . ALA B 1 199 ? 7.849 62.281 148.624 1.00 46.93 199 ALA B N 1
ATOM 2915 C CA . ALA B 1 199 ? 8.856 63.245 148.159 1.00 45.85 199 ALA B CA 1
ATOM 2916 C C . ALA B 1 199 ? 8.270 64.270 147.194 1.00 45.55 199 ALA B C 1
ATOM 2917 O O . ALA B 1 199 ? 8.646 65.438 147.233 1.00 48.91 199 ALA B O 1
ATOM 2919 N N . ALA B 1 200 ? 7.364 63.810 146.329 1.00 46.72 200 ALA B N 1
ATOM 2920 C CA . ALA B 1 200 ? 6.681 64.672 145.375 1.00 57.80 200 ALA B CA 1
ATOM 2921 C C . ALA B 1 200 ? 5.813 65.704 146.085 1.00 59.61 200 ALA B C 1
ATOM 2922 O O . ALA B 1 200 ? 5.834 66.876 145.712 1.00 64.39 200 ALA B O 1
ATOM 2924 N N . SER B 1 201 ? 5.072 65.258 147.103 1.00 58.77 201 SER B N 1
ATOM 2925 C CA . SER B 1 201 ? 4.219 66.127 147.923 1.00 62.73 201 SER B CA 1
ATOM 2926 C C . SER B 1 201 ? 4.967 67.321 148.521 1.00 65.88 201 SER B C 1
ATOM 2927 O O . SER B 1 201 ? 4.486 68.452 148.438 1.00 71.35 201 SER B O 1
ATOM 2930 N N . ILE B 1 202 ? 6.140 67.060 149.100 1.00 64.21 202 ILE B N 1
ATOM 2931 C CA . ILE B 1 202 ? 6.973 68.091 149.730 1.00 66.64 202 ILE B CA 1
ATOM 2932 C C . ILE B 1 202 ? 7.430 69.137 148.705 1.00 71.28 202 ILE B C 1
ATOM 2933 O O . ILE B 1 202 ? 7.462 70.338 149.000 1.00 72.49 202 ILE B O 1
ATOM 2938 N N . TYR B 1 203 ? 7.734 68.678 147.493 1.00 74.69 203 TYR B N 1
ATOM 2939 C CA . TYR B 1 203 ? 8.148 69.563 146.405 1.00 72.50 203 TYR B CA 1
ATOM 2940 C C . TYR B 1 203 ? 6.995 69.982 145.484 1.00 74.95 203 TYR B C 1
ATOM 2941 O O . TYR B 1 203 ? 7.217 70.643 144.471 1.00 77.31 203 TYR B O 1
ATOM 2950 N N . GLY B 1 204 ? 5.771 69.584 145.832 1.00 76.17 204 GLY B N 1
ATOM 2951 C CA . GLY B 1 204 ? 4.568 69.949 145.069 1.00 76.87 204 GLY B CA 1
ATOM 2952 C C . GLY B 1 204 ? 4.453 69.320 143.688 1.00 80.69 204 GLY B C 1
ATOM 2953 O O . GLY B 1 204 ? 3.545 69.652 142.919 1.00 83.68 204 GLY B O 1
ATOM 2954 N N . ALA B 1 205 ? 5.373 68.406 143.383 1.00 77.87 205 ALA B N 1
ATOM 2955 C CA . ALA B 1 205 ? 5.468 67.763 142.078 1.00 67.89 205 ALA B CA 1
ATOM 2956 C C . ALA B 1 205 ? 4.377 66.720 141.870 1.00 65.84 205 ALA B C 1
ATOM 2957 O O . ALA B 1 205 ? 3.823 66.189 142.834 1.00 66.17 205 ALA B O 1
ATOM 2959 N N . GLU B 1 206 ? 4.062 66.444 140.608 1.00 66.42 206 GLU B N 1
ATOM 2960 C CA . GLU B 1 206 ? 3.095 65.402 140.269 1.00 76.86 206 GLU B CA 1
ATOM 2961 C C . GLU B 1 206 ? 3.800 64.189 139.666 1.00 70.81 206 GLU B C 1
ATOM 2962 O O . GLU B 1 206 ? 4.781 64.326 138.931 1.00 68.67 206 GLU B O 1
ATOM 2968 N N . VAL B 1 207 ? 3.299 63.003 139.996 1.00 62.48 207 VAL B N 1
ATOM 2969 C CA . VAL B 1 207 ? 3.945 61.757 139.611 1.00 62.92 207 VAL B CA 1
ATOM 2970 C C . VAL B 1 207 ? 2.995 60.878 138.818 1.00 63.42 207 VAL B C 1
ATOM 2971 O O . VAL B 1 207 ? 1.849 60.666 139.225 1.00 59.85 207 VAL B O 1
ATOM 2975 N N . THR B 1 208 ? 3.484 60.379 137.683 1.00 59.88 208 THR B N 1
ATOM 2976 C CA . THR B 1 208 ? 2.780 59.365 136.910 1.00 60.78 208 THR B CA 1
ATOM 2977 C C . THR B 1 208 ? 3.516 58.039 137.067 1.00 58.52 208 THR B C 1
ATOM 2978 O O . THR B 1 208 ? 4.690 57.921 136.712 1.00 56.59 208 THR B O 1
ATOM 2982 N N . PHE B 1 209 ? 2.823 57.049 137.615 1.00 58.40 209 PHE B N 1
ATOM 2983 C CA . PHE B 1 209 ? 3.419 55.747 137.856 1.00 58.81 209 PHE B CA 1
ATOM 2984 C C . PHE B 1 209 ? 3.202 54.811 136.673 1.00 66.20 209 PHE B C 1
ATOM 2985 O O . PHE B 1 209 ? 2.067 54.522 136.284 1.00 64.91 209 PHE B O 1
ATOM 2993 N N . HIS B 1 210 ? 4.310 54.350 136.104 1.00 65.75 210 HIS B N 1
ATOM 2994 C CA . HIS B 1 210 ? 4.286 53.375 135.032 1.00 59.12 210 HIS B CA 1
ATOM 2995 C C . HIS B 1 210 ? 4.740 52.034 135.588 1.00 60.19 210 HIS B C 1
ATOM 2996 O O . HIS B 1 210 ? 5.800 51.933 136.212 1.00 66.14 210 HIS B O 1
ATOM 3003 N N . PHE B 1 211 ? 3.926 51.007 135.374 1.00 62.34 211 PHE B N 1
ATOM 3004 C CA . PHE B 1 211 ? 4.190 49.682 135.930 1.00 63.77 211 PHE B CA 1
ATOM 3005 C C . PHE B 1 211 ? 4.587 48.703 134.840 1.00 62.09 211 PHE B C 1
ATOM 3006 O O . PHE B 1 211 ? 4.194 48.857 133.684 1.00 63.12 211 PHE B O 1
ATOM 3014 N N . GLY B 1 212 ? 5.369 47.699 135.225 1.00 59.45 212 GLY B N 1
ATOM 3015 C CA . GLY B 1 212 ? 5.884 46.711 134.295 1.00 59.73 212 GLY B CA 1
ATOM 3016 C C . GLY B 1 212 ? 6.625 45.608 135.017 1.00 63.74 212 GLY B C 1
ATOM 3017 O O . GLY B 1 212 ? 6.244 45.205 136.118 1.00 67.16 212 GLY B O 1
ATOM 3018 N N . HIS B 1 213 ? 7.683 45.112 134.389 1.00 66.77 213 HIS B N 1
ATOM 3019 C CA . HIS B 1 213 ? 8.485 44.030 134.953 1.00 73.22 213 HIS B CA 1
ATOM 3020 C C . HIS B 1 213 ? 9.926 44.500 134.999 1.00 73.15 213 HIS B C 1
ATOM 3021 O O . HIS B 1 213 ? 10.288 45.435 134.291 1.00 72.74 213 HIS B O 1
ATOM 3028 N N . TYR B 1 214 ? 10.752 43.865 135.825 1.00 76.31 214 TYR B N 1
ATOM 3029 C CA . TYR B 1 214 ? 12.172 44.207 135.861 1.00 74.01 214 TYR B CA 1
ATOM 3030 C C . TYR B 1 214 ? 12.898 43.521 134.707 1.00 71.67 214 TYR B C 1
ATOM 3031 O O . TYR B 1 214 ? 13.552 42.486 134.883 1.00 71.67 214 TYR B O 1
ATOM 3040 N N . SER B 1 215 ? 12.755 44.111 133.522 1.00 66.18 215 SER B N 1
ATOM 3041 C CA . SER B 1 215 ? 13.354 43.596 132.299 1.00 62.83 215 SER B CA 1
ATOM 3042 C C . SER B 1 215 ? 13.679 44.758 131.375 1.00 57.75 215 SER B C 1
ATOM 3043 O O . SER B 1 215 ? 13.060 45.827 131.476 1.00 53.22 215 SER B O 1
ATOM 3046 N N . VAL B 1 216 ? 14.644 44.530 130.480 1.00 55.74 216 VAL B N 1
ATOM 3047 C CA . VAL B 1 216 ? 15.096 45.525 129.495 1.00 53.12 216 VAL B CA 1
ATOM 3048 C C . VAL B 1 216 ? 13.981 45.928 128.516 1.00 49.40 216 VAL B C 1
ATOM 3049 O O . VAL B 1 216 ? 13.792 47.120 128.245 1.00 39.48 216 VAL B O 1
ATOM 3053 N N . GLU B 1 217 ? 13.239 44.935 128.014 1.00 50.48 217 GLU B N 1
ATOM 3054 C CA . GLU B 1 217 ? 12.115 45.181 127.095 1.00 55.13 217 GLU B CA 1
ATOM 3055 C C . GLU B 1 217 ? 11.078 46.122 127.703 1.00 56.41 217 GLU B C 1
ATOM 3056 O O . GLU B 1 217 ? 10.693 47.106 127.056 1.00 61.57 217 GLU B O 1
ATOM 3062 N N . SER B 1 218 ? 10.667 45.835 128.946 1.00 54.84 218 SER B N 1
ATOM 3063 C CA A SER B 1 218 ? 9.685 46.655 129.655 0.50 54.96 218 SER B CA 1
ATOM 3064 C CA B SER B 1 218 ? 9.684 46.658 129.654 0.50 53.46 218 SER B CA 1
ATOM 3065 C C . SER B 1 218 ? 10.148 48.104 129.759 1.00 56.31 218 SER B C 1
ATOM 3066 O O . SER B 1 218 ? 9.367 49.030 129.515 1.00 55.15 218 SER B O 1
ATOM 3071 N N . GLY B 1 219 ? 11.425 48.287 130.104 1.00 53.12 219 GLY B N 1
ATOM 3072 C CA . GLY B 1 219 ? 12.034 49.610 130.191 1.00 48.35 219 GLY B CA 1
ATOM 3073 C C . GLY B 1 219 ? 12.129 50.330 128.861 1.00 51.03 219 GLY B C 1
ATOM 3074 O O . GLY B 1 219 ? 12.089 51.560 128.819 1.00 52.00 219 GLY B O 1
ATOM 3075 N N . GLU B 1 220 ? 12.269 49.565 127.776 1.00 58.51 220 GLU B N 1
ATOM 3076 C CA . GLU B 1 220 ? 12.272 50.125 126.417 1.00 58.55 220 GLU B CA 1
ATOM 3077 C C . GLU B 1 220 ? 10.882 50.614 126.019 1.00 49.92 220 GLU B C 1
ATOM 3078 O O . GLU B 1 220 ? 10.724 51.758 125.587 1.00 53.46 220 GLU B O 1
ATOM 3084 N N . GLU B 1 221 ? 9.893 49.733 126.167 1.00 55.38 221 GLU B N 1
ATOM 3085 C CA . GLU B 1 221 ? 8.486 50.053 125.923 1.00 67.03 221 GLU B CA 1
ATOM 3086 C C . GLU B 1 221 ? 8.030 51.296 126.686 1.00 70.19 221 GLU B C 1
ATOM 3087 O O . GLU B 1 221 ? 7.547 52.250 126.075 1.00 75.26 221 GLU B O 1
ATOM 3093 N N . MET B 1 222 ? 8.221 51.288 128.007 1.00 68.58 222 MET B N 1
ATOM 3094 C CA . MET B 1 222 ? 7.758 52.371 128.885 1.00 62.83 222 MET B CA 1
ATOM 3095 C C . MET B 1 222 ? 8.390 53.724 128.598 1.00 57.36 222 MET B C 1
ATOM 3096 O O . MET B 1 222 ? 7.717 54.748 128.690 1.00 60.19 222 MET B O 1
ATOM 3101 N N . ALA B 1 223 ? 9.673 53.725 128.238 1.00 61.72 223 ALA B N 1
ATOM 3102 C CA . ALA B 1 223 ? 10.391 54.959 127.913 1.00 63.02 223 ALA B CA 1
ATOM 3103 C C . ALA B 1 223 ? 9.971 55.564 126.573 1.00 62.48 223 ALA B C 1
ATOM 3104 O O . ALA B 1 223 ? 10.120 56.767 126.363 1.00 62.15 223 ALA B O 1
ATOM 3106 N N . GLN B 1 224 ? 9.470 54.723 125.670 1.00 71.38 224 GLN B N 1
ATOM 3107 C CA . GLN B 1 224 ? 8.926 55.184 124.392 1.00 76.82 224 GLN B CA 1
ATOM 3108 C C . GLN B 1 224 ? 7.657 55.997 124.659 1.00 75.05 224 GLN B C 1
ATOM 3109 O O . GLN B 1 224 ? 7.569 57.161 124.260 1.00 65.45 224 GLN B O 1
ATOM 3115 N N . VAL B 1 225 ? 6.714 55.373 125.372 1.00 75.31 225 VAL B N 1
ATOM 3116 C CA . VAL B 1 225 ? 5.464 55.987 125.852 1.00 69.75 225 VAL B CA 1
ATOM 3117 C C . VAL B 1 225 ? 5.687 57.324 126.572 1.00 72.83 225 VAL B C 1
ATOM 3118 O O . VAL B 1 225 ? 4.975 58.297 126.320 1.00 77.03 225 VAL B O 1
ATOM 3122 N N . VAL B 1 226 ? 6.684 57.359 127.454 1.00 71.99 226 VAL B N 1
ATOM 3123 C CA . VAL B 1 226 ? 7.064 58.566 128.188 1.00 66.00 226 VAL B CA 1
ATOM 3124 C C . VAL B 1 226 ? 7.567 59.662 127.238 1.00 69.54 226 VAL B C 1
ATOM 3125 O O . VAL B 1 226 ? 7.232 60.840 127.407 1.00 73.57 226 VAL B O 1
ATOM 3129 N N . PHE B 1 227 ? 8.348 59.265 126.233 1.00 72.43 227 PHE B N 1
ATOM 3130 C CA . PHE B 1 227 ? 8.840 60.197 125.212 1.00 73.84 227 PHE B CA 1
ATOM 3131 C C . PHE B 1 227 ? 7.719 60.656 124.269 1.00 76.08 227 PHE B C 1
ATOM 3132 O O . PHE B 1 227 ? 7.684 61.825 123.864 1.00 67.58 227 PHE B O 1
ATOM 3140 N N . ASN B 1 228 ? 6.817 59.727 123.939 1.00 75.12 228 ASN B N 1
ATOM 3141 C CA . ASN B 1 228 ? 5.674 59.986 123.061 1.00 80.47 228 ASN B CA 1
ATOM 3142 C C . ASN B 1 228 ? 4.626 60.908 123.675 1.00 83.35 228 ASN B C 1
ATOM 3143 O O . ASN B 1 228 ? 3.984 61.680 122.958 1.00 90.18 228 ASN B O 1
ATOM 3148 N N . ASN B 1 229 ? 4.455 60.821 124.995 1.00 77.18 229 ASN B N 1
ATOM 3149 C CA . ASN B 1 229 ? 3.467 61.635 125.705 1.00 77.52 229 ASN B CA 1
ATOM 3150 C C . ASN B 1 229 ? 4.063 62.918 126.274 1.00 79.10 229 ASN B C 1
ATOM 3151 O O . ASN B 1 229 ? 3.427 63.601 127.080 1.00 82.05 229 ASN B O 1
ATOM 3156 N N . GLY B 1 230 ? 5.276 63.246 125.837 1.00 82.53 230 GLY B N 1
ATOM 3157 C CA . GLY B 1 230 ? 5.996 64.412 126.334 1.00 87.11 230 GLY B CA 1
ATOM 3158 C C . GLY B 1 230 ? 6.862 64.055 127.528 1.00 90.71 230 GLY B C 1
ATOM 3159 O O . GLY B 1 230 ? 6.389 63.446 128.498 1.00 86.72 230 GLY B O 1
ATOM 3160 N N . LEU B 1 231 ? 8.135 64.433 127.451 1.00 87.18 231 LEU B N 1
ATOM 3161 C CA . LEU B 1 231 ? 9.091 64.150 128.513 1.00 85.74 231 LEU B CA 1
ATOM 3162 C C . LEU B 1 231 ? 8.826 65.003 129.747 1.00 82.42 231 LEU B C 1
ATOM 3163 O O . LEU B 1 231 ? 8.733 66.230 129.642 1.00 82.14 231 LEU B O 1
ATOM 3168 N N . PRO B 1 232 ? 8.704 64.353 130.923 1.00 77.43 232 PRO B N 1
ATOM 3169 C CA . PRO B 1 232 ? 8.617 65.043 132.206 1.00 73.90 232 PRO B CA 1
ATOM 3170 C C . PRO B 1 232 ? 9.903 65.798 132.529 1.00 72.77 232 PRO B C 1
ATOM 3171 O O . PRO B 1 232 ? 10.895 65.682 131.804 1.00 71.44 232 PRO B O 1
ATOM 3175 N N . ASP B 1 233 ? 9.876 66.574 133.607 1.00 70.98 233 ASP B N 1
ATOM 3176 C CA . ASP B 1 233 ? 11.071 67.259 134.080 1.00 71.58 233 ASP B CA 1
ATOM 3177 C C . ASP B 1 233 ? 12.059 66.222 134.601 1.00 70.99 233 ASP B C 1
ATOM 3178 O O . ASP B 1 233 ? 13.269 66.377 134.449 1.00 70.97 233 ASP B O 1
ATOM 3183 N N . ALA B 1 234 ? 11.518 65.144 135.168 1.00 63.47 234 ALA B N 1
ATOM 3184 C CA . ALA B 1 234 ? 12.297 64.173 135.917 1.00 57.47 234 ALA B CA 1
ATOM 3185 C C . ALA B 1 234 ? 11.820 62.750 135.670 1.00 51.45 234 ALA B C 1
ATOM 3186 O O . ALA B 1 234 ? 10.624 62.501 135.520 1.00 51.36 234 ALA B O 1
ATOM 3188 N N . LEU B 1 235 ? 12.770 61.821 135.634 1.00 45.44 235 LEU B N 1
ATOM 3189 C CA . LEU B 1 235 ? 12.469 60.401 135.484 1.00 52.31 235 LEU B CA 1
ATOM 3190 C C . LEU B 1 235 ? 13.095 59.599 136.628 1.00 49.70 235 LEU B C 1
ATOM 3191 O O . LEU B 1 235 ? 14.241 59.845 137.010 1.00 44.74 235 LEU B O 1
ATOM 3196 N N . ILE B 1 236 ? 12.324 58.667 137.185 1.00 45.05 236 ILE B N 1
ATOM 3197 C CA . ILE B 1 236 ? 12.775 57.826 138.294 1.00 47.44 236 ILE B CA 1
ATOM 3198 C C . ILE B 1 236 ? 12.629 56.377 137.877 1.00 45.68 236 ILE B C 1
ATOM 3199 O O . ILE B 1 236 ? 11.543 55.957 137.490 1.00 36.57 236 ILE B O 1
ATOM 3204 N N . VAL B 1 237 ? 13.727 55.619 137.944 1.00 46.43 237 VAL B N 1
ATOM 3205 C CA . VAL B 1 237 ? 13.745 54.238 137.445 1.00 37.11 237 VAL B CA 1
ATOM 3206 C C . VAL B 1 237 ? 14.187 53.254 138.531 1.00 41.08 237 VAL B C 1
ATOM 3207 O O . VAL B 1 237 ? 15.272 53.397 139.100 1.00 44.37 237 VAL B O 1
ATOM 3211 N N . ALA B 1 238 ? 13.351 52.246 138.793 1.00 39.81 238 ALA B N 1
ATOM 3212 C CA . ALA B 1 238 ? 13.470 51.395 139.985 1.00 39.47 238 ALA B CA 1
ATOM 3213 C C . ALA B 1 238 ? 14.214 50.071 139.799 1.00 45.02 238 ALA B C 1
ATOM 3214 O O . ALA B 1 238 ? 14.083 49.166 140.631 1.00 49.23 238 ALA B O 1
ATOM 3216 N N . SER B 1 239 ? 15.001 49.965 138.732 1.00 39.74 239 SER B N 1
ATOM 3217 C CA . SER B 1 239 ? 15.716 48.728 138.404 1.00 43.64 239 SER B CA 1
ATOM 3218 C C . SER B 1 239 ? 16.858 49.026 137.433 1.00 37.38 239 SER B C 1
ATOM 3219 O O . SER B 1 239 ? 16.715 49.901 136.581 1.00 42.26 239 SER B O 1
ATOM 3222 N N . PRO B 1 240 ? 17.999 48.312 137.560 1.00 41.72 240 PRO B N 1
ATOM 3223 C CA . PRO B 1 240 ? 19.066 48.493 136.557 1.00 39.21 240 PRO B CA 1
ATOM 3224 C C . PRO B 1 240 ? 18.695 47.937 135.178 1.00 37.72 240 PRO B C 1
ATOM 3225 O O . PRO B 1 240 ? 19.123 48.495 134.169 1.00 51.92 240 PRO B O 1
ATOM 3229 N N . ARG B 1 241 ? 17.906 46.861 135.150 1.00 40.84 241 ARG B N 1
ATOM 3230 C CA . ARG B 1 241 ? 17.383 46.275 133.906 1.00 46.13 241 ARG B CA 1
ATOM 3231 C C . ARG B 1 241 ? 16.460 47.227 133.155 1.00 45.48 241 ARG B C 1
ATOM 3232 O O . ARG B 1 241 ? 16.582 47.379 131.938 1.00 50.27 241 ARG B O 1
ATOM 3240 N N . LEU B 1 242 ? 15.540 47.860 133.884 1.00 39.54 242 LEU B N 1
ATOM 3241 C CA . LEU B 1 242 ? 14.684 48.905 133.321 1.00 39.46 242 LEU B CA 1
ATOM 3242 C C . LEU B 1 242 ? 15.482 50.111 132.840 1.00 42.12 242 LEU B C 1
ATOM 3243 O O . LEU B 1 242 ? 15.149 50.693 131.811 1.00 48.99 242 LEU B O 1
ATOM 3248 N N . MET B 1 243 ? 16.521 50.481 133.598 1.00 40.52 243 MET B N 1
ATOM 3249 C CA . MET B 1 243 ? 17.394 51.607 133.262 1.00 36.69 243 MET B CA 1
ATOM 3250 C C . MET B 1 243 ? 18.158 51.348 131.957 1.00 35.64 243 MET B C 1
ATOM 3251 O O . MET B 1 243 ? 18.371 52.267 131.169 1.00 37.48 243 MET B O 1
ATOM 3256 N N . ALA B 1 244 ? 18.552 50.090 131.746 1.00 32.52 244 ALA B N 1
ATOM 3257 C CA . ALA B 1 244 ? 19.196 49.643 130.515 1.00 39.07 244 ALA B CA 1
ATOM 3258 C C . ALA B 1 244 ? 18.235 49.781 129.337 1.00 42.54 244 ALA B C 1
ATOM 3259 O O . ALA B 1 244 ? 18.636 50.217 128.259 1.00 44.08 244 ALA B O 1
ATOM 3261 N N . GLY B 1 245 ? 16.969 49.417 129.562 1.00 48.88 245 GLY B N 1
ATOM 3262 C CA . GLY B 1 245 ? 15.884 49.644 128.595 1.00 47.81 245 GLY B CA 1
ATOM 3263 C C . GLY B 1 245 ? 15.662 51.114 128.271 1.00 42.76 245 GLY B C 1
ATOM 3264 O O . GLY B 1 245 ? 15.602 51.497 127.104 1.00 48.89 245 GLY B O 1
ATOM 3265 N N . VAL B 1 246 ? 15.564 51.939 129.308 1.00 38.12 246 VAL B N 1
ATOM 3266 C CA . VAL B 1 246 ? 15.423 53.392 129.146 1.00 43.16 246 VAL B CA 1
ATOM 3267 C C . VAL B 1 246 ? 16.571 54.007 128.340 1.00 40.95 246 VAL B C 1
ATOM 3268 O O . VAL B 1 246 ? 16.328 54.846 127.474 1.00 48.07 246 VAL B O 1
ATOM 3272 N N . MET B 1 247 ? 17.809 53.586 128.606 1.00 41.12 247 MET B N 1
ATOM 3273 C CA . MET B 1 247 ? 18.964 54.207 127.935 1.00 40.53 247 MET B CA 1
ATOM 3274 C C . MET B 1 247 ? 19.078 53.790 126.467 1.00 39.78 247 MET B C 1
ATOM 3275 O O . MET B 1 247 ? 19.489 54.588 125.633 1.00 37.17 247 MET B O 1
ATOM 3280 N N . ARG B 1 248 ? 18.695 52.550 126.165 1.00 32.95 248 ARG B N 1
ATOM 3281 C CA . ARG B 1 248 ? 18.626 52.068 124.786 1.00 49.21 248 ARG B CA 1
ATOM 3282 C C . ARG B 1 248 ? 17.565 52.839 123.991 1.00 52.38 248 ARG B C 1
ATOM 3283 O O . ARG B 1 248 ? 17.837 53.305 122.881 1.00 54.42 248 ARG B O 1
ATOM 3291 N N . ALA B 1 249 ? 16.376 52.984 124.579 1.00 55.63 249 ALA B N 1
ATOM 3292 C CA . ALA B 1 249 ? 15.306 53.817 124.017 1.00 49.44 249 ALA B CA 1
ATOM 3293 C C . ALA B 1 249 ? 15.755 55.261 123.811 1.00 53.23 249 ALA B C 1
ATOM 3294 O O . ALA B 1 249 ? 15.564 55.819 122.739 1.00 59.47 249 ALA B O 1
ATOM 3296 N N . PHE B 1 250 ? 16.400 55.841 124.819 1.00 54.50 250 PHE B N 1
ATOM 3297 C CA . PHE B 1 250 ? 16.845 57.239 124.761 1.00 58.91 250 PHE B CA 1
ATOM 3298 C C . PHE B 1 250 ? 17.974 57.474 123.753 1.00 55.17 250 PHE B C 1
ATOM 3299 O O . PHE B 1 250 ? 18.142 58.588 123.252 1.00 52.27 250 PHE B O 1
ATOM 3307 N N . THR B 1 251 ? 18.747 56.427 123.472 1.00 54.85 251 THR B N 1
ATOM 3308 C CA . THR B 1 251 ? 19.799 56.484 122.459 1.00 55.55 251 THR B CA 1
ATOM 3309 C C . THR B 1 251 ? 19.168 56.515 121.065 1.00 52.03 251 THR B C 1
ATOM 3310 O O . THR B 1 251 ? 19.507 57.370 120.248 1.00 54.11 251 THR B O 1
ATOM 3314 N N . ARG B 1 252 ? 18.230 55.596 120.839 1.00 51.78 252 ARG B N 1
ATOM 3315 C CA . ARG B 1 252 ? 17.451 55.489 119.609 1.00 62.40 252 ARG B CA 1
ATOM 3316 C C . ARG B 1 252 ? 16.623 56.747 119.320 1.00 67.12 252 ARG B C 1
ATOM 3317 O O . ARG B 1 252 ? 16.532 57.178 118.168 1.00 73.62 252 ARG B O 1
ATOM 3325 N N . LEU B 1 253 ? 16.040 57.335 120.367 1.00 67.10 253 LEU B N 1
ATOM 3326 C CA . LEU B 1 253 ? 15.176 58.516 120.236 1.00 62.58 253 LEU B CA 1
ATOM 3327 C C . LEU B 1 253 ? 15.924 59.835 120.455 1.00 63.09 253 LEU B C 1
ATOM 3328 O O . LEU B 1 253 ? 15.298 60.884 120.649 1.00 67.65 253 LEU B O 1
ATOM 3333 N N . ASN B 1 254 ? 17.257 59.762 120.434 1.00 60.45 254 ASN B N 1
ATOM 3334 C CA . ASN B 1 254 ? 18.166 60.922 120.535 1.00 68.67 254 ASN B CA 1
ATOM 3335 C C . ASN B 1 254 ? 18.032 61.824 121.785 1.00 70.68 254 ASN B C 1
ATOM 3336 O O . ASN B 1 254 ? 18.451 62.990 121.768 1.00 69.97 254 ASN B O 1
ATOM 3341 N N . VAL B 1 255 ? 17.477 61.263 122.863 1.00 66.82 255 VAL B N 1
ATOM 3342 C CA . VAL B 1 255 ? 17.272 61.973 124.133 1.00 63.07 255 VAL B CA 1
ATOM 3343 C C . VAL B 1 255 ? 18.587 62.140 124.903 1.00 67.59 255 VAL B C 1
ATOM 3344 O O . VAL B 1 255 ? 19.288 61.159 125.169 1.00 70.17 255 VAL B O 1
ATOM 3348 N N . ARG B 1 256 ? 18.909 63.385 125.252 1.00 67.07 256 ARG B N 1
ATOM 3349 C CA . ARG B 1 256 ? 20.107 63.709 126.031 1.00 72.41 256 ARG B CA 1
ATOM 3350 C C . ARG B 1 256 ? 19.827 63.705 127.537 1.00 72.75 256 ARG B C 1
ATOM 3351 O O . ARG B 1 256 ? 18.791 64.196 127.990 1.00 71.73 256 ARG B O 1
ATOM 3359 N N . VAL B 1 257 ? 20.760 63.145 128.304 1.00 68.82 257 VAL B N 1
ATOM 3360 C CA . VAL B 1 257 ? 20.688 63.129 129.770 1.00 58.74 257 VAL B CA 1
ATOM 3361 C C . VAL B 1 257 ? 22.000 63.728 130.296 1.00 59.44 257 VAL B C 1
ATOM 3362 O O . VAL B 1 257 ? 23.076 63.294 129.881 1.00 63.43 257 VAL B O 1
ATOM 3366 N N . PRO B 1 258 ? 21.929 64.723 131.208 1.00 63.24 258 PRO B N 1
ATOM 3367 C CA . PRO B 1 258 ? 20.779 65.320 131.882 1.00 67.36 258 PRO B CA 1
ATOM 3368 C C . PRO B 1 258 ? 20.224 66.602 131.251 1.00 71.79 258 PRO B C 1
ATOM 3369 O O . PRO B 1 258 ? 19.530 67.354 131.943 1.00 76.17 258 PRO B O 1
ATOM 3373 N N . HIS B 1 259 ? 20.518 66.852 129.975 1.00 72.71 259 HIS B N 1
ATOM 3374 C CA A HIS B 1 259 ? 20.135 68.113 129.320 0.50 71.17 259 HIS B CA 1
ATOM 3375 C CA B HIS B 1 259 ? 20.135 68.116 129.353 0.50 72.88 259 HIS B CA 1
ATOM 3376 C C . HIS B 1 259 ? 18.641 68.205 129.027 1.00 70.54 259 HIS B C 1
ATOM 3377 O O . HIS B 1 259 ? 18.015 69.238 129.283 1.00 70.48 259 HIS B O 1
ATOM 3390 N N . ASP B 1 260 ? 18.076 67.130 128.480 1.00 64.83 260 ASP B N 1
ATOM 3391 C CA . ASP B 1 260 ? 16.644 67.094 128.191 1.00 66.11 260 ASP B CA 1
ATOM 3392 C C . ASP B 1 260 ? 15.856 66.772 129.462 1.00 70.12 260 ASP B C 1
ATOM 3393 O O . ASP B 1 260 ? 15.059 67.591 129.926 1.00 75.07 260 ASP B O 1
ATOM 3398 N N . VAL B 1 261 ? 16.104 65.586 130.019 1.00 66.75 261 VAL B N 1
ATOM 3399 C CA . VAL B 1 261 ? 15.470 65.119 131.254 1.00 62.00 261 VAL B CA 1
ATOM 3400 C C . VAL B 1 261 ? 16.545 64.916 132.316 1.00 66.87 261 VAL B C 1
ATOM 3401 O O . VAL B 1 261 ? 17.702 64.642 131.980 1.00 63.83 261 VAL B O 1
ATOM 3405 N N . VAL B 1 262 ? 16.171 65.037 133.589 1.00 59.56 262 VAL B N 1
ATOM 3406 C CA . VAL B 1 262 ? 17.006 64.499 134.663 1.00 54.02 262 VAL B CA 1
ATOM 3407 C C . VAL B 1 262 ? 16.543 63.087 135.032 1.00 49.85 262 VAL B C 1
ATOM 3408 O O . VAL B 1 262 ? 15.366 62.752 134.879 1.00 51.43 262 VAL B O 1
ATOM 3412 N N . ILE B 1 263 ? 17.487 62.257 135.476 1.00 45.28 263 ILE B N 1
ATOM 3413 C CA . ILE B 1 263 ? 17.223 60.846 135.774 1.00 48.04 263 ILE B CA 1
ATOM 3414 C C . ILE B 1 263 ? 17.809 60.416 137.128 1.00 43.88 263 ILE B C 1
ATOM 3415 O O . ILE B 1 263 ? 18.924 60.800 137.484 1.00 44.02 263 ILE B O 1
ATOM 3420 N N . GLY B 1 264 ? 17.040 59.630 137.878 1.00 43.18 264 GLY B N 1
ATOM 3421 C CA . GLY B 1 264 ? 17.559 58.910 139.039 1.00 38.98 264 GLY B CA 1
ATOM 3422 C C . GLY B 1 264 ? 17.254 57.432 138.884 1.00 37.43 264 GLY B C 1
ATOM 3423 O O . GLY B 1 264 ? 16.144 57.068 138.476 1.00 34.60 264 GLY B O 1
ATOM 3424 N N . GLY B 1 265 ? 18.236 56.587 139.205 1.00 33.56 265 GLY B N 1
ATOM 3425 C CA . GLY B 1 265 ? 18.120 55.132 139.037 1.00 27.14 265 GLY B CA 1
ATOM 3426 C C . GLY B 1 265 ? 18.293 54.296 140.300 1.00 37.68 265 GLY B C 1
ATOM 3427 O O . GLY B 1 265 ? 18.374 54.828 141.405 1.00 36.07 265 GLY B O 1
ATOM 3428 N N . TYR B 1 266 ? 18.351 52.976 140.134 1.00 36.40 266 TYR B N 1
ATOM 3429 C CA . TYR B 1 266 ? 18.428 52.064 141.270 1.00 33.34 266 TYR B CA 1
ATOM 3430 C C . TYR B 1 266 ? 19.593 51.091 141.124 1.00 38.06 266 TYR B C 1
ATOM 3431 O O . TYR B 1 266 ? 19.873 50.620 140.025 1.00 37.67 266 TYR B O 1
ATOM 3440 N N . ASP B 1 267 ? 20.258 50.810 142.249 1.00 39.08 267 ASP B N 1
ATOM 3441 C CA . ASP B 1 267 ? 21.442 49.945 142.338 1.00 29.60 267 ASP B CA 1
ATOM 3442 C C . ASP B 1 267 ? 22.639 50.611 141.650 1.00 34.63 267 ASP B C 1
ATOM 3443 O O . ASP B 1 267 ? 22.588 51.795 141.364 1.00 34.36 267 ASP B O 1
ATOM 3448 N N . ASP B 1 268 ? 23.725 49.887 141.403 1.00 30.71 268 ASP B N 1
ATOM 3449 C CA . ASP B 1 268 ? 24.910 50.534 140.817 1.00 35.06 268 ASP B CA 1
ATOM 3450 C C . ASP B 1 268 ? 25.772 49.600 139.951 1.00 38.59 268 ASP B C 1
ATOM 3451 O O . ASP B 1 268 ? 26.901 49.270 140.335 1.00 44.20 268 ASP B O 1
ATOM 3456 N N . PRO B 1 269 ? 25.258 49.185 138.771 1.00 35.88 269 PRO B N 1
ATOM 3457 C CA . PRO B 1 269 ? 26.154 48.488 137.843 1.00 37.83 269 PRO B CA 1
ATOM 3458 C C . PRO B 1 269 ? 27.181 49.483 137.322 1.00 40.52 269 PRO B C 1
ATOM 3459 O O . PRO B 1 269 ? 26.914 50.689 137.323 1.00 41.37 269 PRO B O 1
ATOM 3463 N N . GLU B 1 270 ? 28.343 48.994 136.891 1.00 44.79 270 GLU B N 1
ATOM 3464 C CA . GLU B 1 270 ? 29.451 49.880 136.508 1.00 42.74 270 GLU B CA 1
ATOM 3465 C C . GLU B 1 270 ? 29.113 50.895 135.428 1.00 38.94 270 GLU B C 1
ATOM 3466 O O . GLU B 1 270 ? 29.650 52.003 135.423 1.00 42.02 270 GLU B O 1
ATOM 3472 N N . TRP B 1 271 ? 28.183 50.529 134.551 1.00 37.93 271 TRP B N 1
ATOM 3473 C CA . TRP B 1 271 ? 27.809 51.382 133.431 1.00 40.96 271 TRP B CA 1
ATOM 3474 C C . TRP B 1 271 ? 27.086 52.676 133.807 1.00 36.35 271 TRP B C 1
ATOM 3475 O O . TRP B 1 271 ? 27.109 53.631 133.035 1.00 40.45 271 TRP B O 1
ATOM 3486 N N . TYR B 1 272 ? 26.492 52.709 135.001 1.00 36.66 272 TYR B N 1
ATOM 3487 C CA . TYR B 1 272 ? 25.901 53.934 135.569 1.00 39.78 272 TYR B CA 1
ATOM 3488 C C . TYR B 1 272 ? 26.910 55.075 135.655 1.00 40.03 272 TYR B C 1
ATOM 3489 O O . TYR B 1 272 ? 26.553 56.236 135.487 1.00 40.72 272 TYR B O 1
ATOM 3498 N N . SER B 1 273 ? 28.166 54.730 135.920 1.00 36.32 273 SER B N 1
ATOM 3499 C CA . SER B 1 273 ? 29.242 55.703 136.059 1.00 47.05 273 SER B CA 1
ATOM 3500 C C . SER B 1 273 ? 29.659 56.386 134.757 1.00 46.93 273 SER B C 1
ATOM 3501 O O . SER B 1 273 ? 30.250 57.468 134.796 1.00 50.50 273 SER B O 1
ATOM 3504 N N . PHE B 1 274 ? 29.368 55.774 133.611 1.00 40.95 274 PHE B N 1
ATOM 3505 C CA . PHE B 1 274 ? 29.790 56.383 132.346 1.00 46.16 274 PHE B CA 1
ATOM 3506 C C . PHE B 1 274 ? 28.700 56.733 131.307 1.00 51.11 274 PHE B C 1
ATOM 3507 O O . PHE B 1 274 ? 29.023 57.061 130.164 1.00 49.90 274 PHE B O 1
ATOM 3515 N N . VAL B 1 275 ? 27.427 56.651 131.703 1.00 47.07 275 VAL B N 1
ATOM 3516 C CA . VAL B 1 275 ? 26.320 57.100 130.847 1.00 47.88 275 VAL B CA 1
ATOM 3517 C C . VAL B 1 275 ? 25.533 58.225 131.521 1.00 53.98 275 VAL B C 1
ATOM 3518 O O . VAL B 1 275 ? 25.455 58.285 132.753 1.00 57.04 275 VAL B O 1
ATOM 3522 N N . GLY B 1 276 ? 24.963 59.108 130.700 1.00 50.93 276 GLY B N 1
ATOM 3523 C CA . GLY B 1 276 ? 24.136 60.231 131.157 1.00 44.91 276 GLY B CA 1
ATOM 3524 C C . GLY B 1 276 ? 24.800 61.142 132.170 1.00 45.63 276 GLY B C 1
ATOM 3525 O O . GLY B 1 276 ? 24.152 61.574 133.117 1.00 43.23 276 GLY B O 1
ATOM 3526 N N . ALA B 1 277 ? 26.094 61.413 131.971 1.00 47.56 277 ALA B N 1
ATOM 3527 C CA . ALA B 1 277 ? 26.950 62.149 132.927 1.00 45.43 277 ALA B CA 1
ATOM 3528 C C . ALA B 1 277 ? 27.115 61.459 134.292 1.00 44.82 277 ALA B C 1
ATOM 3529 O O . ALA B 1 277 ? 27.514 62.085 135.271 1.00 48.04 277 ALA B O 1
ATOM 3531 N N . GLY B 1 278 ? 26.846 60.155 134.334 1.00 42.27 278 GLY B N 1
ATOM 3532 C CA . GLY B 1 278 ? 26.853 59.400 135.580 1.00 36.79 278 GLY B CA 1
ATOM 3533 C C . GLY B 1 278 ? 25.444 59.354 136.135 1.00 40.45 278 GLY B C 1
ATOM 3534 O O . GLY B 1 278 ? 24.857 60.399 136.401 1.00 42.64 278 GLY B O 1
ATOM 3535 N N . ILE B 1 279 ? 24.899 58.152 136.310 1.00 35.34 279 ILE B N 1
ATOM 3536 C CA . ILE B 1 279 ? 23.538 57.990 136.821 1.00 36.36 279 ILE B CA 1
ATOM 3537 C C . ILE B 1 279 ? 23.488 58.126 138.340 1.00 38.34 279 ILE B C 1
ATOM 3538 O O . ILE B 1 279 ? 24.113 57.345 139.070 1.00 33.93 279 ILE B O 1
ATOM 3543 N N . THR B 1 280 ? 22.743 59.128 138.803 1.00 38.85 280 THR B N 1
ATOM 3544 C CA . THR B 1 280 ? 22.439 59.286 140.221 1.00 33.41 280 THR B CA 1
ATOM 3545 C C . THR B 1 280 ? 21.534 58.129 140.630 1.00 39.50 280 THR B C 1
ATOM 3546 O O . THR B 1 280 ? 20.553 57.837 139.951 1.00 39.32 280 THR B O 1
ATOM 3550 N N . THR B 1 281 ? 21.878 57.453 141.721 1.00 36.88 281 THR B N 1
ATOM 3551 C CA . THR B 1 281 ? 21.195 56.213 142.064 1.00 30.10 281 THR B CA 1
ATOM 3552 C C . THR B 1 281 ? 21.060 55.987 143.564 1.00 34.21 281 THR B C 1
ATOM 3553 O O . THR B 1 281 ? 21.855 56.492 144.349 1.00 39.44 281 THR B O 1
ATOM 3557 N N . PHE B 1 282 ? 20.036 55.236 143.952 1.00 35.74 282 PHE B N 1
ATOM 3558 C CA . PHE B 1 282 ? 19.970 54.699 145.290 1.00 33.51 282 PHE B CA 1
ATOM 3559 C C . PHE B 1 282 ? 20.492 53.259 145.269 1.00 37.03 282 PHE B C 1
ATOM 3560 O O . PHE B 1 282 ? 19.935 52.397 144.583 1.00 36.21 282 PHE B O 1
ATOM 3568 N N . VAL B 1 283 ? 21.546 53.017 146.043 1.00 35.41 283 VAL B N 1
ATOM 3569 C CA . VAL B 1 283 ? 22.214 51.720 146.105 1.00 35.07 283 VAL B CA 1
ATOM 3570 C C . VAL B 1 283 ? 21.869 51.018 147.414 1.00 37.85 283 VAL B C 1
ATOM 3571 O O . VAL B 1 283 ? 22.270 51.488 148.480 1.00 39.89 283 VAL B O 1
ATOM 3575 N N . PRO B 1 284 ? 21.130 49.893 147.339 1.00 39.33 284 PRO B N 1
ATOM 3576 C CA . PRO B 1 284 ? 20.887 49.023 148.494 1.00 41.95 284 PRO B CA 1
ATOM 3577 C C . PRO B 1 284 ? 22.211 48.493 149.075 1.00 46.11 284 PRO B C 1
ATOM 3578 O O . PRO B 1 284 ? 23.183 48.349 148.337 1.00 46.46 284 PRO B O 1
ATOM 3582 N N . PRO B 1 285 ? 22.263 48.227 150.396 1.00 46.92 285 PRO B N 1
ATOM 3583 C CA . PRO B 1 285 ? 23.556 47.859 150.987 1.00 45.02 285 PRO B CA 1
ATOM 3584 C C . PRO B 1 285 ? 23.890 46.359 150.849 1.00 46.89 285 PRO B C 1
ATOM 3585 O O . PRO B 1 285 ? 23.768 45.601 151.819 1.00 46.56 285 PRO B O 1
ATOM 3589 N N . HIS B 1 286 ? 24.329 45.957 149.654 1.00 45.97 286 HIS B N 1
ATOM 3590 C CA . HIS B 1 286 ? 24.553 44.543 149.304 1.00 49.25 286 HIS B CA 1
ATOM 3591 C C . HIS B 1 286 ? 25.526 43.791 150.204 1.00 45.31 286 HIS B C 1
ATOM 3592 O O . HIS B 1 286 ? 25.229 42.675 150.636 1.00 45.45 286 HIS B O 1
ATOM 3599 N N . GLU B 1 287 ? 26.683 44.403 150.462 1.00 40.55 287 GLU B N 1
ATOM 3600 C CA . GLU B 1 287 ? 27.730 43.805 151.291 1.00 54.70 287 GLU B CA 1
ATOM 3601 C C . GLU B 1 287 ? 27.254 43.672 152.738 1.00 48.75 287 GLU B C 1
ATOM 3602 O O . GLU B 1 287 ? 27.462 42.636 153.368 1.00 47.29 287 GLU B O 1
ATOM 3608 N N . GLU B 1 288 ? 26.596 44.723 153.232 1.00 38.99 288 GLU B N 1
ATOM 3609 C CA . GLU B 1 288 ? 26.041 44.764 154.580 1.00 42.50 288 GLU B CA 1
ATOM 3610 C C . GLU B 1 288 ? 24.982 43.684 154.752 1.00 43.47 288 GLU B C 1
ATOM 3611 O O . GLU B 1 288 ? 24.993 42.979 155.754 1.00 46.41 288 GLU B O 1
ATOM 3617 N N . MET B 1 289 ? 24.100 43.538 153.758 1.00 35.82 289 MET B N 1
ATOM 3618 C CA . MET B 1 289 ? 23.091 42.470 153.738 1.00 53.94 289 MET B CA 1
ATOM 3619 C C . MET B 1 289 ? 23.719 41.077 153.794 1.00 44.42 289 MET B C 1
ATOM 3620 O O . MET B 1 289 ? 23.217 40.195 154.486 1.00 45.09 289 MET B O 1
ATOM 3625 N N . GLY B 1 290 ? 24.814 40.895 153.060 1.00 46.29 290 GLY B N 1
ATOM 3626 C CA . GLY B 1 290 ? 25.530 39.631 153.040 1.00 37.49 290 GLY B CA 1
ATOM 3627 C C . GLY B 1 290 ? 26.194 39.312 154.367 1.00 33.91 290 GLY B C 1
ATOM 3628 O O . GLY B 1 290 ? 26.109 38.189 154.842 1.00 31.26 290 GLY B O 1
ATOM 3629 N N . LYS B 1 291 ? 26.860 40.307 154.952 1.00 30.02 291 LYS B N 1
ATOM 3630 C CA . LYS B 1 291 ? 27.505 40.175 156.257 1.00 36.24 291 LYS B CA 1
ATOM 3631 C C . LYS B 1 291 ? 26.483 39.881 157.352 1.00 39.26 291 LYS B C 1
ATOM 3632 O O . LYS B 1 291 ? 26.701 39.015 158.205 1.00 44.02 291 LYS B O 1
ATOM 3638 N N . GLU B 1 292 ? 25.363 40.598 157.305 1.00 38.40 292 GLU B N 1
ATOM 3639 C CA . GLU B 1 292 ? 24.305 40.458 158.297 1.00 38.81 292 GLU B CA 1
ATOM 3640 C C . GLU B 1 292 ? 23.610 39.108 158.224 1.00 41.49 292 GLU B C 1
ATOM 3641 O O . GLU B 1 292 ? 23.317 38.515 159.260 1.00 47.29 292 GLU B O 1
ATOM 3647 N N . ALA B 1 293 ? 23.382 38.600 157.015 1.00 35.88 293 ALA B N 1
ATOM 3648 C CA . ALA B 1 293 ? 22.710 37.296 156.856 1.00 36.29 293 ALA B CA 1
ATOM 3649 C C . ALA B 1 293 ? 23.522 36.100 157.397 1.00 36.35 293 ALA B C 1
ATOM 3650 O O . ALA B 1 293 ? 22.956 35.164 157.978 1.00 35.34 293 ALA B O 1
ATOM 3652 N N . VAL B 1 294 ? 24.841 36.136 157.206 1.00 35.25 294 VAL B N 1
ATOM 3653 C CA . VAL B 1 294 ? 25.728 35.078 157.714 1.00 37.57 294 VAL B CA 1
ATOM 3654 C C . VAL B 1 294 ? 25.805 35.127 159.251 1.00 37.05 294 VAL B C 1
ATOM 3655 O O . VAL B 1 294 ? 25.648 34.102 159.923 1.00 40.76 294 VAL B O 1
ATOM 3659 N N . ARG B 1 295 ? 26.009 36.331 159.783 1.00 37.54 295 ARG B N 1
ATOM 3660 C CA . ARG B 1 295 ? 25.959 36.610 161.219 1.00 36.61 295 ARG B CA 1
ATOM 3661 C C . ARG B 1 295 ? 24.694 36.067 161.892 1.00 41.03 295 ARG B C 1
ATOM 3662 O O . ARG B 1 295 ? 24.786 35.335 162.882 1.00 39.92 295 ARG B O 1
ATOM 3670 N N . LEU B 1 296 ? 23.529 36.394 161.334 1.00 39.70 296 LEU B N 1
ATOM 3671 C CA . LEU B 1 296 ? 22.253 35.863 161.836 1.00 41.30 296 LEU B CA 1
ATOM 3672 C C . LEU B 1 296 ? 22.134 34.337 161.733 1.00 41.29 296 LEU B C 1
ATOM 3673 O O . LEU B 1 296 ? 21.543 33.708 162.608 1.00 47.72 296 LEU B O 1
ATOM 3678 N N . LEU B 1 297 ? 22.684 33.749 160.668 1.00 40.37 297 LEU B N 1
ATOM 3679 C CA . LEU B 1 297 ? 22.663 32.287 160.498 1.00 36.33 297 LEU B CA 1
ATOM 3680 C C . LEU B 1 297 ? 23.577 31.568 161.497 1.00 35.09 297 LEU B C 1
ATOM 3681 O O . LEU B 1 297 ? 23.196 30.549 162.066 1.00 45.89 297 LEU B O 1
ATOM 3686 N N . VAL B 1 298 ? 24.776 32.108 161.702 1.00 44.31 298 VAL B N 1
ATOM 3687 C CA . VAL B 1 298 ? 25.719 31.585 162.695 1.00 45.96 298 VAL B CA 1
ATOM 3688 C C . VAL B 1 298 ? 25.161 31.719 164.125 1.00 48.77 298 VAL B C 1
ATOM 3689 O O . VAL B 1 298 ? 25.304 30.796 164.932 1.00 60.05 298 VAL B O 1
ATOM 3693 N N . ASP B 1 299 ? 24.506 32.848 164.413 1.00 47.69 299 ASP B N 1
ATOM 3694 C CA . ASP B 1 299 ? 23.731 33.032 165.651 1.00 46.38 299 ASP B CA 1
ATOM 3695 C C . ASP B 1 299 ? 22.723 31.898 165.869 1.00 51.50 299 ASP B C 1
ATOM 3696 O O . ASP B 1 299 ? 22.645 31.345 166.964 1.00 51.05 299 ASP B O 1
ATOM 3701 N N . LEU B 1 300 ? 21.962 31.560 164.825 1.00 45.01 300 LEU B N 1
ATOM 3702 C CA . LEU B 1 300 ? 20.956 30.488 164.893 1.00 52.81 300 LEU B CA 1
ATOM 3703 C C . LEU B 1 300 ? 21.520 29.076 165.050 1.00 56.08 300 LEU B C 1
ATOM 3704 O O . LEU B 1 300 ? 20.914 28.236 165.718 1.00 64.73 300 LEU B O 1
ATOM 3709 N N . ILE B 1 301 ? 22.660 28.817 164.414 1.00 59.15 301 ILE B N 1
ATOM 3710 C CA . ILE B 1 301 ? 23.300 27.502 164.451 1.00 60.25 301 ILE B CA 1
ATOM 3711 C C . ILE B 1 301 ? 23.940 27.254 165.824 1.00 61.99 301 ILE B C 1
ATOM 3712 O O . ILE B 1 301 ? 23.733 26.196 166.430 1.00 61.53 301 ILE B O 1
ATOM 3717 N N . GLU B 1 302 ? 24.688 28.242 166.312 1.00 55.72 302 GLU B N 1
ATOM 3718 C CA . GLU B 1 302 ? 25.373 28.142 167.598 1.00 65.25 302 GLU B CA 1
ATOM 3719 C C . GLU B 1 302 ? 24.422 28.285 168.789 1.00 62.28 302 GLU B C 1
ATOM 3720 O O . GLU B 1 302 ? 24.458 27.473 169.713 1.00 68.41 302 GLU B O 1
ATOM 3726 N N . ASN B 1 303 ? 23.575 29.313 168.763 1.00 57.75 303 ASN B N 1
ATOM 3727 C CA . ASN B 1 303 ? 22.668 29.590 169.872 1.00 50.42 303 ASN B CA 1
ATOM 3728 C C . ASN B 1 303 ? 21.206 29.763 169.456 1.00 48.63 303 ASN B C 1
ATOM 3729 O O . ASN B 1 303 ? 20.717 30.892 169.381 1.00 51.03 303 ASN B O 1
ATOM 3734 N N . PRO B 1 304 ? 20.487 28.644 169.219 1.00 51.03 304 PRO B N 1
ATOM 3735 C CA . PRO B 1 304 ? 19.075 28.697 168.794 1.00 53.65 304 PRO B CA 1
ATOM 3736 C C . PRO B 1 304 ? 18.114 29.241 169.861 1.00 61.70 304 PRO B C 1
ATOM 3737 O O . PRO B 1 304 ? 16.981 29.616 169.540 1.00 57.68 304 PRO B O 1
ATOM 3741 N N . GLU B 1 305 ? 18.565 29.265 171.114 1.00 65.93 305 GLU B N 1
ATOM 3742 C CA . GLU B 1 305 ? 17.772 29.767 172.235 1.00 69.54 305 GLU B CA 1
ATOM 3743 C C . GLU B 1 305 ? 17.796 31.295 172.317 1.00 69.80 305 GLU B C 1
ATOM 3744 O O . GLU B 1 305 ? 16.833 31.910 172.786 1.00 70.70 305 GLU B O 1
ATOM 3750 N N . LEU B 1 306 ? 18.890 31.899 171.853 1.00 65.50 306 LEU B N 1
ATOM 3751 C CA . LEU B 1 306 ? 19.020 33.353 171.822 1.00 64.11 306 LEU B CA 1
ATOM 3752 C C . LEU B 1 306 ? 18.222 33.907 170.649 1.00 70.01 306 LEU B C 1
ATOM 3753 O O . LEU B 1 306 ? 18.279 33.354 169.550 1.00 76.01 306 LEU B O 1
ATOM 3758 N N . PRO B 1 307 ? 17.462 34.994 170.879 1.00 78.56 307 PRO B N 1
ATOM 3759 C CA . PRO B 1 307 ? 16.626 35.538 169.817 1.00 82.00 307 PRO B CA 1
ATOM 3760 C C . PRO B 1 307 ? 17.402 36.383 168.819 1.00 82.56 307 PRO B C 1
ATOM 3761 O O . PRO B 1 307 ? 18.483 36.895 169.127 1.00 81.28 307 PRO B O 1
ATOM 3765 N N . THR B 1 308 ? 16.837 36.500 167.623 1.00 84.62 308 THR B N 1
ATOM 3766 C CA . THR B 1 308 ? 17.346 37.385 166.585 1.00 86.88 308 THR B CA 1
ATOM 3767 C C . THR B 1 308 ? 16.183 37.864 165.723 1.00 83.46 308 THR B C 1
ATOM 3768 O O . THR B 1 308 ? 15.510 37.071 165.060 1.00 89.06 308 THR B O 1
ATOM 3772 N N . GLY B 1 309 ? 15.938 39.166 165.751 1.00 76.96 309 GLY B N 1
ATOM 3773 C CA . GLY B 1 309 ? 14.804 39.730 165.036 1.00 76.04 309 GLY B CA 1
ATOM 3774 C C . GLY B 1 309 ? 15.159 40.154 163.628 1.00 69.28 309 GLY B C 1
ATOM 3775 O O . GLY B 1 309 ? 16.158 39.700 163.061 1.00 66.48 309 GLY B O 1
ATOM 3776 N N . ASP B 1 310 ? 14.321 41.022 163.069 1.00 60.18 310 ASP B N 1
ATOM 3777 C CA . ASP B 1 310 ? 14.584 41.631 161.779 1.00 52.11 310 ASP B CA 1
ATOM 3778 C C . ASP B 1 310 ? 15.699 42.641 161.900 1.00 53.70 310 ASP B C 1
ATOM 3779 O O . ASP B 1 310 ? 15.829 43.318 162.918 1.00 57.10 310 ASP B O 1
ATOM 3784 N N . VAL B 1 311 ? 16.508 42.726 160.852 1.00 51.06 311 VAL B N 1
ATOM 3785 C CA . VAL B 1 311 ? 17.459 43.810 160.707 1.00 53.94 311 VAL B CA 1
ATOM 3786 C C . VAL B 1 311 ? 17.026 44.632 159.496 1.00 51.27 311 VAL B C 1
ATOM 3787 O O . VAL B 1 311 ? 16.859 44.094 158.405 1.00 48.52 311 VAL B O 1
ATOM 3791 N N . VAL B 1 312 ? 16.805 45.926 159.709 1.00 46.24 312 VAL B N 1
ATOM 3792 C CA . VAL B 1 312 ? 16.502 46.837 158.616 1.00 40.89 312 VAL B CA 1
ATOM 3793 C C . VAL B 1 312 ? 17.784 47.583 158.278 1.00 47.47 312 VAL B C 1
ATOM 3794 O O . VAL B 1 312 ? 18.410 48.194 159.149 1.00 44.81 312 VAL B O 1
ATOM 3798 N N . LEU B 1 313 ? 18.182 47.497 157.012 1.00 47.79 313 LEU B N 1
ATOM 3799 C CA . LEU B 1 313 ? 19.405 48.120 156.540 1.00 45.58 313 LEU B CA 1
ATOM 3800 C C . LEU B 1 313 ? 19.109 49.306 155.630 1.00 39.71 313 LEU B C 1
ATOM 3801 O O . LEU B 1 313 ? 18.106 49.321 154.915 1.00 46.82 313 LEU B O 1
ATOM 3806 N N . GLN B 1 314 ? 19.983 50.304 155.686 1.00 39.16 314 GLN B N 1
ATOM 3807 C CA . GLN B 1 314 ? 19.825 51.523 154.923 1.00 43.42 314 GLN B CA 1
ATOM 3808 C C . GLN B 1 314 ? 20.899 51.548 153.852 1.00 48.40 314 GLN B C 1
ATOM 3809 O O . GLN B 1 314 ? 22.069 51.269 154.123 1.00 47.21 314 GLN B O 1
ATOM 3815 N N . GLY B 1 315 ? 20.500 51.869 152.627 1.00 46.58 315 GLY B N 1
ATOM 3816 C CA . GLY B 1 315 ? 21.464 52.032 151.553 1.00 40.04 315 GLY B CA 1
ATOM 3817 C C . GLY B 1 315 ? 21.930 53.473 151.486 1.00 37.25 315 GLY B C 1
ATOM 3818 O O . GLY B 1 315 ? 21.905 54.192 152.481 1.00 48.37 315 GLY B O 1
ATOM 3819 N N . GLN B 1 316 ? 22.347 53.906 150.305 1.00 37.49 316 GLN B N 1
ATOM 3820 C CA . GLN B 1 316 ? 22.827 55.270 150.136 1.00 43.89 316 GLN B CA 1
ATOM 3821 C C . GLN B 1 316 ? 22.548 55.773 148.733 1.00 38.70 316 GLN B C 1
ATOM 3822 O O . GLN B 1 316 ? 22.435 54.992 147.787 1.00 43.56 316 GLN B O 1
ATOM 3828 N N . VAL B 1 317 ? 22.420 57.086 148.622 1.00 38.29 317 VAL B N 1
ATOM 3829 C CA . VAL B 1 317 ? 22.251 57.730 147.346 1.00 40.25 317 VAL B CA 1
ATOM 3830 C C . VAL B 1 317 ? 23.616 58.216 146.889 1.00 44.97 317 VAL B C 1
ATOM 3831 O O . VAL B 1 317 ? 24.318 58.894 147.638 1.00 44.35 317 VAL B O 1
ATOM 3835 N N . ILE B 1 318 ? 24.005 57.829 145.676 1.00 41.81 318 ILE B N 1
ATOM 3836 C CA . ILE B 1 318 ? 25.218 58.361 145.067 1.00 43.76 318 ILE B CA 1
ATOM 3837 C C . ILE B 1 318 ? 24.838 59.441 144.066 1.00 43.55 318 ILE B C 1
ATOM 3838 O O . ILE B 1 318 ? 24.090 59.189 143.122 1.00 41.89 318 ILE B O 1
ATOM 3843 N N . LEU B 1 319 ? 25.344 60.649 144.297 1.00 48.43 319 LEU B N 1
ATOM 3844 C CA . LEU B 1 319 ? 25.037 61.794 143.449 1.00 48.76 319 LEU B CA 1
ATOM 3845 C C . LEU B 1 319 ? 26.032 61.915 142.312 1.00 46.70 319 LEU B C 1
ATOM 3846 O O . LEU B 1 319 ? 27.240 62.021 142.528 1.00 50.26 319 LEU B O 1
ATOM 3851 N N . ARG B 1 320 ? 25.507 61.878 141.095 1.00 44.94 320 ARG B N 1
ATOM 3852 C CA . ARG B 1 320 ? 26.310 62.029 139.897 1.00 44.73 320 ARG B CA 1
ATOM 3853 C C . ARG B 1 320 ? 25.640 63.087 139.020 1.00 49.10 320 ARG B C 1
ATOM 3854 O O . ARG B 1 320 ? 24.854 63.889 139.520 1.00 44.46 320 ARG B O 1
ATOM 3862 N N . GLY B 1 321 ? 25.940 63.091 137.724 1.00 50.21 321 GLY B N 1
ATOM 3863 C CA . GLY B 1 321 ? 25.551 64.200 136.863 1.00 50.32 321 GLY B CA 1
ATOM 3864 C C . GLY B 1 321 ? 24.148 64.169 136.296 1.00 52.55 321 GLY B C 1
ATOM 3865 O O . GLY B 1 321 ? 23.658 65.200 135.838 1.00 55.08 321 GLY B O 1
ATOM 3866 N N . SER B 1 322 ? 23.494 63.007 136.341 1.00 43.10 322 SER B N 1
ATOM 3867 C CA . SER B 1 322 ? 22.213 62.803 135.649 1.00 40.62 322 SER B CA 1
ATOM 3868 C C . SER B 1 322 ? 21.013 63.485 136.290 1.00 41.77 322 SER B C 1
ATOM 3869 O O . SER B 1 322 ? 19.954 63.549 135.678 1.00 44.12 322 SER B O 1
ATOM 3872 N N . SER B 1 323 ? 21.165 63.957 137.524 1.00 49.57 323 SER B N 1
ATOM 3873 C CA . SER B 1 323 ? 20.025 64.452 138.296 1.00 55.94 323 SER B CA 1
ATOM 3874 C C . SER B 1 323 ? 20.022 65.973 138.478 1.00 63.39 323 SER B C 1
ATOM 3875 O O . SER B 1 323 ? 19.073 66.535 139.024 1.00 71.40 323 SER B O 1
ATOM 3878 N N . THR B 1 324 ? 21.084 66.625 138.009 1.00 73.42 324 THR B N 1
ATOM 3879 C CA . THR B 1 324 ? 21.203 68.080 138.040 1.00 81.78 324 THR B CA 1
ATOM 3880 C C . THR B 1 324 ? 21.283 68.622 136.612 1.00 83.75 324 THR B C 1
ATOM 3881 O O . THR B 1 324 ? 21.910 68.010 135.745 1.00 83.20 324 THR B O 1
ATOM 3885 N N . HIS B 1 325 ? 20.638 69.762 136.369 1.00 88.53 325 HIS B N 1
ATOM 3886 C CA . HIS B 1 325 ? 20.771 70.473 135.092 1.00 87.81 325 HIS B CA 1
ATOM 3887 C C . HIS B 1 325 ? 22.022 71.349 135.079 1.00 87.44 325 HIS B C 1
ATOM 3888 O O . HIS B 1 325 ? 22.457 71.844 136.122 1.00 84.79 325 HIS B O 1
#

Solvent-accessible surface area: 21084 Å² total; per-residue (Å²): 89,60,10,0,0,2,1,4,29,24,1,40,14,70,31,34,5,48,14,1,41,18,0,24,124,36,0,130,96,44,51,42,22,1,1,0,2,11,1,112,35,51,123,20,4,62,71,0,10,109,9,1,78,80,25,137,9,19,0,0,0,7,9,20,21,119,58,24,164,36,157,76,16,38,7,0,29,12,34,68,170,66,59,3,64,0,21,10,38,8,65,34,2,0,44,93,0,0,45,29,8,11,63,38,89,71,56,69,3,5,0,0,0,1,73,89,106,35,60,21,0,69,49,11,31,127,0,0,40,98,0,1,80,102,75,43,13,118,37,81,41,44,81,12,115,66,34,30,108,10,0,37,99,20,0,47,71,8,73,99,120,52,51,18,64,1,0,0,0,1,5,14,65,0,0,4,0,0,15,82,0,1,69,138,39,124,13,136,21,30,114,59,0,7,0,0,0,5,0,44,11,62,17,0,24,18,13,13,74,4,0,0,0,4,25,3,26,28,98,81,9,0,80,26,0,6,124,15,0,35,60,22,52,140,103,100,194,131,42,70,39,74,36,116,23,120,36,51,125,56,24,0,4,84,172,102,49,16,0,1,1,2,3,10,38,2,43,25,44,36,38,8,61,7,1,46,15,1,27,109,31,0,136,95,44,52,41,20,1,2,0,1,25,3,107,55,99,143,18,12,71,67,3,2,105,18,2,81,92,17,131,7,20,0,1,0,0,2,14,78,66,61,123,80,30,40,3,0,4,14,20,80,30,82,128,23,134,35,48,0,36,0,28,24,42,10,68,22,0,0,50,76,0,0,55,35,5,11,71,28,96,54,62,58,3,5,0,0,0,1,93,84,97,66,88,41,0,74,68,13,30,134,0,0,48,104,0,4,80,104,65,54,12,111,38,82,47,42,72,18,131,80,37,32,103,14,0,23,100,18,0,54,70,5,76,101,119,49,57,17,62,1,0,0,0,1,7,13,70,0,0,4,0,0,16,92,0,2,72,133,36,128,17,148,20,28,109,62,0,7,0,0,0,6,0,43,16,65,18,0,25,17,9,15,69,3,0,0,0,4,23,1,20,13,116,88,9,0,110,21,0,6,156,10,0,42,66,12,53,130,52,97,127,108,126,20,49,48,38,88,19,99,23,110,38,50,123,51,26,0,6,92,151

Foldseek 3Di:
DLEEEEEEQDPPAPLVVLLVVLLQVLSVVLSHHYDYDHHNDAVSVVVVQVVCVVVPGLAYEYADDPPHDHDPHQYEYECAFPHAYEHEQLLQLLLVLLLLLDDAAPFEEEEEEEACPDPSRVSNCNSNVVSCVVRHYDYDYDYH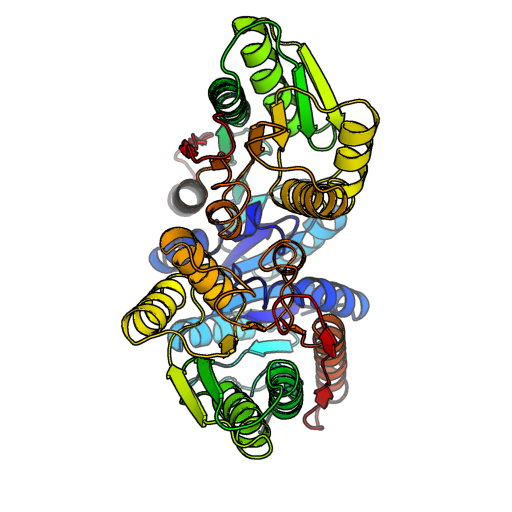HQALVRLLVVLVVCVVVPHTQEYEYEHPRSVNNNVVNCVVVVNAFPPRHAYEYEADDPCQVPPSQHHWYWHTPSSVSSNVRSVRRSCCSVPVDHYYDYDYTDTDDGRRSDD/DLEEEEEEQDCPACVRVVLVVLLQVLSVVVRHHYDYDHHNDPVRVVVSQVVCVVVPHQAYEYADCHDDDHQYEHEQDDDFDWSYEYEHEQLLQLLLVLLLLQDDAAQFEEEEEEEDCVDPSRVSNVNSNVVSNVVRNYDYDYDYHHLALCSLQVVLVVCVVVPPTQEYEYEHVRSVNNNVVNCVVVVNAFPPRHAYAYEACDPVQCPPSQHHWYWHTPSSVSSNVRSVVRVCCSVPVPDTDGYDYDYTDIDDGRRRDD

Sequence (513 aa):
SALVGVIVPDLSNEYYSSESLQTIQQDLKAAGYQMLVAEANNSVQAQDVVMESLISIQAAGIIHVPVVGSIAEGIPMVQLTRPGFPRVLCDDEAGFFQLTESSVLGGSGMNIAALVGEESLSTTQERMRGISHAASSIYGAEVTFHFGHYSVESSGEEMAQVVFNNGLPDALIVASPRLMAGVMRAFTRLNVRVPHDVVIGGYDDPEWYSFVGAGITTFVPPHEEMGKEAVRLLVDLIENPETGDVVLQGQVILRGSSTHSALVGVIVPDLSNEYYSESSLQTIQQDLKAAGYQMLVAEANSVQAQDVVMESLISIQAAGIIHVPVAPEGIPMVQLTRGELGPGFPRVLCDDEAGFFQLTESVLGGSGMNIAALVGEESSLSTTQERMRGISHAASIYGAEVTFHFGHYSVESSGEEMAQVVFNNGLPDALIVASPRLMAGVMRAFTRLNVRVPHHDVVIGGYDDPEWYSFVGAGITTFVPPHEEMGKEAVRLLVDLIENPELPTGDVVLQGQVILRGSSTH

Organism: Corynebacterium glutamicum (strain ATCC 13032 / DSM 20300 / JCM 1318 / BCRC 11384 / CCUG 27702 / LMG 3730 / NBRC 12168 / NCIMB 10025 / NRRL B-2784 / 534) (NCBI:txid196627)

Secondary structure (DSSP, 8-state):
--EEEEEES-SSSHHHHHHHHHHHHHHHHHT-EEEEEE--SHHHHHHHHHHHHHHT-SEEEE---TT-----S-EEEE----S-EEEE-HHHHHHHHHHHH--SSS-EEEEEES-TTSHHHHHHHHHHHHHHHHTT-EEEEEE--SSHHHHHHHHHHHHHT---SEEEE--HHHHHHHHHHHHHTT--TTTT-EEEEES--GGGGGSTTS-EEEE--HHHHHHHHHHHHHHHHHS-----EEE--EEEP-GGG--/--EEEEEES-TT-HHHHTTHHHHHHHHHHTT-EEEEEE--SHHHHHHHHHHHHHTT-SEEEE-----SSS-EEEESS---BTTB-EEEE-HHHHHHHHHHHH--SSS-EEEEEES-TTSHHHHHHHHHHHHHHHHTT-EEEEEE--SSHHHHHHHHHHHHHT---SEEEE--HHHHHHHHHHHHHTT--TTTT-EEEEES--GGGGTSTTS-EEEE--HHHHHHHHHHHHHHHHH-TTS----EEE--EEEP-GGG--

InterPro domains:
  IPR000843 LacI-type HTH domain [PF00356] (6-51)
  IPR000843 LacI-type HTH domain [PS50932] (5-59)
  IPR000843 LacI-type HTH domain [SM00354] (4-74)
  IPR000843 LacI-type HTH domain [cd01392] (8-58)
  IPR010982 Lambda repressor-like, DNA-binding domain superfamily [G3DSA:1.10.260.40] (4-62)
  IPR010982 Lambda repressor-like, DNA-binding domain superfamily [SSF47413] (5-62)
  IPR028082 Periplasmic binding protein-like I [SSF53822] (61-309)
  IPR046335 Transcriptional regulator LacI/GalR-like, sensor domain [PF13377] (172-321)